Protein AF-0000000083132975 (afdb_homodimer)

Organism: Piscirickettsia salmonis (NCBI:txid1238)

Sequence (630 aa):
MRYLNNHSIGGFINHCSLVARPTIYNNVLRLNSGKNCLLFLIKFLKINKIYLPYYTCEKFKSEVNKHCDVVYYHVNHNLEPAIKIPENDYFVYVNYFGIKDSYIDNLDYKKNLIIDCCQAFYSDFNYISFYSPRKFFPIADGGYLSFNSREIRRIYEKLPFDDHCRSYDFLYENTDDNLESYFKYKDNEKEVGELKIKKMSIASQSLLDLIDVEKVRKIRLENFMYLHKKIGHLNELNLDTQLIHGPMVYPLLTNKLSRENMIKNKVFVARYWENSGSSFNIAEQYLAENLVALPIDHRYGIEHMEKIVNLIRMGMRYLNNHSIGGFINHCSLVARPTIYNNVLRLNSGKNCLLFLIKFLKINKIYLPYYTCEKFKSEVNKHCDVVYYHVNHNLEPAIKIPENDYFVYVNYFGIKDSYIDNLDYKKNLIIDCCQAFYSDFNYISFYSPRKFFPIADGGYLSFNSREIRRIYEKLPFDDHCRSYDFLYENTDDNLESYFKYKDNEKEVGELKIKKMSIASQSLLDLIDVEKVRKIRLENFMYLHKKIGHLNELNLDTQLIHGPMVYPLLTNKLSRENMIKNKVFVARYWENSGSSFNIAEQYLAENLVALPIDHRYGIEHMEKIVNLIRMG

Nearest PDB structures (foldseek):
  2po3-assembly1_B  TM=6.287E-01  e=4.692E-09  Streptomyces venezuelae
  4ixo-assembly1_A  TM=5.198E-01  e=5.807E-06  Rickettsia africae ESF-5
  8is0-assembly1_A  TM=4.838E-01  e=1.980E-04  Mycolicibacterium smegmatis MC2 155
  2yhk-assembly1_A  TM=5.018E-01  e=3.717E-04  Citrobacter freundii
  6mo3-assembly1_B  TM=4.903E-01  e=3.717E-04  Citrobacter freundii

pLDDT: mean 86.28, std 15.12, range [24.16, 98.44]

Secondary structure (DSSP, 8-state):
-HHHHT--EESS--S--------SSTT-EEESBHHHHHHHHHHHHT--EEEEESSS-HHHHHHHHTTSEEEEE-B-TTS-BSSPPPSSSEEEEE-GGG--HHHHHTSPP-TTEEEEETT-TT---SSEEEE-GGGTSS-S-BEEEE---HHHHHHHHTSPBP------HHHH---S-HHHHHHHHHHHHHHHHTPPS-BPPHHHHHHHHHB-HHHHHHHHHHHHHHHHHHHGGG--S---GGG----SEEEEE-SS--HHHHHHTTEE-B------STT--HHHHHHHHHEEEEE-STT--HHHHHHHHHHHHH-/-HHHHT--EESS--S--------SSTT-EEESBHHHHHHHHHHHHT--EEEEESSS-HHHHHHHHTTSEEEEE-B-TTS-BSSPPPSSSEEEEE-GGG--HHHHHTSPP-TTEEEEETT-TT---SSEEEE-GGGTSS-S-BEEEE---HHHHHHHHTSPBP------HHHH---S-HHHHHHHHHHHHHHHHT--S-BPPHHHHHHHHHB-HHHHHHHHHHHHHHHHHHHGGG--S---GGG----SEEEEE-SS--HHHHHHTTEE-B------STT--HHHHHHHHHEEEEE-STT--HHHHHHHHHHHHH-

Solvent-accessible surface area (backbone atoms only — not comparable to full-atom values): 34120 Å² total; per-residue (Å²): 115,71,75,58,74,77,51,67,41,53,68,75,72,46,32,68,29,71,55,84,61,82,51,98,52,79,65,48,45,58,20,38,24,31,68,39,30,53,52,50,46,35,61,72,69,62,43,57,52,35,34,38,55,61,85,46,53,63,69,58,52,57,55,52,51,75,70,30,46,69,46,73,40,56,44,40,77,82,68,38,70,71,58,83,79,65,78,81,45,36,34,48,43,62,30,60,45,19,61,38,49,61,61,59,70,70,48,76,90,49,92,37,39,3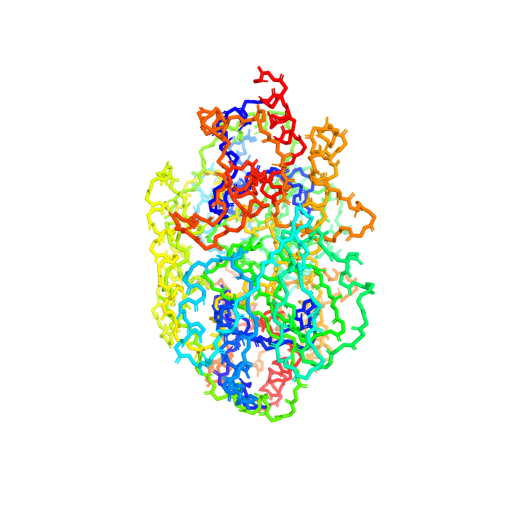0,37,38,20,47,34,14,74,60,63,82,70,101,45,43,31,28,16,19,54,38,76,78,41,82,40,90,41,20,11,34,22,43,64,76,50,76,66,59,46,59,57,54,70,68,44,53,63,37,51,84,57,51,61,51,30,44,34,37,44,46,55,91,52,64,62,62,35,47,51,46,41,52,51,47,54,54,49,60,74,64,57,70,81,26,23,28,22,50,28,35,52,22,50,58,71,38,39,31,62,64,60,41,32,50,37,17,40,52,36,41,51,51,48,42,74,74,49,39,89,63,32,72,55,86,75,59,74,89,51,51,61,27,37,55,35,43,73,38,30,38,88,72,68,58,68,67,60,37,42,76,70,38,33,40,58,56,76,65,44,81,63,92,57,94,79,57,52,72,40,41,47,49,46,48,74,29,40,41,35,39,68,25,48,64,50,49,52,65,71,55,49,49,52,53,51,51,54,59,68,75,88,116,72,74,58,76,77,50,67,40,53,68,75,73,45,31,66,29,69,56,82,60,73,48,104,52,79,59,49,46,58,19,37,23,32,69,38,30,53,52,52,48,35,61,74,69,61,44,59,51,35,34,38,55,61,86,48,54,63,68,56,54,57,57,51,52,75,69,28,48,69,46,73,42,56,43,40,77,78,67,38,70,70,59,82,80,64,78,82,45,36,34,47,45,62,30,61,45,19,60,37,48,60,61,59,71,67,48,75,90,49,92,37,38,32,38,40,19,46,35,14,74,60,63,80,67,101,45,43,31,28,18,19,54,37,76,79,40,82,40,88,42,20,11,33,24,42,66,78,50,76,66,61,47,58,57,55,70,69,45,55,64,36,50,84,58,54,59,54,30,45,34,36,43,46,54,92,51,63,62,61,35,47,51,46,43,52,51,46,54,54,49,60,74,65,57,70,81,26,22,28,23,50,27,36,53,23,50,57,70,38,39,31,62,65,61,41,32,50,36,16,40,53,37,40,50,51,48,41,72,74,49,39,88,63,31,73,54,85,74,58,75,88,52,51,60,27,38,56,35,41,74,38,31,37,88,74,67,58,68,66,60,37,42,75,70,37,33,39,56,55,75,67,44,83,61,91,56,94,76,57,52,71,42,41,47,49,46,44,73,28,39,41,36,39,67,27,47,63,48,50,50,65,71,53,48,49,52,52,51,50,55,59,68,73,88

Radius of gyration: 27.07 Å; Cα contacts (8 Å, |Δi|>4): 1169; chains: 2; bounding box: 55×81×57 Å

InterPro domains:
  IPR015424 Pyridoxal phosphate-dependent transferase [SSF53383] (108-313)

Foldseek 3Di:
DVVVVPDDDDDDPDLQPPPPDDFVDRAWFKKFFLLLLVVLVCVVVVAAEEEDEPQAAPLSVVVVVVRHHYDYFAAFLQQHTPDDDDQPHQYERECPLQQCLVVVVPDDDHQRYEYECQQNQQDDDPHFYKYWCVLFDLDLGIMITPDDDPVSVVVQVPFAEDCPDVDSCLRVPPDPDVVVSVVVNVVSVVVRSVDHIGGYHSNRVSVSVPDPVVLFQVQQLQLLVLLCVLCVVQAPHDGDNVSRRRGSFNKRFHPQDDQVLCVVVVFHWDQGHPPVDDPHDPSSVSCNVGITGGGRTPVDHPVVSVVVSVSRVVD/DVVVVPDDDDDPPDQQPVPPDQFVHNAWFKKFFLLLLVVLVCVVVVAAEEEDEPQAAPLSVVVVVVRHHYDYFAAFLQQHTPDDDDQPHQYERECPLQQCLVVVVPDDDHQRYEYECQQNQQDDDPHFYKYWCVLFDLDLGIMITRDDDPVSVVVQVPFAEDCPDVDSCLRVPPDPDVVVSVVVNVVSVVVRSVDHIGGYHSNRVRVSVVDPVVLFQVQQLQLLVLLCVLCVVQAPHDGDNVSRRRGSFNKRFHPQDDQVLCVVVVFHWDQPYPPVDDPHDPSSVSCNVGITGGGRTPVDHPVVSVVVSVSRVVD

Structure (mmCIF, N/CA/C/O backbone):
data_AF-0000000083132975-model_v1
#
loop_
_entity.id
_entity.type
_entity.pdbx_description
1 polymer 'Uncharacterized protein'
#
loop_
_atom_site.group_PDB
_atom_site.id
_atom_site.type_symbol
_atom_site.label_atom_id
_atom_site.label_alt_id
_atom_site.label_comp_id
_atom_site.label_asym_id
_atom_site.label_entity_id
_atom_site.label_seq_id
_atom_site.pdbx_PDB_ins_code
_atom_site.Cartn_x
_atom_site.Cartn_y
_atom_site.Cartn_z
_atom_site.occupancy
_atom_site.B_iso_or_equiv
_atom_site.auth_seq_id
_atom_site.auth_comp_id
_atom_site.auth_asym_id
_atom_site.auth_atom_id
_atom_site.pdbx_PDB_model_num
ATOM 1 N N . MET A 1 1 ? 26.359 4.055 -0.702 1 24.16 1 MET A N 1
ATOM 2 C CA . MET A 1 1 ? 26.719 5.469 -0.64 1 24.16 1 MET A CA 1
ATOM 3 C C . MET A 1 1 ? 26.281 6.195 -1.904 1 24.16 1 MET A C 1
ATOM 5 O O . MET A 1 1 ? 25.922 7.371 -1.854 1 24.16 1 MET A O 1
ATOM 9 N N . ARG A 1 2 ? 26.453 5.512 -2.984 1 30.67 2 ARG A N 1
ATOM 10 C CA . ARG A 1 2 ? 26.234 6.156 -4.273 1 30.67 2 ARG A CA 1
ATOM 11 C C . ARG A 1 2 ? 24.75 6.445 -4.496 1 30.67 2 ARG A C 1
ATOM 13 O O . ARG A 1 2 ? 24.391 7.43 -5.148 1 30.67 2 ARG A O 1
ATOM 20 N N . TYR A 1 3 ? 23.969 5.539 -4.02 1 33.34 3 TYR A N 1
ATOM 21 C CA . TYR A 1 3 ? 22.531 5.664 -4.277 1 33.34 3 TYR A CA 1
ATOM 22 C C . TYR A 1 3 ? 21.953 6.852 -3.52 1 33.34 3 TYR A C 1
ATOM 24 O O . TYR A 1 3 ? 20.906 7.383 -3.904 1 33.34 3 TYR A O 1
ATOM 32 N N . LEU A 1 4 ? 22.594 7.25 -2.408 1 40.22 4 LEU A N 1
ATOM 33 C CA . LEU A 1 4 ? 22.156 8.375 -1.597 1 40.22 4 LEU A CA 1
ATOM 34 C C . LEU A 1 4 ? 22.406 9.695 -2.316 1 40.22 4 LEU A C 1
ATOM 36 O O . LEU A 1 4 ? 21.656 10.656 -2.137 1 40.22 4 LEU A O 1
ATOM 40 N N . ASN A 1 5 ? 23.516 9.758 -3.025 1 41.78 5 ASN A N 1
ATOM 41 C CA . ASN A 1 5 ? 23.969 11.031 -3.562 1 41.78 5 ASN A CA 1
ATOM 42 C C . ASN A 1 5 ? 22.969 11.617 -4.551 1 41.78 5 ASN A C 1
ATOM 44 O O . ASN A 1 5 ? 22.844 12.836 -4.668 1 41.78 5 ASN A O 1
ATOM 48 N N . ASN A 1 6 ? 22.125 10.758 -5.242 1 47.44 6 ASN A N 1
ATOM 49 C CA . ASN A 1 6 ? 21.297 11.312 -6.301 1 47.44 6 ASN A CA 1
ATOM 50 C C . ASN A 1 6 ? 19.828 11.383 -5.883 1 47.44 6 ASN A C 1
ATOM 52 O O . ASN A 1 6 ? 18.969 11.812 -6.66 1 47.44 6 ASN A O 1
ATOM 56 N N . HIS A 1 7 ? 19.703 11.039 -4.5 1 58.91 7 HIS A N 1
ATOM 57 C CA . HIS A 1 7 ? 18.281 10.992 -4.176 1 58.91 7 HIS A CA 1
ATOM 58 C C . HIS A 1 7 ? 17.859 12.219 -3.381 1 58.91 7 HIS A C 1
ATOM 60 O O . HIS A 1 7 ? 18.516 12.602 -2.416 1 58.91 7 HIS A O 1
ATOM 66 N N . SER A 1 8 ? 17 13.039 -3.945 1 67.06 8 SER A N 1
ATOM 67 C CA . SER A 1 8 ? 16.406 14.195 -3.283 1 67.06 8 SER A CA 1
ATOM 68 C C . SER A 1 8 ? 15.617 13.781 -2.041 1 67.06 8 SER A C 1
ATOM 70 O O . SER A 1 8 ? 15.078 12.672 -1.984 1 67.06 8 SER A O 1
ATOM 72 N N . ILE A 1 9 ? 15.852 14.555 -0.969 1 69 9 ILE A N 1
ATOM 73 C CA . ILE A 1 9 ? 15.094 14.367 0.263 1 69 9 ILE A CA 1
ATOM 74 C C . ILE A 1 9 ? 13.969 15.398 0.342 1 69 9 ILE A C 1
ATOM 76 O O . ILE A 1 9 ? 14.18 16.578 0.067 1 69 9 ILE A O 1
ATOM 80 N N . GLY A 1 10 ? 12.75 14.898 0.714 1 69.75 10 GLY A N 1
ATOM 81 C CA . GLY A 1 10 ? 11.617 15.805 0.835 1 69.75 10 GLY A CA 1
ATOM 82 C C . GLY A 1 10 ? 10.797 15.906 -0.435 1 69.75 10 GLY A C 1
ATOM 83 O O . GLY A 1 10 ? 10.914 15.062 -1.328 1 69.75 10 GLY A O 1
ATOM 84 N N . GLY A 1 11 ? 9.789 16.828 -0.524 1 61.38 11 GLY A N 1
ATOM 85 C CA . GLY A 1 11 ? 8.875 16.953 -1.649 1 61.38 11 GLY A CA 1
ATOM 86 C C . GLY A 1 11 ? 7.59 16.172 -1.466 1 61.38 11 GLY A C 1
ATOM 87 O O . GLY A 1 11 ? 7.195 15.875 -0.337 1 61.38 11 GLY A O 1
ATOM 88 N N . PHE A 1 12 ? 6.859 16.078 -2.52 1 51.69 12 PHE A N 1
ATOM 89 C CA . PHE A 1 12 ? 5.59 15.367 -2.395 1 51.69 12 PHE A CA 1
ATOM 90 C C . PHE A 1 12 ? 5.816 13.867 -2.291 1 51.69 12 PHE A C 1
ATOM 92 O O . PHE A 1 12 ? 6.836 13.352 -2.762 1 51.69 12 PHE A O 1
ATOM 99 N N . ILE A 1 13 ? 5.102 13.367 -1.355 1 45.06 13 ILE A N 1
ATOM 100 C CA . ILE A 1 13 ? 5.262 11.945 -1.044 1 45.06 13 ILE A CA 1
ATOM 101 C C . ILE A 1 13 ? 5.02 11.109 -2.299 1 45.06 13 ILE A C 1
ATOM 103 O O . ILE A 1 13 ? 3.906 11.086 -2.832 1 45.06 13 ILE A O 1
ATOM 107 N N . ASN A 1 14 ? 6.004 11.148 -3.193 1 48.12 14 ASN A N 1
ATOM 108 C CA . ASN A 1 14 ? 5.918 10.227 -4.328 1 48.12 14 ASN A CA 1
ATOM 109 C C . ASN A 1 14 ? 6.406 8.836 -3.957 1 48.12 14 ASN A C 1
ATOM 111 O O . ASN A 1 14 ? 6.961 8.633 -2.875 1 48.12 14 ASN A O 1
ATOM 115 N N . HIS A 1 15 ? 6.07 7.742 -4.715 1 48.12 15 HIS A N 1
ATOM 116 C CA . HIS A 1 15 ? 6.336 6.324 -4.496 1 48.12 15 HIS A CA 1
ATOM 117 C C . HIS A 1 15 ? 7.809 6.078 -4.195 1 48.12 15 HIS A C 1
ATOM 119 O O . HIS A 1 15 ? 8.195 4.965 -3.828 1 48.12 15 HIS A O 1
ATOM 125 N N . CYS A 1 16 ? 8.711 6.816 -4.688 1 44.03 16 CYS A N 1
ATOM 126 C CA . CYS A 1 16 ? 10 6.16 -4.902 1 44.03 16 CYS A CA 1
ATOM 127 C C . CYS A 1 16 ? 10.727 5.945 -3.58 1 44.03 16 CYS A C 1
ATOM 129 O O . CYS A 1 16 ? 11.453 6.824 -3.117 1 44.03 16 CYS A O 1
ATOM 131 N N . SER A 1 17 ? 9.969 5.488 -2.508 1 43.12 17 SER A N 1
ATOM 132 C CA . SER A 1 17 ? 10.875 5.258 -1.384 1 43.12 17 SER A CA 1
ATOM 133 C C . SER A 1 17 ? 11.906 4.188 -1.717 1 43.12 17 SER A C 1
ATOM 135 O O . SER A 1 17 ? 11.562 3.033 -1.964 1 43.12 17 SER A O 1
ATOM 137 N N . LEU A 1 18 ? 12.914 4.473 -2.441 1 41 18 LEU A N 1
ATOM 138 C CA . LEU A 1 18 ? 14 3.535 -2.711 1 41 18 LEU A CA 1
ATOM 139 C C . LEU A 1 18 ? 14.625 3.039 -1.412 1 41 18 LEU A C 1
ATOM 141 O O . LEU A 1 18 ? 15.758 2.549 -1.409 1 41 18 LEU A O 1
ATOM 145 N N . VAL A 1 19 ? 14.109 3.455 -0.238 1 38.72 19 VAL A N 1
ATOM 146 C CA . VAL A 1 19 ? 14.969 2.85 0.774 1 38.72 19 VAL A CA 1
ATOM 147 C C . VAL A 1 19 ? 14.812 1.33 0.742 1 38.72 19 VAL A C 1
ATOM 149 O O . VAL A 1 19 ? 13.695 0.813 0.791 1 38.72 19 VAL A O 1
ATOM 152 N N . ALA A 1 20 ? 15.766 0.679 0.228 1 41 20 ALA A N 1
ATOM 153 C CA . ALA A 1 20 ? 15.984 -0.766 0.25 1 41 20 ALA A CA 1
ATOM 154 C C . ALA A 1 20 ? 15.453 -1.381 1.542 1 41 20 ALA A C 1
ATOM 156 O O . ALA A 1 20 ? 16.141 -1.38 2.566 1 41 20 ALA A O 1
ATOM 157 N N . ARG A 1 21 ? 14.133 -1.104 1.96 1 44.28 21 ARG A N 1
ATOM 158 C CA . ARG A 1 21 ? 13.758 -1.833 3.17 1 44.28 21 ARG A CA 1
ATOM 159 C C . ARG A 1 21 ? 13.547 -3.312 2.873 1 44.28 21 ARG A C 1
ATOM 161 O O . ARG A 1 21 ? 13.156 -3.68 1.762 1 44.28 21 ARG A O 1
ATOM 168 N N . PRO A 1 22 ? 14.094 -4.156 3.801 1 42.47 22 PRO A N 1
ATOM 169 C CA . PRO A 1 22 ? 13.977 -5.609 3.648 1 42.47 22 PRO A CA 1
ATOM 170 C C . PRO A 1 22 ? 12.547 -6.066 3.371 1 42.47 22 PRO A C 1
ATOM 172 O O . PRO A 1 22 ? 11.602 -5.516 3.939 1 42.47 22 PRO A O 1
ATOM 175 N N . THR A 1 23 ? 12.211 -6.508 2.205 1 49.41 23 THR A N 1
ATOM 176 C CA . THR A 1 23 ? 11.008 -7.281 1.935 1 49.41 23 THR A CA 1
ATOM 177 C C . THR A 1 23 ? 10.953 -8.523 2.824 1 49.41 23 THR A C 1
ATOM 179 O O . THR A 1 23 ? 11.93 -8.852 3.496 1 49.41 23 THR A O 1
ATOM 182 N N . ILE A 1 24 ? 9.727 -9.047 3.049 1 47.75 24 ILE A N 1
ATOM 183 C CA . ILE A 1 24 ? 9.508 -10.312 3.744 1 47.75 24 ILE A CA 1
ATOM 184 C C . ILE A 1 24 ? 10.688 -11.25 3.486 1 47.75 24 ILE A C 1
ATOM 186 O O . ILE A 1 24 ? 11.008 -12.094 4.324 1 47.75 24 ILE A O 1
ATOM 190 N N . TYR A 1 25 ? 11.273 -11.133 2.391 1 56.97 25 TYR A N 1
ATOM 191 C CA . TYR A 1 25 ? 12.391 -12.039 2.127 1 56.97 25 TYR A CA 1
ATOM 192 C C . TYR A 1 25 ? 13.711 -11.281 2.141 1 56.97 25 TYR A C 1
ATOM 194 O O . TYR A 1 25 ? 13.875 -10.289 1.427 1 56.97 25 TYR A O 1
ATOM 202 N N . ASN A 1 26 ? 14.375 -11.477 3.23 1 61.03 26 ASN A N 1
ATOM 203 C CA . ASN A 1 26 ? 15.734 -10.969 3.369 1 61.03 26 ASN A CA 1
ATOM 204 C C . ASN A 1 26 ? 16.656 -11.516 2.279 1 61.03 26 ASN A C 1
ATOM 206 O O . ASN A 1 26 ? 16.672 -12.719 2.023 1 61.03 26 ASN A O 1
ATOM 210 N N . ASN A 1 27 ? 16.891 -10.742 1.175 1 78.06 27 ASN A N 1
ATOM 211 C CA . ASN A 1 27 ? 17.969 -11.102 0.271 1 78.06 27 ASN A CA 1
ATOM 212 C C . ASN A 1 27 ? 17.438 -11.609 -1.067 1 78.06 27 ASN A C 1
ATOM 214 O O . ASN A 1 27 ? 17.953 -12.586 -1.618 1 78.06 27 ASN A O 1
ATOM 218 N N . VAL A 1 28 ? 16.328 -11.133 -1.423 1 90.81 28 VAL A N 1
ATOM 219 C CA . VAL A 1 28 ? 15.836 -11.516 -2.74 1 90.81 28 VAL A CA 1
ATOM 220 C C . VAL A 1 28 ? 16.203 -10.453 -3.766 1 90.81 28 VAL A C 1
ATOM 222 O O . VAL A 1 28 ? 16.375 -9.281 -3.42 1 90.81 28 VAL A O 1
ATOM 225 N N . LEU A 1 29 ? 16.453 -10.922 -4.949 1 94.69 29 LEU A N 1
ATOM 226 C CA . LEU A 1 29 ? 16.562 -10 -6.078 1 94.69 29 LEU A CA 1
ATOM 227 C C . LEU A 1 29 ? 15.172 -9.641 -6.613 1 94.69 29 LEU A C 1
ATOM 229 O O . LEU A 1 29 ? 14.344 -10.523 -6.844 1 94.69 29 LEU A O 1
ATOM 233 N N . ARG A 1 30 ? 14.93 -8.367 -6.746 1 94.19 30 ARG A N 1
ATOM 234 C CA . ARG A 1 30 ? 13.633 -7.887 -7.211 1 94.19 30 ARG A CA 1
ATOM 235 C C . ARG A 1 30 ? 13.648 -7.617 -8.711 1 94.19 30 ARG A C 1
ATOM 237 O O . ARG A 1 30 ? 14.219 -6.621 -9.164 1 94.19 30 ARG A O 1
ATOM 244 N N . LEU A 1 31 ? 13.039 -8.508 -9.445 1 96.44 31 LEU A N 1
ATOM 245 C CA . LEU A 1 31 ? 12.953 -8.359 -10.898 1 96.44 31 LEU A CA 1
ATOM 246 C C . LEU A 1 31 ? 11.531 -8.031 -11.328 1 96.44 31 LEU A C 1
ATOM 248 O O . LEU A 1 31 ? 10.633 -7.934 -10.492 1 96.44 31 LEU A O 1
ATOM 252 N N . ASN A 1 32 ? 11.312 -7.805 -12.625 1 95.75 32 ASN A N 1
ATOM 253 C CA . ASN A 1 32 ? 10.047 -7.219 -13.07 1 95.75 32 ASN A CA 1
ATOM 254 C C . ASN A 1 32 ? 8.992 -8.289 -13.312 1 95.75 32 ASN A C 1
ATOM 256 O O . ASN A 1 32 ? 7.832 -7.969 -13.586 1 95.75 32 ASN A O 1
ATOM 260 N N . SER A 1 33 ? 9.312 -9.609 -13.18 1 96.31 33 SER A N 1
ATOM 261 C CA . SER A 1 33 ? 8.312 -10.664 -13.203 1 96.31 33 SER A CA 1
ATOM 262 C C . SER A 1 33 ? 8.883 -11.977 -12.68 1 96.31 33 SER A C 1
ATOM 264 O O . SER A 1 33 ? 10.102 -12.164 -12.648 1 96.31 33 SER A O 1
ATOM 266 N N . GLY A 1 34 ? 7.922 -12.867 -12.258 1 96.5 34 GLY A N 1
ATOM 267 C CA . GLY A 1 34 ? 8.344 -14.203 -11.883 1 96.5 34 GLY A CA 1
ATOM 268 C C . GLY A 1 34 ? 9.047 -14.945 -13.008 1 96.5 34 GLY A C 1
ATOM 269 O O . GLY A 1 34 ? 10.078 -15.594 -12.781 1 96.5 34 GLY A O 1
ATOM 270 N N . LYS A 1 35 ? 8.523 -14.805 -14.211 1 96.75 35 LYS A N 1
ATOM 271 C CA . LYS A 1 35 ? 9.141 -15.406 -15.398 1 96.75 35 LYS A CA 1
ATOM 272 C C . LYS A 1 35 ? 10.57 -14.914 -15.578 1 96.75 35 LYS A C 1
ATOM 274 O O . LYS A 1 35 ? 11.484 -15.719 -15.781 1 96.75 35 LYS A O 1
ATOM 279 N N . ASN A 1 36 ? 10.766 -13.656 -15.414 1 97.81 36 ASN A N 1
ATOM 280 C CA . ASN A 1 36 ? 12.078 -13.078 -15.656 1 97.81 36 ASN A CA 1
ATOM 281 C C . ASN A 1 36 ? 13.055 -13.43 -14.531 1 97.81 36 ASN A C 1
ATOM 283 O O . ASN A 1 36 ? 14.273 -13.352 -14.719 1 97.81 36 ASN A O 1
ATOM 287 N N . CYS A 1 37 ? 12.547 -13.797 -13.359 1 97.5 37 CYS A N 1
ATOM 288 C CA . CYS A 1 37 ? 13.414 -14.328 -12.32 1 97.5 37 CYS A CA 1
ATOM 289 C C . CYS A 1 37 ? 14.055 -15.641 -12.766 1 97.5 37 CYS A C 1
ATOM 291 O O . CYS A 1 37 ? 15.273 -15.805 -12.641 1 97.5 37 CYS A O 1
ATOM 293 N N . LEU A 1 38 ? 13.25 -16.5 -13.344 1 98.31 38 LEU A N 1
ATOM 294 C CA . LEU A 1 38 ? 13.797 -17.766 -13.812 1 98.31 38 LEU A CA 1
ATOM 295 C C . LEU A 1 38 ? 14.742 -17.547 -14.992 1 98.31 38 LEU A C 1
ATOM 297 O O . LEU A 1 38 ? 15.82 -18.141 -15.047 1 98.31 38 LEU A O 1
ATOM 301 N N . LEU A 1 39 ? 14.336 -16.672 -15.922 1 98.31 39 LEU A N 1
ATOM 302 C CA . LEU A 1 39 ? 15.172 -16.406 -17.094 1 98.31 39 LEU A CA 1
ATOM 303 C C . LEU A 1 39 ? 16.516 -15.812 -16.672 1 98.31 39 LEU A C 1
ATOM 305 O O . LEU A 1 39 ? 17.562 -16.172 -17.234 1 98.31 39 LEU A O 1
ATOM 309 N N . PHE A 1 40 ? 16.484 -14.883 -15.734 1 98.31 40 PHE A N 1
ATOM 310 C CA . PHE A 1 40 ? 17.703 -14.289 -15.203 1 98.31 40 PHE A CA 1
ATOM 311 C C . PHE A 1 40 ? 18.609 -15.359 -14.609 1 98.31 40 PHE A C 1
ATOM 313 O O . PHE A 1 40 ? 19.828 -15.344 -14.836 1 98.31 40 PHE A O 1
ATOM 320 N N . LEU A 1 41 ? 18.016 -16.281 -13.883 1 97.88 41 LEU A N 1
ATOM 321 C CA . LEU A 1 41 ? 18.75 -17.375 -13.266 1 97.88 41 LEU A CA 1
ATOM 322 C C . LEU A 1 41 ? 19.359 -18.297 -14.328 1 97.88 41 LEU A C 1
ATOM 324 O O . LEU A 1 41 ? 20.516 -18.719 -14.219 1 97.88 41 LEU A O 1
ATOM 328 N N . ILE A 1 42 ? 18.562 -18.641 -15.352 1 98.38 42 ILE A N 1
ATOM 329 C CA . ILE A 1 42 ? 19 -19.5 -16.438 1 98.38 42 ILE A CA 1
ATOM 330 C C . ILE A 1 42 ? 20.219 -18.891 -17.125 1 98.38 42 ILE A C 1
ATOM 332 O O . ILE A 1 42 ? 21.219 -19.578 -17.375 1 98.38 42 ILE A O 1
ATOM 336 N N . LYS A 1 43 ? 20.125 -17.609 -17.375 1 97.81 43 LYS A N 1
ATOM 337 C CA . LYS A 1 43 ? 21.219 -16.906 -18.016 1 97.81 43 LYS A CA 1
ATOM 338 C C . LYS A 1 43 ? 22.469 -16.875 -17.125 1 97.81 43 LYS A C 1
ATOM 340 O O . LYS A 1 43 ? 23.578 -17.156 -17.578 1 97.81 43 LYS A O 1
ATOM 345 N N . PHE A 1 44 ? 22.281 -16.609 -15.891 1 97.44 44 PHE A N 1
ATOM 346 C CA . PHE A 1 44 ? 23.391 -16.469 -14.953 1 97.44 44 PHE A CA 1
ATOM 347 C C . PHE A 1 44 ? 24.109 -17.797 -14.766 1 97.44 44 PHE A C 1
ATOM 349 O O . PHE A 1 44 ? 25.328 -17.859 -14.797 1 97.44 44 PHE A O 1
ATOM 356 N N . LEU A 1 45 ? 23.328 -18.891 -14.586 1 96.88 45 LEU A N 1
ATOM 357 C CA . LEU A 1 45 ? 23.891 -20.203 -14.289 1 96.88 45 LEU A CA 1
ATOM 358 C C . LEU A 1 45 ? 24.234 -20.953 -15.57 1 96.88 45 LEU A C 1
ATOM 360 O O . LEU A 1 45 ? 24.734 -22.078 -15.523 1 96.88 45 LEU A O 1
ATOM 364 N N . LYS A 1 46 ? 23.906 -20.328 -16.703 1 97.38 46 LYS A N 1
ATOM 365 C CA . LYS A 1 46 ? 24.125 -20.953 -18 1 97.38 46 LYS A CA 1
ATOM 366 C C . LYS A 1 46 ? 23.484 -22.344 -18.078 1 97.38 46 LYS A C 1
ATOM 368 O O . LYS A 1 46 ? 24.141 -23.312 -18.438 1 97.38 46 LYS A O 1
ATOM 373 N N . ILE A 1 47 ? 22.281 -22.391 -17.656 1 97.75 47 ILE A N 1
ATOM 374 C CA . ILE A 1 47 ? 21.516 -23.641 -17.672 1 97.75 47 ILE A CA 1
ATOM 375 C C . ILE A 1 47 ? 21.203 -24.031 -19.109 1 97.75 47 ILE A C 1
ATOM 377 O O . ILE A 1 47 ? 20.578 -23.266 -19.859 1 97.75 47 ILE A O 1
ATOM 381 N N . ASN A 1 48 ? 21.578 -25.156 -19.5 1 96.88 48 ASN A N 1
ATOM 382 C CA . ASN A 1 48 ? 21.359 -25.609 -20.875 1 96.88 48 ASN A CA 1
ATOM 383 C C . ASN A 1 48 ? 20.109 -26.484 -20.984 1 96.88 48 ASN A C 1
ATOM 385 O O . ASN A 1 48 ? 19.531 -26.594 -22.062 1 96.88 48 ASN A O 1
ATOM 389 N N . LYS A 1 49 ? 19.797 -27.141 -19.875 1 97.62 49 LYS A N 1
ATOM 390 C CA . LYS A 1 49 ? 18.656 -28.047 -19.828 1 97.62 49 LYS A CA 1
ATOM 391 C C . LYS A 1 49 ? 17.875 -27.891 -18.531 1 97.62 49 LYS A C 1
ATOM 393 O O . LYS A 1 49 ? 18.469 -27.797 -17.453 1 97.62 49 LYS A O 1
ATOM 398 N N . ILE A 1 50 ? 16.547 -27.844 -18.656 1 98.31 50 ILE A N 1
ATOM 399 C CA . ILE A 1 50 ? 15.734 -27.656 -17.469 1 98.31 50 ILE A CA 1
ATOM 400 C C . ILE A 1 50 ? 14.43 -28.438 -17.609 1 98.31 50 ILE A C 1
ATOM 402 O O . ILE A 1 50 ? 13.914 -28.609 -18.703 1 98.31 50 ILE A O 1
ATOM 406 N N . TYR A 1 51 ? 13.945 -29.031 -16.531 1 98.31 51 TYR A N 1
ATOM 407 C CA . TYR A 1 51 ? 12.656 -29.719 -16.5 1 98.31 51 TYR A CA 1
ATOM 408 C C . TYR A 1 51 ? 11.547 -28.75 -16.094 1 98.31 51 TYR A C 1
ATOM 410 O O . TYR A 1 51 ? 11.672 -28.016 -15.117 1 98.31 51 TYR A O 1
ATOM 418 N N . LEU A 1 52 ? 10.477 -28.672 -16.891 1 97.62 52 LEU A N 1
ATOM 419 C CA . LEU A 1 52 ? 9.266 -27.922 -16.594 1 97.62 52 LEU A CA 1
ATOM 420 C C . LEU A 1 52 ? 8.039 -28.828 -16.625 1 97.62 52 LEU A C 1
ATOM 422 O O . LEU A 1 52 ? 7.996 -29.781 -17.406 1 97.62 52 LEU A O 1
ATOM 426 N N . PRO A 1 53 ? 7.082 -28.547 -15.797 1 96.69 53 PRO A N 1
ATOM 427 C CA . PRO A 1 53 ? 5.848 -29.328 -15.906 1 96.69 53 PRO A CA 1
ATOM 428 C C . PRO A 1 53 ? 5.02 -28.953 -17.125 1 96.69 53 PRO A C 1
ATOM 430 O O . PRO A 1 53 ? 5.02 -27.781 -17.547 1 96.69 53 PRO A O 1
ATOM 433 N N . TYR A 1 54 ? 4.285 -29.953 -17.703 1 95 54 TYR A N 1
ATOM 434 C CA . TYR A 1 54 ? 3.295 -29.672 -18.734 1 95 54 TYR A CA 1
ATOM 435 C C . TYR A 1 54 ? 2.186 -28.781 -18.203 1 95 54 TYR A C 1
ATOM 437 O O . TYR A 1 54 ? 1.698 -27.891 -18.906 1 95 54 TYR A O 1
ATOM 445 N N . TYR A 1 55 ? 1.851 -29.016 -16.906 1 94.81 55 TYR A N 1
ATOM 446 C CA . TYR A 1 55 ? 0.711 -28.344 -16.281 1 94.81 55 TYR A CA 1
ATOM 447 C C . TYR A 1 55 ? 1.114 -26.984 -15.727 1 94.81 55 TYR A C 1
ATOM 449 O O . TYR A 1 55 ? 1.161 -26.797 -14.508 1 94.81 55 TYR A O 1
ATOM 457 N N . THR A 1 56 ? 1.421 -26.031 -16.578 1 93.62 56 THR A N 1
ATOM 458 C CA . THR A 1 56 ? 1.727 -24.641 -16.25 1 93.62 56 THR A CA 1
ATOM 459 C C . THR A 1 56 ? 1.394 -23.719 -17.438 1 93.62 56 THR A C 1
ATOM 461 O O . THR A 1 56 ? 0.849 -24.172 -18.438 1 93.62 56 THR A O 1
ATOM 464 N N . CYS A 1 57 ? 1.6 -22.438 -17.266 1 89.56 57 CYS A N 1
ATOM 465 C CA . CYS A 1 57 ? 1.235 -21.438 -18.266 1 89.56 57 CYS A CA 1
ATOM 466 C C . CYS A 1 57 ? 2.014 -21.641 -19.562 1 89.56 57 CYS A C 1
ATOM 468 O O . CYS A 1 57 ? 3.24 -21.766 -19.531 1 89.56 57 CYS A O 1
ATOM 470 N N . GLU A 1 58 ? 1.337 -21.641 -20.688 1 87.75 58 GLU A N 1
ATOM 471 C CA . GLU A 1 58 ? 1.946 -21.859 -22 1 87.75 58 GLU A CA 1
ATOM 472 C C . GLU A 1 58 ? 2.936 -20.734 -22.328 1 87.75 58 GLU A C 1
ATOM 474 O O . GLU A 1 58 ? 3.994 -21 -22.906 1 87.75 58 GLU A O 1
ATOM 479 N N . LYS A 1 59 ? 2.547 -19.578 -21.984 1 85.31 59 LYS A N 1
ATOM 480 C CA . LYS A 1 59 ? 3.426 -18.453 -22.266 1 85.31 59 LYS A CA 1
ATOM 481 C C . LYS A 1 59 ? 4.742 -18.578 -21.5 1 85.31 59 LYS A C 1
ATOM 483 O O . LYS A 1 59 ? 5.805 -18.234 -22.031 1 85.31 59 LYS A O 1
ATOM 488 N N . PHE A 1 60 ? 4.617 -19.047 -20.391 1 91.75 60 PHE A N 1
ATOM 489 C CA . PHE A 1 60 ? 5.797 -19.281 -19.562 1 91.75 60 PHE A CA 1
ATOM 490 C C . PHE A 1 60 ? 6.703 -20.328 -20.203 1 91.75 60 PHE A C 1
ATOM 492 O O . PHE A 1 60 ? 7.902 -20.109 -20.359 1 91.75 60 PHE A O 1
ATOM 499 N N . LYS A 1 61 ? 6.152 -21.438 -20.578 1 92.69 61 LYS A N 1
ATOM 500 C CA . LYS A 1 61 ? 6.898 -22.516 -21.203 1 92.69 61 LYS A CA 1
ATOM 501 C C . LYS A 1 61 ? 7.566 -22.031 -22.5 1 92.69 61 LYS A C 1
ATOM 503 O O . LYS A 1 61 ? 8.758 -22.281 -22.719 1 92.69 61 LYS A O 1
ATOM 508 N N . SER A 1 62 ? 6.789 -21.312 -23.266 1 91.44 62 SER A N 1
ATOM 509 C CA . SER A 1 62 ? 7.281 -20.812 -24.547 1 91.44 62 SER A CA 1
ATOM 510 C C . SER A 1 62 ? 8.477 -19.891 -24.359 1 91.44 62 SER A C 1
ATOM 512 O O . SER A 1 62 ? 9.438 -19.938 -25.125 1 91.44 62 SER A O 1
ATOM 514 N N . GLU A 1 63 ? 8.43 -19.094 -23.391 1 93.94 63 GLU A N 1
ATOM 515 C CA . GLU A 1 63 ? 9.516 -18.156 -23.141 1 93.94 63 GLU A CA 1
ATOM 516 C C . GLU A 1 63 ? 10.773 -18.875 -22.672 1 93.94 63 GLU A C 1
ATOM 518 O O . GLU A 1 63 ? 11.883 -18.547 -23.125 1 93.94 63 GLU A O 1
ATOM 523 N N . VAL A 1 64 ? 10.656 -19.844 -21.797 1 96.38 64 VAL A N 1
ATOM 524 C CA . VAL A 1 64 ? 11.805 -20.578 -21.281 1 96.38 64 VAL A CA 1
ATOM 525 C C . VAL A 1 64 ? 12.461 -21.359 -22.422 1 96.38 64 VAL A C 1
ATOM 527 O O . VAL A 1 64 ? 13.688 -21.453 -22.5 1 96.38 64 VAL A O 1
ATOM 530 N N . ASN A 1 65 ? 11.625 -21.844 -23.297 1 95.88 65 ASN A N 1
ATOM 531 C CA . ASN A 1 65 ? 12.094 -22.641 -24.422 1 95.88 65 ASN A CA 1
ATOM 532 C C . ASN A 1 65 ? 13.039 -21.844 -25.312 1 95.88 65 ASN A C 1
ATOM 534 O O . ASN A 1 65 ? 13.852 -22.422 -26.047 1 95.88 65 ASN A O 1
ATOM 538 N N . LYS A 1 66 ? 12.953 -20.562 -25.266 1 95.88 66 LYS A N 1
ATOM 539 C CA . LYS A 1 66 ? 13.797 -19.703 -26.078 1 95.88 66 LYS A CA 1
ATOM 540 C C . LYS A 1 66 ? 15.211 -19.594 -25.5 1 95.88 66 LYS A C 1
ATOM 542 O O . LYS A 1 66 ? 16.141 -19.156 -26.188 1 95.88 66 LYS A O 1
ATOM 547 N N . HIS A 1 67 ? 15.391 -20.078 -24.297 1 95.94 67 HIS A N 1
ATOM 548 C CA . HIS A 1 67 ? 16.641 -19.781 -23.609 1 95.94 67 HIS A CA 1
ATOM 549 C C . HIS A 1 67 ? 17.406 -21.047 -23.25 1 95.94 67 HIS A C 1
ATOM 551 O O . HIS A 1 67 ? 18.609 -21.016 -22.984 1 95.94 67 HIS A O 1
ATOM 557 N N . CYS A 1 68 ? 16.766 -22.172 -23.266 1 96.5 68 CYS A N 1
ATOM 558 C CA . CYS A 1 68 ? 17.406 -23.453 -22.969 1 96.5 68 CYS A CA 1
ATOM 559 C C . CYS A 1 68 ? 16.547 -24.609 -23.422 1 96.5 68 CYS A C 1
ATOM 561 O O . CYS A 1 68 ? 15.406 -24.422 -23.859 1 96.5 68 CYS A O 1
ATOM 563 N N . ASP A 1 69 ? 17.109 -25.828 -23.391 1 97.5 69 ASP A N 1
ATOM 564 C CA . ASP A 1 69 ? 16.344 -27.031 -23.688 1 97.5 69 ASP A CA 1
ATOM 565 C C . ASP A 1 69 ? 15.406 -27.391 -22.547 1 97.5 69 ASP A C 1
ATOM 567 O O . ASP A 1 69 ? 15.828 -27.453 -21.391 1 97.5 69 ASP A O 1
ATOM 571 N N . VAL A 1 70 ? 14.203 -27.625 -22.906 1 97.69 70 VAL A N 1
ATOM 572 C CA . VAL A 1 70 ? 13.211 -27.922 -21.875 1 97.69 70 VAL A CA 1
ATOM 573 C C . VAL A 1 70 ? 12.75 -29.375 -22.016 1 97.69 70 VAL A C 1
ATOM 575 O O . VAL A 1 70 ? 12.406 -29.828 -23.109 1 97.69 70 VAL A O 1
ATOM 578 N N . VAL A 1 71 ? 12.844 -30.125 -20.953 1 97.56 71 VAL A N 1
ATOM 579 C CA . VAL A 1 71 ? 12.211 -31.422 -20.828 1 97.56 71 VAL A CA 1
ATOM 580 C C . VAL A 1 71 ? 10.93 -31.297 -20 1 97.56 71 VAL A C 1
ATOM 582 O O . VAL A 1 71 ? 10.969 -30.875 -18.844 1 97.56 71 VAL A O 1
ATOM 585 N N . TYR A 1 72 ? 9.852 -31.703 -20.609 1 96.88 72 TYR A N 1
ATOM 586 C CA . TYR A 1 72 ? 8.57 -31.562 -19.922 1 96.88 72 TYR A CA 1
ATOM 587 C C . TYR A 1 72 ? 8.242 -32.812 -19.109 1 96.88 72 TYR A C 1
ATOM 589 O O . TYR A 1 72 ? 8.539 -33.938 -19.547 1 96.88 72 TYR A O 1
ATOM 597 N N . TYR A 1 73 ? 7.691 -32.656 -17.969 1 97.12 73 TYR A N 1
ATOM 598 C CA . TYR A 1 73 ? 7.238 -33.781 -17.156 1 97.12 73 TYR A CA 1
ATOM 599 C C . TYR A 1 73 ? 5.777 -33.625 -16.766 1 97.12 73 TYR A C 1
ATOM 601 O O . TYR A 1 73 ? 5.234 -32.5 -16.812 1 97.12 73 TYR A O 1
ATOM 609 N N . HIS A 1 74 ? 5.109 -34.719 -16.438 1 97.25 74 HIS A N 1
ATOM 610 C CA . HIS A 1 74 ? 3.709 -34.719 -16.031 1 97.25 74 HIS A CA 1
ATOM 611 C C . HIS A 1 74 ? 3.58 -34.656 -14.508 1 97.25 74 HIS A C 1
ATOM 613 O O . HIS A 1 74 ? 4.512 -35 -13.781 1 97.25 74 HIS A O 1
ATOM 619 N N . VAL A 1 75 ? 2.494 -34.094 -14.039 1 96.88 75 VAL A N 1
ATOM 620 C CA . VAL A 1 75 ? 2.137 -34.125 -12.625 1 96.88 75 VAL A CA 1
ATOM 621 C C . VAL A 1 75 ? 0.937 -35.062 -12.422 1 96.88 75 VAL A C 1
ATOM 623 O O . VAL A 1 75 ? 0.188 -35.344 -13.367 1 96.88 75 VAL A O 1
ATOM 626 N N . ASN A 1 76 ? 0.779 -35.594 -11.234 1 96.12 76 ASN A N 1
ATOM 627 C CA . ASN A 1 76 ? -0.348 -36.469 -10.914 1 96.12 76 ASN A CA 1
ATOM 628 C C . ASN A 1 76 ? -1.525 -35.656 -10.352 1 96.12 76 ASN A C 1
ATOM 630 O O . ASN A 1 76 ? -1.505 -34.438 -10.352 1 96.12 76 ASN A O 1
ATOM 634 N N . HIS A 1 77 ? -2.52 -36.375 -9.883 1 93.75 77 HIS A N 1
ATOM 635 C CA . HIS A 1 77 ? -3.758 -35.75 -9.414 1 93.75 77 HIS A CA 1
ATOM 636 C C . HIS A 1 77 ? -3.514 -34.906 -8.164 1 93.75 77 HIS A C 1
ATOM 638 O O . HIS A 1 77 ? -4.332 -34.062 -7.824 1 93.75 77 HIS A O 1
ATOM 644 N N . ASN A 1 78 ? -2.43 -35.156 -7.539 1 94.81 78 ASN A N 1
ATOM 645 C CA . ASN A 1 78 ? -2.08 -34.406 -6.344 1 94.81 78 ASN A CA 1
ATOM 646 C C . ASN A 1 78 ? -1.154 -33.25 -6.672 1 94.81 78 ASN A C 1
ATOM 648 O O . ASN A 1 78 ? -0.583 -32.625 -5.773 1 94.81 78 ASN A O 1
ATOM 652 N N . LEU A 1 79 ? -0.938 -32.938 -7.934 1 96.75 79 LEU A N 1
ATOM 653 C CA . LEU A 1 79 ? -0.107 -31.844 -8.398 1 96.75 79 LEU A CA 1
ATOM 654 C C . LEU A 1 79 ? 1.361 -32.094 -8.07 1 96.75 79 LEU A C 1
ATOM 656 O O . LEU A 1 79 ? 2.1 -31.156 -7.762 1 96.75 79 LEU A O 1
ATOM 660 N N . GLU A 1 80 ? 1.746 -33.344 -8.016 1 97.62 80 GLU A N 1
ATOM 661 C CA . GLU A 1 80 ? 3.123 -33.75 -7.746 1 97.62 80 GLU A CA 1
ATOM 662 C C . GLU A 1 80 ? 3.758 -34.375 -8.977 1 97.62 80 GLU A C 1
ATOM 664 O O . GLU A 1 80 ? 3.061 -34.969 -9.805 1 97.62 80 GLU A O 1
ATOM 669 N N . PRO A 1 81 ? 5.066 -34.219 -9.094 1 97.81 81 PRO A N 1
ATOM 670 C CA . PRO A 1 81 ? 5.711 -34.812 -10.273 1 97.81 81 PRO A CA 1
ATOM 671 C C . PRO A 1 81 ? 5.445 -36.312 -10.391 1 97.81 81 PRO A C 1
ATOM 673 O O . PRO A 1 81 ? 5.562 -37.031 -9.406 1 97.81 81 PRO A O 1
ATOM 676 N N . ALA A 1 82 ? 5.082 -36.719 -11.586 1 97 82 ALA A N 1
ATOM 677 C CA . ALA A 1 82 ? 4.855 -38.156 -11.875 1 97 82 ALA A CA 1
ATOM 678 C C . ALA A 1 82 ? 6.16 -38.844 -12.258 1 97 82 ALA A C 1
ATOM 680 O O . ALA A 1 82 ? 6.141 -39.938 -12.844 1 97 82 ALA A O 1
ATOM 681 N N . ILE A 1 83 ? 7.266 -38.156 -12.07 1 96.44 83 ILE A N 1
ATOM 682 C CA . ILE A 1 83 ? 8.594 -38.719 -12.32 1 96.44 83 ILE A CA 1
ATOM 683 C C . ILE A 1 83 ? 9.492 -38.438 -11.109 1 96.44 83 ILE A C 1
ATOM 685 O O . ILE A 1 83 ? 9.18 -37.594 -10.266 1 96.44 83 ILE A O 1
ATOM 689 N N . LYS A 1 84 ? 10.547 -39.25 -11.07 1 95.25 84 LYS A N 1
ATOM 690 C CA . LYS A 1 84 ? 11.57 -38.938 -10.07 1 95.25 84 LYS A CA 1
ATOM 691 C C . LYS A 1 84 ? 12.336 -37.656 -10.422 1 95.25 84 LYS A C 1
ATOM 693 O O . LYS A 1 84 ? 12.773 -37.5 -11.562 1 95.25 84 LYS A O 1
ATOM 698 N N . ILE A 1 85 ? 12.406 -36.812 -9.523 1 95.31 85 ILE A N 1
ATOM 699 C CA . ILE A 1 85 ? 13.164 -35.562 -9.734 1 95.31 85 ILE A CA 1
ATOM 700 C C . ILE A 1 85 ? 14.641 -35.906 -9.953 1 95.31 85 ILE A C 1
ATOM 702 O O . ILE A 1 85 ? 15.273 -36.531 -9.102 1 95.31 85 ILE A O 1
ATOM 706 N N . PRO A 1 86 ? 15.109 -35.5 -11.055 1 94.75 86 PRO A N 1
ATOM 707 C CA . PRO A 1 86 ? 16.5 -35.844 -11.336 1 94.75 86 PRO A CA 1
ATOM 708 C C . PRO A 1 86 ? 17.484 -35.219 -10.336 1 94.75 86 PRO A C 1
ATOM 710 O O . PRO A 1 86 ? 17.203 -34.125 -9.805 1 94.75 86 PRO A O 1
ATOM 713 N N . GLU A 1 87 ? 18.641 -35.812 -10.172 1 90.31 87 GLU A N 1
ATOM 714 C CA . GLU A 1 87 ? 19.641 -35.375 -9.195 1 90.31 87 GLU A CA 1
ATOM 715 C C . GLU A 1 87 ? 20.5 -34.25 -9.758 1 90.31 87 GLU A C 1
ATOM 717 O O . GLU A 1 87 ? 20.875 -33.312 -9.023 1 90.31 87 GLU A O 1
ATOM 722 N N . ASN A 1 88 ? 20.781 -34.281 -10.977 1 90.38 88 ASN A N 1
ATOM 723 C CA . ASN A 1 88 ? 21.812 -33.406 -11.508 1 90.38 88 ASN A CA 1
ATOM 724 C C . ASN A 1 88 ? 21.219 -32.344 -12.43 1 90.38 88 ASN A C 1
ATOM 726 O O . ASN A 1 88 ? 21.891 -31.328 -12.734 1 90.38 88 ASN A O 1
ATOM 730 N N . ASP A 1 89 ? 20.047 -32.531 -12.898 1 94.81 89 ASP A N 1
ATOM 731 C CA . ASP A 1 89 ? 19.422 -31.578 -13.812 1 94.81 89 ASP A CA 1
ATOM 732 C C . ASP A 1 89 ? 18.625 -30.516 -13.055 1 94.81 89 ASP A C 1
ATOM 734 O O . ASP A 1 89 ? 18.125 -30.781 -11.961 1 94.81 89 ASP A O 1
ATOM 738 N N . TYR A 1 90 ? 18.641 -29.344 -13.664 1 97.88 90 TYR A N 1
ATOM 739 C CA . TYR A 1 90 ? 17.766 -28.328 -13.094 1 97.88 90 TYR A CA 1
ATOM 740 C C . TYR A 1 90 ? 16.297 -28.719 -13.281 1 97.88 90 TYR A C 1
ATOM 742 O O . TYR A 1 90 ? 15.891 -29.156 -14.359 1 97.88 90 TYR A O 1
ATOM 750 N N . PHE A 1 91 ? 15.562 -28.656 -12.219 1 98.44 91 PHE A N 1
ATOM 751 C CA . PHE A 1 91 ? 14.172 -29.094 -12.164 1 98.44 91 PHE A CA 1
ATOM 752 C C . PHE A 1 91 ? 13.305 -28.031 -11.492 1 98.44 91 PHE A C 1
ATOM 754 O O . PHE A 1 91 ? 13.539 -27.672 -10.336 1 98.44 91 PHE A O 1
ATOM 761 N N . VAL A 1 92 ? 12.312 -27.5 -12.25 1 98.44 92 VAL A N 1
ATOM 762 C CA . VAL A 1 92 ? 11.391 -26.516 -11.688 1 98.44 92 VAL A CA 1
ATOM 763 C C . VAL A 1 92 ? 10.125 -27.219 -11.203 1 98.44 92 VAL A C 1
ATOM 765 O O . VAL A 1 92 ? 9.406 -27.844 -11.992 1 98.44 92 VAL A O 1
ATOM 768 N N . TYR A 1 93 ? 9.883 -27.188 -9.945 1 98.19 93 TYR A N 1
ATOM 769 C CA . TYR A 1 93 ? 8.609 -27.641 -9.398 1 98.19 93 TYR A CA 1
ATOM 770 C C . TYR A 1 93 ? 7.746 -26.469 -8.969 1 98.19 93 TYR A C 1
ATOM 772 O O . TYR A 1 93 ? 8.227 -25.547 -8.305 1 98.19 93 TYR A O 1
ATOM 780 N N . VAL A 1 94 ? 6.512 -26.516 -9.391 1 98 94 VAL A N 1
ATOM 781 C CA . VAL A 1 94 ? 5.57 -25.453 -9.07 1 98 94 VAL A CA 1
ATOM 782 C C . VAL A 1 94 ? 4.906 -25.734 -7.723 1 98 94 VAL A C 1
ATOM 784 O O . VAL A 1 94 ? 4.402 -26.828 -7.488 1 98 94 VAL A O 1
ATOM 787 N N . ASN A 1 95 ? 5.059 -24.828 -6.801 1 97.75 95 ASN A N 1
ATOM 788 C CA . ASN A 1 95 ? 4.195 -24.859 -5.621 1 97.75 95 ASN A CA 1
ATOM 789 C C . ASN A 1 95 ? 2.781 -24.391 -5.949 1 97.75 95 ASN A C 1
ATOM 791 O O . ASN A 1 95 ? 2.395 -23.281 -5.598 1 97.75 95 ASN A O 1
ATOM 795 N N . TYR A 1 96 ? 2.041 -25.312 -6.523 1 97.31 96 TYR A N 1
ATOM 796 C CA . TYR A 1 96 ? 0.732 -25 -7.082 1 97.31 96 TYR A CA 1
ATOM 797 C C . TYR A 1 96 ? -0.189 -24.406 -6.02 1 97.31 96 TYR A C 1
ATOM 799 O O . TYR A 1 96 ? -0.417 -25.031 -4.977 1 97.31 96 TYR A O 1
ATOM 807 N N . PHE A 1 97 ? -0.668 -23.141 -6.27 1 96.56 97 PHE A N 1
ATOM 808 C CA . PHE A 1 97 ? -1.678 -22.422 -5.508 1 96.56 97 PHE A CA 1
ATOM 809 C C . PHE A 1 97 ? -1.206 -22.172 -4.078 1 96.56 97 PHE A C 1
ATOM 811 O O . PHE A 1 97 ? -1.942 -21.625 -3.26 1 96.56 97 PHE A O 1
ATOM 818 N N . GLY A 1 98 ? 0.033 -22.594 -3.738 1 96.56 98 GLY A N 1
ATOM 819 C CA . GLY A 1 98 ? 0.562 -22.422 -2.393 1 96.56 98 GLY A CA 1
ATOM 820 C C . GLY A 1 98 ? 0.14 -23.531 -1.447 1 96.56 98 GLY A C 1
ATOM 821 O O . GLY A 1 98 ? 0.119 -23.344 -0.229 1 96.56 98 GLY A O 1
ATOM 822 N N . ILE A 1 99 ? -0.215 -24.719 -2.012 1 97.19 99 ILE A N 1
ATOM 823 C CA . ILE A 1 99 ? -0.758 -25.766 -1.143 1 97.19 99 ILE A CA 1
ATOM 824 C C . ILE A 1 99 ? 0.207 -26.953 -1.088 1 97.19 99 ILE A C 1
ATOM 826 O O . ILE A 1 99 ? -0.12 -28 -0.529 1 97.19 99 ILE A O 1
ATOM 830 N N . LYS A 1 100 ? 1.399 -26.812 -1.664 1 96.75 100 LYS A N 1
ATOM 831 C CA . LYS A 1 100 ? 2.299 -27.969 -1.756 1 96.75 100 LYS A CA 1
ATOM 832 C C . LYS A 1 100 ? 3.5 -27.797 -0.831 1 96.75 100 LYS A C 1
ATOM 834 O O . LYS A 1 100 ? 4.531 -28.438 -1.02 1 96.75 100 LYS A O 1
ATOM 839 N N . ASP A 1 101 ? 3.387 -26.922 0.138 1 95.69 101 ASP A N 1
ATOM 840 C CA . ASP A 1 101 ? 4.484 -26.703 1.074 1 95.69 101 ASP A CA 1
ATOM 841 C C . ASP A 1 101 ? 4.891 -28 1.762 1 95.69 101 ASP A C 1
ATOM 843 O O . ASP A 1 101 ? 6.078 -28.297 1.903 1 95.69 101 ASP A O 1
ATOM 847 N N . SER A 1 102 ? 3.893 -28.75 2.195 1 94.38 102 SER A N 1
ATOM 848 C CA . SER A 1 102 ? 4.164 -30.016 2.883 1 94.38 102 SER A CA 1
ATOM 849 C C . SER A 1 102 ? 4.941 -30.969 1.99 1 94.38 102 SER A C 1
ATOM 851 O O . SER A 1 102 ? 5.898 -31.609 2.439 1 94.38 102 SER A O 1
ATOM 853 N N . TYR A 1 103 ? 4.559 -31.094 0.771 1 95.19 103 TYR A N 1
ATOM 854 C CA . TYR A 1 103 ? 5.258 -31.953 -0.175 1 95.19 103 TYR A CA 1
ATOM 855 C C . TYR A 1 103 ? 6.703 -31.5 -0.357 1 95.19 103 TYR A C 1
ATOM 857 O O . TYR A 1 103 ? 7.625 -32.312 -0.297 1 95.19 103 TYR A O 1
ATOM 865 N N . ILE A 1 104 ? 6.93 -30.203 -0.546 1 95.88 104 ILE A N 1
ATOM 866 C CA . ILE A 1 104 ? 8.242 -29.625 -0.814 1 95.88 104 ILE A CA 1
ATOM 867 C C . ILE A 1 104 ? 9.148 -29.812 0.404 1 95.88 104 ILE A C 1
ATOM 869 O O . ILE A 1 104 ? 10.32 -30.156 0.267 1 95.88 104 ILE A O 1
ATOM 873 N N . ASP A 1 105 ? 8.555 -29.656 1.57 1 93.38 105 ASP A N 1
ATOM 874 C CA . ASP A 1 105 ? 9.32 -29.781 2.809 1 93.38 105 ASP A CA 1
ATOM 875 C C . ASP A 1 105 ? 9.805 -31.219 2.998 1 93.38 105 ASP A C 1
ATOM 877 O O . ASP A 1 105 ? 10.781 -31.453 3.711 1 93.38 105 ASP A O 1
ATOM 881 N N . ASN A 1 106 ? 9.156 -32.125 2.408 1 92.75 106 ASN A N 1
ATOM 882 C CA . ASN A 1 106 ? 9.492 -33.531 2.592 1 92.75 106 ASN A CA 1
ATOM 883 C C . ASN A 1 106 ? 10.406 -34.062 1.481 1 92.75 106 ASN A C 1
ATOM 885 O O . ASN A 1 106 ? 10.812 -35.219 1.487 1 92.75 106 ASN A O 1
ATOM 889 N N . LEU A 1 107 ? 10.703 -33.156 0.553 1 92.88 107 LEU A N 1
ATOM 890 C CA . LEU A 1 107 ? 11.633 -33.531 -0.499 1 92.88 107 LEU A CA 1
ATOM 891 C C . LEU A 1 107 ? 13.07 -33.562 0.026 1 92.88 107 LEU A C 1
ATOM 893 O O . LEU A 1 107 ? 13.438 -32.719 0.844 1 92.88 107 LEU A O 1
ATOM 897 N N . ASP A 1 108 ? 13.852 -34.531 -0.461 1 89.12 108 ASP A N 1
ATOM 898 C CA . ASP A 1 108 ? 15.281 -34.469 -0.208 1 89.12 108 ASP A CA 1
ATOM 899 C C . ASP A 1 108 ? 15.914 -33.25 -0.882 1 89.12 108 ASP A C 1
ATOM 901 O O . ASP A 1 108 ? 15.516 -32.875 -1.984 1 89.12 108 ASP A O 1
ATOM 905 N N . TYR A 1 109 ? 16.844 -32.75 -0.142 1 85.25 109 TYR A N 1
ATOM 906 C CA . TYR A 1 109 ? 17.516 -31.578 -0.7 1 85.25 109 TYR A CA 1
ATOM 907 C C . TYR A 1 109 ? 18.172 -31.906 -2.033 1 85.25 109 TYR A C 1
ATOM 909 O O . TYR A 1 109 ? 18.828 -32.938 -2.164 1 85.25 109 TYR A O 1
ATOM 917 N N . LYS A 1 110 ? 17.891 -31.031 -2.922 1 87.38 110 LYS A N 1
ATOM 918 C CA . LYS A 1 110 ? 18.516 -31.078 -4.238 1 87.38 110 LYS A CA 1
ATOM 919 C C . LYS A 1 110 ? 19 -29.688 -4.664 1 87.38 110 LYS A C 1
ATOM 921 O O . LYS A 1 110 ? 18.203 -28.75 -4.77 1 87.38 110 LYS A O 1
ATOM 926 N N . LYS A 1 111 ? 20.266 -29.625 -5.023 1 89.56 111 LYS A N 1
ATOM 927 C CA . LYS A 1 111 ? 20.891 -28.344 -5.32 1 89.56 111 LYS A CA 1
ATOM 928 C C . LYS A 1 111 ? 20.266 -27.703 -6.551 1 89.56 111 LYS A C 1
ATOM 930 O O . LYS A 1 111 ? 20.188 -26.469 -6.641 1 89.56 111 LYS A O 1
ATOM 935 N N . ASN A 1 112 ? 19.797 -28.562 -7.5 1 95.31 112 ASN A N 1
ATOM 936 C CA . ASN A 1 112 ? 19.312 -28.031 -8.773 1 95.31 112 ASN A CA 1
ATOM 937 C C . ASN A 1 112 ? 17.797 -27.969 -8.82 1 95.31 112 ASN A C 1
ATOM 939 O O . ASN A 1 112 ? 17.203 -27.766 -9.891 1 95.31 112 ASN A O 1
ATOM 943 N N . LEU A 1 113 ? 17.156 -28.141 -7.664 1 96.94 113 LEU A N 1
ATOM 944 C CA . LEU A 1 113 ? 15.703 -28 -7.578 1 96.94 113 LEU A CA 1
ATOM 945 C C . LEU A 1 113 ? 15.32 -26.531 -7.406 1 96.94 113 LEU A C 1
ATOM 947 O O . LEU A 1 113 ? 15.82 -25.859 -6.508 1 96.94 113 LEU A O 1
ATOM 951 N N . ILE A 1 114 ? 14.531 -26.016 -8.32 1 97.81 114 ILE A N 1
ATOM 952 C CA . ILE A 1 114 ? 14.016 -24.656 -8.289 1 97.81 114 ILE A CA 1
ATOM 953 C C . ILE A 1 114 ? 12.516 -24.672 -8.008 1 97.81 114 ILE A C 1
ATOM 955 O O . ILE A 1 114 ? 11.758 -25.359 -8.695 1 97.81 114 ILE A O 1
ATOM 959 N N . ILE A 1 115 ? 12.07 -23.953 -7.016 1 97.81 115 ILE A N 1
ATOM 960 C CA . ILE A 1 115 ? 10.656 -23.922 -6.688 1 97.81 115 ILE A CA 1
ATOM 961 C C . ILE A 1 115 ? 10.016 -22.672 -7.281 1 97.81 115 ILE A C 1
ATOM 963 O O . ILE A 1 115 ? 10.445 -21.547 -6.992 1 97.81 115 ILE A O 1
ATOM 967 N N . ASP A 1 116 ? 9.062 -22.891 -8.156 1 98.06 116 ASP A N 1
ATOM 968 C CA . ASP A 1 116 ? 8.203 -21.812 -8.641 1 98.06 116 ASP A CA 1
ATOM 969 C C . ASP A 1 116 ? 7.145 -21.453 -7.598 1 98.06 116 ASP A C 1
ATOM 971 O O . ASP A 1 116 ? 6.145 -22.156 -7.457 1 98.06 116 ASP A O 1
ATOM 975 N N . CYS A 1 117 ? 7.359 -20.344 -6.98 1 97.31 117 CYS A N 1
ATOM 976 C CA . CYS A 1 117 ? 6.453 -19.891 -5.934 1 97.31 117 CYS A CA 1
ATOM 977 C C . CYS A 1 117 ? 5.605 -18.719 -6.422 1 97.31 117 CYS A C 1
ATOM 979 O O . CYS A 1 117 ? 5.16 -17.891 -5.621 1 97.31 117 CYS A O 1
ATOM 981 N N . CYS A 1 118 ? 5.379 -18.625 -7.695 1 96.38 118 CYS A N 1
ATOM 982 C CA . CYS A 1 118 ? 4.59 -17.531 -8.234 1 96.38 118 CYS A CA 1
ATOM 983 C C . CYS A 1 118 ? 3.162 -17.578 -7.699 1 96.38 118 CYS A C 1
ATOM 985 O O . CYS A 1 118 ? 2.494 -16.547 -7.629 1 96.38 118 CYS A O 1
ATOM 987 N N . GLN A 1 119 ? 2.686 -18.703 -7.246 1 96.31 119 GLN A N 1
ATOM 988 C CA . GLN A 1 119 ? 1.361 -18.828 -6.645 1 96.31 119 GLN A CA 1
ATOM 989 C C . GLN A 1 119 ? 1.461 -19.109 -5.148 1 96.31 119 GLN A C 1
ATOM 991 O O . GLN A 1 119 ? 0.488 -19.547 -4.527 1 96.31 119 GLN A O 1
ATOM 996 N N . ALA A 1 120 ? 2.629 -18.922 -4.566 1 96.44 120 ALA A N 1
ATOM 997 C CA . ALA A 1 120 ? 2.914 -19.234 -3.166 1 96.44 120 ALA A CA 1
ATOM 998 C C . ALA A 1 120 ? 3.824 -18.172 -2.549 1 96.44 120 ALA A C 1
ATOM 1000 O O . ALA A 1 120 ? 4.859 -18.5 -1.963 1 96.44 120 ALA A O 1
ATOM 1001 N N . PHE A 1 121 ? 3.412 -16.969 -2.523 1 95.81 121 PHE A N 1
ATOM 1002 C CA . PHE A 1 121 ? 4.242 -15.836 -2.16 1 95.81 121 PHE A CA 1
ATOM 1003 C C . PHE A 1 121 ? 4.746 -15.961 -0.728 1 95.81 121 PHE A C 1
ATOM 1005 O O . PHE A 1 121 ? 5.852 -15.516 -0.409 1 95.81 121 PHE A O 1
ATOM 1012 N N . TYR A 1 122 ? 3.994 -16.641 0.092 1 95 122 TYR A N 1
ATOM 1013 C CA . TYR A 1 122 ? 4.289 -16.641 1.521 1 95 122 TYR A CA 1
ATOM 1014 C C . TYR A 1 122 ? 5.078 -17.875 1.921 1 95 122 TYR A C 1
ATOM 1016 O O . TYR A 1 122 ? 5.41 -18.062 3.096 1 95 122 TYR A O 1
ATOM 1024 N N . SER A 1 123 ? 5.375 -18.688 0.976 1 93.69 123 SER A N 1
ATOM 1025 C CA . SER A 1 123 ? 6.156 -19.891 1.249 1 93.69 123 SER A CA 1
ATOM 1026 C C . SER A 1 123 ? 7.652 -19.609 1.191 1 93.69 123 SER A C 1
ATOM 1028 O O . SER A 1 123 ? 8.117 -18.859 0.325 1 93.69 123 SER A O 1
ATOM 1030 N N . ASP A 1 124 ? 8.312 -20.062 2.111 1 88.31 124 ASP A N 1
ATOM 1031 C CA . ASP A 1 124 ? 9.766 -19.906 2.148 1 88.31 124 ASP A CA 1
ATOM 1032 C C . ASP A 1 124 ? 10.461 -21.25 2.264 1 88.31 124 ASP A C 1
ATOM 1034 O O . ASP A 1 124 ? 10.062 -22.109 3.064 1 88.31 124 ASP A O 1
ATOM 1038 N N . PHE A 1 125 ? 11.445 -21.469 1.405 1 86.44 125 PHE A N 1
ATOM 1039 C CA . PHE A 1 125 ? 12.164 -22.734 1.361 1 86.44 125 PHE A CA 1
ATOM 1040 C C . PHE A 1 125 ? 13.672 -22.5 1.336 1 86.44 125 PHE A C 1
ATOM 1042 O O . PHE A 1 125 ? 14.125 -21.375 1.075 1 86.44 125 PHE A O 1
ATOM 1049 N N . ASN A 1 126 ? 14.391 -23.531 1.696 1 85.5 126 ASN A N 1
ATOM 1050 C CA . ASN A 1 126 ? 15.836 -23.531 1.521 1 85.5 126 ASN A CA 1
ATOM 1051 C C . ASN A 1 126 ? 16.234 -23.938 0.105 1 85.5 126 ASN A C 1
ATOM 1053 O O . ASN A 1 126 ? 17.234 -24.625 -0.09 1 85.5 126 ASN A O 1
ATOM 1057 N N . TYR A 1 127 ? 15.43 -23.672 -0.881 1 90.5 127 TYR A N 1
ATOM 1058 C CA . TYR A 1 127 ? 15.656 -23.891 -2.303 1 90.5 127 TYR A CA 1
ATOM 1059 C C . TYR A 1 127 ? 15.711 -22.578 -3.066 1 90.5 127 TYR A C 1
ATOM 1061 O O . TYR A 1 127 ? 15.227 -21.547 -2.58 1 90.5 127 TYR A O 1
ATOM 1069 N N . ILE A 1 128 ? 16.391 -22.734 -4.223 1 94.62 128 ILE A N 1
ATOM 1070 C CA . ILE A 1 128 ? 16.188 -21.641 -5.168 1 94.62 128 ILE A CA 1
ATOM 1071 C C . ILE A 1 128 ? 14.703 -21.469 -5.453 1 94.62 128 ILE A C 1
ATOM 1073 O O . ILE A 1 128 ? 14.008 -22.453 -5.719 1 94.62 128 ILE A O 1
ATOM 1077 N N . SER A 1 129 ? 14.195 -20.312 -5.258 1 96.25 129 SER A N 1
ATOM 1078 C CA . SER A 1 129 ? 12.773 -20.062 -5.477 1 96.25 129 SER A CA 1
ATOM 1079 C C . SER A 1 129 ? 12.539 -18.719 -6.152 1 96.25 129 SER A C 1
ATOM 1081 O O . SER A 1 129 ? 13.367 -17.812 -6.043 1 96.25 129 SER A O 1
ATOM 1083 N N . PHE A 1 130 ? 11.5 -18.656 -6.883 1 96.88 130 PHE A N 1
ATOM 1084 C CA . PHE A 1 130 ? 11.102 -17.359 -7.434 1 96.88 130 PHE A CA 1
ATOM 1085 C C . PHE A 1 130 ? 9.602 -17.125 -7.234 1 96.88 130 PHE A C 1
ATOM 1087 O O . PHE A 1 130 ? 8.836 -18.078 -7.117 1 96.88 130 PHE A O 1
ATOM 1094 N N . TYR A 1 131 ? 9.242 -15.844 -7.133 1 96.62 131 TYR A N 1
ATOM 1095 C CA . TYR A 1 131 ? 7.914 -15.43 -6.703 1 96.62 131 TYR A CA 1
ATOM 1096 C C . TYR A 1 131 ? 7.336 -14.391 -7.66 1 96.62 131 TYR A C 1
ATOM 1098 O O . TYR A 1 131 ? 8.062 -13.797 -8.461 1 96.62 131 TYR A O 1
ATOM 1106 N N . SER A 1 132 ? 6.027 -14.195 -7.582 1 95.19 132 SER A N 1
ATOM 1107 C CA . SER A 1 132 ? 5.312 -13.164 -8.328 1 95.19 132 SER A CA 1
ATOM 1108 C C . SER A 1 132 ? 4.434 -12.32 -7.406 1 95.19 132 SER A C 1
ATOM 1110 O O . SER A 1 132 ? 3.227 -12.555 -7.316 1 95.19 132 SER A O 1
ATOM 1112 N N . PRO A 1 133 ? 5.02 -11.312 -6.809 1 93.19 133 PRO A N 1
ATOM 1113 C CA . PRO A 1 133 ? 4.238 -10.484 -5.891 1 93.19 133 PRO A CA 1
ATOM 1114 C C . PRO A 1 133 ? 3.02 -9.852 -6.559 1 93.19 133 PRO A C 1
ATOM 1116 O O . PRO A 1 133 ? 2.012 -9.594 -5.895 1 93.19 133 PRO A O 1
ATOM 1119 N N . ARG A 1 134 ? 3.045 -9.625 -7.859 1 89.19 134 ARG A N 1
ATOM 1120 C CA . ARG A 1 134 ? 1.952 -8.953 -8.555 1 89.19 134 ARG A CA 1
ATOM 1121 C C . ARG A 1 134 ? 0.687 -9.805 -8.539 1 89.19 134 ARG A C 1
ATOM 1123 O O . ARG A 1 134 ? -0.405 -9.305 -8.828 1 89.19 134 ARG A O 1
ATOM 1130 N N . LYS A 1 135 ? 0.834 -11.062 -8.242 1 91 135 LYS A N 1
ATOM 1131 C CA . LYS A 1 135 ? -0.33 -11.938 -8.156 1 91 135 LYS A CA 1
ATOM 1132 C C . LYS A 1 135 ? -0.987 -11.852 -6.785 1 91 135 LYS A C 1
ATOM 1134 O O . LYS A 1 135 ? -2.107 -12.328 -6.594 1 91 135 LYS A O 1
ATOM 1139 N N . PHE A 1 136 ? -0.333 -11.258 -5.863 1 91.62 136 PHE A N 1
ATOM 1140 C CA . PHE A 1 136 ? -0.805 -11.219 -4.484 1 91.62 136 PHE A CA 1
ATOM 1141 C C . PHE A 1 136 ? -1.122 -9.797 -4.059 1 91.62 136 PHE A C 1
ATOM 1143 O O . PHE A 1 136 ? -1.942 -9.57 -3.164 1 91.62 136 PHE A O 1
ATOM 1150 N N . PHE A 1 137 ? -0.474 -8.859 -4.668 1 88.31 137 PHE A N 1
ATOM 1151 C CA . PHE A 1 137 ? -0.579 -7.461 -4.281 1 88.31 137 PHE A CA 1
ATOM 1152 C C . PHE A 1 137 ? -0.92 -6.59 -5.484 1 88.31 137 PHE A C 1
ATOM 1154 O O . PHE A 1 137 ? -0.666 -6.973 -6.629 1 88.31 137 PHE A O 1
ATOM 1161 N N . PRO A 1 138 ? -1.552 -5.441 -5.234 1 84.06 138 PRO A N 1
ATOM 1162 C CA . PRO A 1 138 ? -1.954 -4.578 -6.352 1 84.06 138 PRO A CA 1
ATOM 1163 C C . PRO A 1 138 ? -0.793 -3.766 -6.918 1 84.06 138 PRO A C 1
ATOM 1165 O O . PRO A 1 138 ? -0.753 -2.543 -6.754 1 84.06 138 PRO A O 1
ATOM 1168 N N . ILE A 1 139 ? 0.087 -4.41 -7.566 1 86.5 139 ILE A N 1
ATOM 1169 C CA . ILE A 1 139 ? 1.223 -3.785 -8.234 1 86.5 139 ILE A CA 1
ATOM 1170 C C . ILE A 1 139 ? 1.26 -4.215 -9.695 1 86.5 139 ILE A C 1
ATOM 1172 O O . ILE A 1 139 ? 0.658 -5.223 -10.07 1 86.5 139 ILE A O 1
ATOM 1176 N N . ALA A 1 140 ? 1.954 -3.471 -10.523 1 85.19 140 ALA A N 1
ATOM 1177 C CA . ALA A 1 140 ? 1.87 -3.641 -11.969 1 85.19 140 ALA A CA 1
ATOM 1178 C C . ALA A 1 140 ? 2.852 -4.703 -12.453 1 85.19 140 ALA A C 1
ATOM 1180 O O . ALA A 1 140 ? 2.66 -5.293 -13.523 1 85.19 140 ALA A O 1
ATOM 1181 N N . ASP A 1 141 ? 3.902 -4.875 -11.672 1 90.31 141 ASP A N 1
ATOM 1182 C CA . ASP A 1 141 ? 4.949 -5.824 -12.047 1 90.31 141 ASP A CA 1
ATOM 1183 C C . ASP A 1 141 ? 5.617 -6.414 -10.805 1 90.31 141 ASP A C 1
ATOM 1185 O O . ASP A 1 141 ? 5.164 -6.188 -9.68 1 90.31 141 ASP A O 1
ATOM 1189 N N . GLY A 1 142 ? 6.559 -7.363 -11.102 1 92.12 142 GLY A N 1
ATOM 1190 C CA . GLY A 1 142 ? 7.363 -7.766 -9.961 1 92.12 142 GLY A CA 1
ATOM 1191 C C . GLY A 1 142 ? 7.586 -9.266 -9.883 1 92.12 142 GLY A C 1
ATOM 1192 O O . GLY A 1 142 ? 6.68 -10.047 -10.172 1 92.12 142 GLY A O 1
ATOM 1193 N N . GLY A 1 143 ? 8.75 -9.586 -9.508 1 95.19 143 GLY A N 1
ATOM 1194 C CA . GLY A 1 143 ? 9.234 -10.922 -9.18 1 95.19 143 GLY A CA 1
ATOM 1195 C C . GLY A 1 143 ? 10.32 -10.914 -8.125 1 95.19 143 GLY A C 1
ATOM 1196 O O . GLY A 1 143 ? 11.047 -9.93 -7.977 1 95.19 143 GLY A O 1
ATOM 1197 N N . TYR A 1 144 ? 10.312 -11.961 -7.309 1 95.56 144 TYR A N 1
ATOM 1198 C CA . TYR A 1 144 ? 11.391 -12.164 -6.355 1 95.56 144 TYR A CA 1
ATOM 1199 C C . TYR A 1 144 ? 12.195 -13.414 -6.699 1 95.56 144 TYR A C 1
ATOM 1201 O O . TYR A 1 144 ? 11.617 -14.461 -7.008 1 95.56 144 TYR A O 1
ATOM 1209 N N . LEU A 1 145 ? 13.461 -13.25 -6.738 1 96.31 145 LEU A N 1
ATOM 1210 C CA . LEU A 1 145 ? 14.352 -14.391 -6.898 1 96.31 145 LEU A CA 1
ATOM 1211 C C . LEU A 1 145 ? 15.148 -14.641 -5.621 1 96.31 145 LEU A C 1
ATOM 1213 O O . LEU A 1 145 ? 15.93 -13.789 -5.199 1 96.31 145 LEU A O 1
ATOM 1217 N N . SER A 1 146 ? 14.836 -15.758 -4.977 1 93.69 146 SER A N 1
ATOM 1218 C CA . SER A 1 146 ? 15.594 -16.188 -3.805 1 93.69 146 SER A CA 1
ATOM 1219 C C . SER A 1 146 ? 16.828 -16.984 -4.207 1 93.69 146 SER A C 1
ATOM 1221 O O . SER A 1 146 ? 16.812 -18.219 -4.168 1 93.69 146 SER A O 1
ATOM 1223 N N . PHE A 1 147 ? 17.781 -16.406 -4.609 1 91 147 PHE A N 1
ATOM 1224 C CA . PHE A 1 147 ? 19.109 -16.859 -4.996 1 91 147 PHE A CA 1
ATOM 1225 C C . PHE A 1 147 ? 20.109 -15.719 -4.902 1 91 147 PHE A C 1
ATOM 1227 O O . PHE A 1 147 ? 19.953 -14.688 -5.551 1 91 147 PHE A O 1
ATOM 1234 N N . ASN A 1 148 ? 20.984 -15.859 -3.943 1 81 148 ASN A N 1
ATOM 1235 C CA . ASN A 1 148 ? 21.859 -14.711 -3.744 1 81 148 ASN A CA 1
ATOM 1236 C C . ASN A 1 148 ? 23.328 -15.141 -3.646 1 81 148 ASN A C 1
ATOM 1238 O O . ASN A 1 148 ? 23.656 -16.031 -2.875 1 81 148 ASN A O 1
ATOM 1242 N N . SER A 1 149 ? 24.031 -14.664 -4.551 1 89.31 149 SER A N 1
ATOM 1243 C CA . SER A 1 149 ? 25.484 -14.703 -4.555 1 89.31 149 SER A CA 1
ATOM 1244 C C . SER A 1 149 ? 26.078 -13.336 -4.883 1 89.31 149 SER A C 1
ATOM 1246 O O . SER A 1 149 ? 25.375 -12.461 -5.395 1 89.31 149 SER A O 1
ATOM 1248 N N . ARG A 1 150 ? 27.312 -13.133 -4.566 1 91.31 150 ARG A N 1
ATOM 1249 C CA . ARG A 1 150 ? 27.969 -11.867 -4.863 1 91.31 150 ARG A CA 1
ATOM 1250 C C . ARG A 1 150 ? 27.969 -11.594 -6.363 1 91.31 150 ARG A C 1
ATOM 1252 O O . ARG A 1 150 ? 27.781 -10.453 -6.793 1 91.31 150 ARG A O 1
ATOM 1259 N N . GLU A 1 151 ? 28.109 -12.633 -7.094 1 95.69 151 GLU A N 1
ATOM 1260 C CA . GLU A 1 151 ? 28.234 -12.5 -8.539 1 95.69 151 GLU A CA 1
ATOM 1261 C C . GLU A 1 151 ? 26.906 -12.109 -9.172 1 95.69 151 GLU A C 1
ATOM 1263 O O . GLU A 1 151 ? 26.859 -11.203 -10.008 1 95.69 151 GLU A O 1
ATOM 1268 N N . ILE A 1 152 ? 25.844 -12.82 -8.82 1 95.25 152 ILE A N 1
ATOM 1269 C CA . ILE A 1 152 ? 24.562 -12.516 -9.438 1 95.25 152 ILE A CA 1
ATOM 1270 C C . ILE A 1 152 ? 24.109 -11.125 -9.008 1 95.25 152 ILE A C 1
ATOM 1272 O O . ILE A 1 152 ? 23.453 -10.414 -9.789 1 95.25 152 ILE A O 1
ATOM 1276 N N . ARG A 1 153 ? 24.438 -10.711 -7.848 1 93.5 153 ARG A N 1
ATOM 1277 C CA . ARG A 1 153 ? 24.078 -9.383 -7.352 1 93.5 153 ARG A CA 1
ATOM 1278 C C . ARG A 1 153 ? 24.75 -8.289 -8.172 1 93.5 153 ARG A C 1
ATOM 1280 O O . ARG A 1 153 ? 24.156 -7.254 -8.453 1 93.5 153 ARG A O 1
ATOM 1287 N N . ARG A 1 154 ? 26.016 -8.484 -8.5 1 95 154 ARG A N 1
ATOM 1288 C CA . ARG A 1 154 ? 26.734 -7.523 -9.328 1 95 154 ARG A CA 1
ATOM 1289 C C . ARG A 1 154 ? 26.031 -7.316 -10.664 1 95 154 ARG A C 1
ATOM 1291 O O . ARG A 1 154 ? 25.922 -6.188 -11.148 1 95 154 ARG A O 1
ATOM 1298 N N . ILE A 1 155 ? 25.562 -8.406 -11.227 1 96.62 155 ILE A N 1
ATOM 1299 C CA . ILE A 1 155 ? 24.859 -8.336 -12.508 1 96.62 155 ILE A CA 1
ATOM 1300 C C . ILE A 1 155 ? 23.5 -7.672 -12.312 1 96.62 155 ILE A C 1
ATOM 1302 O O . ILE A 1 155 ? 23.094 -6.824 -13.117 1 96.62 155 ILE A O 1
ATOM 1306 N N . TYR A 1 156 ? 22.828 -8.086 -11.242 1 95.5 156 TYR A N 1
ATOM 1307 C CA . TYR A 1 156 ? 21.531 -7.527 -10.906 1 95.5 156 TYR A CA 1
ATOM 1308 C C . TYR A 1 156 ? 21.609 -6.012 -10.766 1 95.5 156 TYR A C 1
ATOM 1310 O O . TYR A 1 156 ? 20.734 -5.289 -11.25 1 95.5 156 TYR A O 1
ATOM 1318 N N . GLU A 1 157 ? 22.641 -5.508 -10.109 1 92.94 157 GLU A N 1
ATOM 1319 C CA . GLU A 1 157 ? 22.766 -4.086 -9.812 1 92.94 157 GLU A CA 1
ATOM 1320 C C . GLU A 1 157 ? 22.891 -3.264 -11.094 1 92.94 157 GLU A C 1
ATOM 1322 O O . GLU A 1 157 ? 22.547 -2.08 -11.117 1 92.94 157 GLU A O 1
ATOM 1327 N N . LYS A 1 158 ? 23.25 -3.9 -12.203 1 95.56 158 LYS A N 1
ATOM 1328 C CA . LYS A 1 158 ? 23.469 -3.201 -13.461 1 95.56 158 LYS A CA 1
ATOM 1329 C C . LYS A 1 158 ? 22.188 -3.174 -14.297 1 95.56 158 LYS A C 1
ATOM 1331 O O . LYS A 1 158 ? 22.094 -2.461 -15.297 1 95.56 158 LYS A O 1
ATOM 1336 N N . LEU A 1 159 ? 21.203 -3.938 -13.867 1 95.5 159 LEU A N 1
ATOM 1337 C CA . LEU A 1 159 ? 19.938 -3.969 -14.602 1 95.5 159 LEU A CA 1
ATOM 1338 C C . LEU A 1 159 ? 19.172 -2.66 -14.43 1 95.5 159 LEU A C 1
ATOM 1340 O O . LEU A 1 159 ? 19.172 -2.078 -13.344 1 95.5 159 LEU A O 1
ATOM 1344 N N . PRO A 1 160 ? 18.531 -2.168 -15.508 1 93.19 160 PRO A N 1
ATOM 1345 C CA . PRO A 1 160 ? 17.641 -1.008 -15.359 1 93.19 160 PRO A CA 1
ATOM 1346 C C . PRO A 1 160 ? 16.328 -1.352 -14.672 1 93.19 160 PRO A C 1
ATOM 1348 O O . PRO A 1 160 ? 15.906 -2.512 -14.68 1 93.19 160 PRO A O 1
ATOM 1351 N N . PHE A 1 161 ? 15.727 -0.387 -14.125 1 89.38 161 PHE A N 1
ATOM 1352 C CA . PHE A 1 161 ? 14.391 -0.546 -13.57 1 89.38 161 PHE A CA 1
ATOM 1353 C C . PHE A 1 161 ? 13.352 -0.624 -14.688 1 89.38 161 PHE A C 1
ATOM 1355 O O . PHE A 1 161 ? 13.492 0.035 -15.719 1 89.38 161 PHE A O 1
ATOM 1362 N N . ASP A 1 162 ? 12.336 -1.443 -14.391 1 90.19 162 ASP A N 1
ATOM 1363 C CA . ASP A 1 162 ? 11.219 -1.522 -15.328 1 90.19 162 ASP A CA 1
ATOM 1364 C C . ASP A 1 162 ? 10.422 -0.217 -15.352 1 90.19 162 ASP A C 1
ATOM 1366 O O . ASP A 1 162 ? 10.211 0.402 -14.305 1 90.19 162 ASP A O 1
ATOM 1370 N N . ASP A 1 163 ? 10.016 0.161 -16.547 1 82.56 163 ASP A N 1
ATOM 1371 C CA . ASP A 1 163 ? 9.25 1.394 -16.719 1 82.56 163 ASP A CA 1
ATOM 1372 C C . ASP A 1 163 ? 8.102 1.198 -17.703 1 82.56 163 ASP A C 1
ATOM 1374 O O . ASP A 1 163 ? 7.629 2.16 -18.312 1 82.56 163 ASP A O 1
ATOM 1378 N N . HIS A 1 164 ? 7.691 -0.06 -17.797 1 77.06 164 HIS A N 1
ATOM 1379 C CA . HIS A 1 164 ? 6.672 -0.334 -18.812 1 77.06 164 HIS A CA 1
ATOM 1380 C C . HIS A 1 164 ? 5.344 0.307 -18.438 1 77.06 164 HIS A C 1
ATOM 1382 O O . HIS A 1 164 ? 4.602 0.765 -19.297 1 77.06 164 HIS A O 1
ATOM 1388 N N . CYS A 1 165 ? 5.129 0.185 -17.188 1 66.5 165 CYS A N 1
ATOM 1389 C CA . CYS A 1 165 ? 3.842 0.701 -16.734 1 66.5 165 CYS A CA 1
ATOM 1390 C C . CYS A 1 165 ? 3.959 2.156 -16.297 1 66.5 165 CYS A C 1
ATOM 1392 O O . CYS A 1 165 ? 4.504 2.445 -15.227 1 66.5 165 CYS A O 1
ATOM 1394 N N . ARG A 1 166 ? 3.367 2.852 -17.125 1 64.56 166 ARG A N 1
ATOM 1395 C CA . ARG A 1 166 ? 3.438 4.277 -16.828 1 64.56 166 ARG A CA 1
ATOM 1396 C C . ARG A 1 166 ? 2.273 4.707 -15.938 1 64.56 166 ARG A C 1
ATOM 1398 O O . ARG A 1 166 ? 2.379 5.688 -15.195 1 64.56 166 ARG A O 1
ATOM 1405 N N . SER A 1 167 ? 1.204 3.826 -16.125 1 64.75 167 SER A N 1
ATOM 1406 C CA . SER A 1 167 ? 0.03 4.23 -15.352 1 64.75 167 SER A CA 1
ATOM 1407 C C . SER A 1 167 ? -0.483 3.086 -14.484 1 64.75 167 SER A C 1
ATOM 1409 O O . SER A 1 167 ? -0.733 1.985 -14.984 1 64.75 167 SER A O 1
ATOM 1411 N N . TYR A 1 168 ? -0.589 3.389 -13.25 1 70 168 TYR A N 1
ATOM 1412 C CA . TYR A 1 168 ? -1.144 2.402 -12.336 1 70 168 TYR A CA 1
ATOM 1413 C C . TYR A 1 168 ? -2.65 2.578 -12.188 1 70 168 TYR A C 1
ATOM 1415 O O . TYR A 1 168 ? -3.256 2.064 -11.242 1 70 168 TYR A O 1
ATOM 1423 N N . ASP A 1 169 ? -3.244 3.229 -13.133 1 67.19 169 ASP A N 1
ATOM 1424 C CA . ASP A 1 169 ? -4.664 3.561 -13.062 1 67.19 169 ASP A CA 1
ATOM 1425 C C . ASP A 1 169 ? -5.527 2.301 -13.125 1 67.19 169 ASP A C 1
ATOM 1427 O O . ASP A 1 169 ? -6.648 2.283 -12.617 1 67.19 169 ASP A O 1
ATOM 1431 N N . PHE A 1 170 ? -5 1.317 -13.656 1 65.56 170 PHE A N 1
ATOM 1432 C CA . PHE A 1 170 ? -5.801 0.103 -13.758 1 65.56 170 PHE A CA 1
ATOM 1433 C C . PHE A 1 170 ? -5.973 -0.551 -12.391 1 65.56 170 PHE A C 1
ATOM 1435 O O . PHE A 1 170 ? -6.867 -1.373 -12.195 1 65.56 170 PHE A O 1
ATOM 1442 N N . LEU A 1 171 ? -5.172 -0.084 -11.508 1 66.81 171 LEU A N 1
ATOM 1443 C CA . LEU A 1 171 ? -5.254 -0.634 -10.164 1 66.81 171 LEU A CA 1
ATOM 1444 C C . LEU A 1 171 ? -6.066 0.279 -9.25 1 66.81 171 LEU A C 1
ATOM 1446 O O . LEU A 1 171 ? -6.711 -0.191 -8.312 1 66.81 171 LEU A O 1
ATOM 1450 N N . TYR A 1 172 ? -6.035 1.604 -9.57 1 65.31 172 TYR A N 1
ATOM 1451 C CA . TYR A 1 172 ? -6.539 2.547 -8.586 1 65.31 172 TYR A CA 1
ATOM 1452 C C . TYR A 1 172 ? -7.512 3.533 -9.219 1 65.31 172 TYR A C 1
ATOM 1454 O O . TYR A 1 172 ? -7.711 4.637 -8.703 1 65.31 172 TYR A O 1
ATOM 1462 N N . GLU A 1 173 ? -8.172 3.143 -10.211 1 63.72 173 GLU A N 1
ATOM 1463 C CA . GLU A 1 173 ? -9.109 4.062 -10.844 1 63.72 173 GLU A CA 1
ATOM 1464 C C . GLU A 1 173 ? -10.438 4.102 -10.094 1 63.72 173 GLU A C 1
ATOM 1466 O O . GLU A 1 173 ? -10.922 3.07 -9.625 1 63.72 173 GLU A O 1
ATOM 1471 N N . ASN A 1 174 ? -10.836 5.305 -9.914 1 57.72 174 ASN A N 1
ATOM 1472 C CA . ASN A 1 174 ? -12.125 5.582 -9.281 1 57.72 174 ASN A CA 1
ATOM 1473 C C . ASN A 1 174 ? -13.258 5.57 -10.305 1 57.72 174 ASN A C 1
ATOM 1475 O O . ASN A 1 174 ? -13.781 6.621 -10.68 1 57.72 174 ASN A O 1
ATOM 1479 N N . THR A 1 175 ? -13.227 4.562 -11.148 1 57.06 175 THR A N 1
ATOM 1480 C CA . THR A 1 175 ? -14.281 4.613 -12.148 1 57.06 175 THR A CA 1
ATOM 1481 C C . THR A 1 175 ? -15.359 3.574 -11.852 1 57.06 175 THR A C 1
ATOM 1483 O O . THR A 1 175 ? -15.086 2.547 -11.234 1 57.06 175 THR A O 1
ATOM 1486 N N . ASP A 1 176 ? -16.469 4.047 -12.016 1 55.22 176 ASP A N 1
ATOM 1487 C CA . ASP A 1 176 ? -17.594 3.127 -11.992 1 55.22 176 ASP A CA 1
ATOM 1488 C C . ASP A 1 176 ? -17.562 2.176 -13.188 1 55.22 176 ASP A C 1
ATOM 1490 O O . ASP A 1 176 ? -18.344 1.223 -13.25 1 55.22 176 ASP A O 1
ATOM 1494 N N . ASP A 1 177 ? -16.609 2.566 -14.062 1 54.34 177 ASP A N 1
ATOM 1495 C CA . ASP A 1 177 ? -16.578 1.728 -15.25 1 54.34 177 ASP A CA 1
ATOM 1496 C C . ASP A 1 177 ? -15.594 0.577 -15.094 1 54.34 177 ASP A C 1
ATOM 1498 O O . ASP A 1 177 ? -14.398 0.733 -15.375 1 54.34 177 ASP A O 1
ATOM 1502 N N . ASN A 1 178 ? -16.094 -0.526 -14.727 1 60.66 178 ASN A N 1
ATOM 1503 C CA . ASN A 1 178 ? -15.352 -1.759 -14.492 1 60.66 178 ASN A CA 1
ATOM 1504 C C . ASN A 1 178 ? -14.758 -2.312 -15.789 1 60.66 178 ASN A C 1
ATOM 1506 O O . ASN A 1 178 ? -13.68 -2.914 -15.773 1 60.66 178 ASN A O 1
ATOM 1510 N N . LEU A 1 179 ? -15.273 -1.835 -16.891 1 62.78 179 LEU A N 1
ATOM 15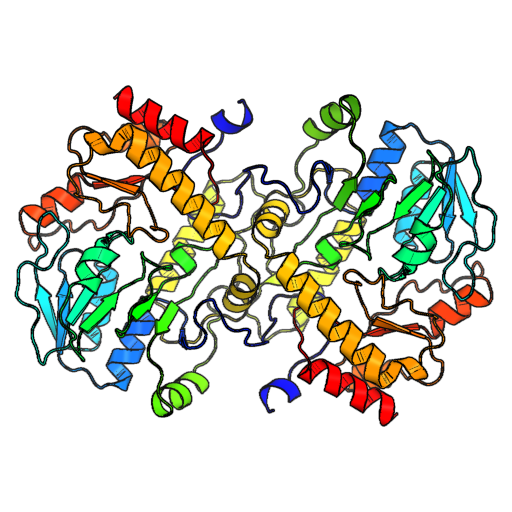11 C CA . LEU A 1 179 ? -14.812 -2.389 -18.156 1 62.78 179 LEU A CA 1
ATOM 1512 C C . LEU A 1 179 ? -13.484 -1.759 -18.578 1 62.78 179 LEU A C 1
ATOM 1514 O O . LEU A 1 179 ? -12.594 -2.449 -19.078 1 62.78 179 LEU A O 1
ATOM 1518 N N . GLU A 1 180 ? -13.406 -0.5 -18.391 1 66.69 180 GLU A N 1
ATOM 1519 C CA . GLU A 1 180 ? -12.172 0.197 -18.75 1 66.69 180 GLU A CA 1
ATOM 1520 C C . GLU A 1 180 ? -10.992 -0.301 -17.922 1 66.69 180 GLU A C 1
ATOM 1522 O O . GLU A 1 180 ? -9.906 -0.545 -18.453 1 66.69 180 GLU A O 1
ATOM 1527 N N . SER A 1 181 ? -11.234 -0.446 -16.703 1 67 181 SER A N 1
ATOM 1528 C CA . SER A 1 181 ? -10.18 -0.94 -15.828 1 67 181 SER A CA 1
ATOM 1529 C C . SER A 1 181 ? -9.766 -2.357 -16.203 1 67 181 SER A C 1
ATOM 1531 O O . SER A 1 181 ? -8.586 -2.705 -16.125 1 67 181 SER A O 1
ATOM 1533 N N . TYR A 1 182 ? -10.75 -3.049 -16.703 1 68.81 182 TYR A N 1
ATOM 1534 C CA . TYR A 1 182 ? -10.477 -4.422 -17.125 1 68.81 182 TYR A CA 1
ATOM 1535 C C . TYR A 1 182 ? -9.578 -4.445 -18.359 1 68.81 182 TYR A C 1
ATOM 1537 O O . TYR A 1 182 ? -8.633 -5.23 -18.422 1 68.81 182 TYR A O 1
ATOM 1545 N N . PHE A 1 183 ? -9.812 -3.564 -19.234 1 72.5 183 PHE A N 1
ATOM 1546 C CA . PHE A 1 183 ? -9.008 -3.52 -20.438 1 72.5 183 PHE A CA 1
ATOM 1547 C C . PHE A 1 183 ? -7.586 -3.053 -20.141 1 72.5 183 PHE A C 1
ATOM 1549 O O . PHE A 1 183 ? -6.617 -3.588 -20.672 1 72.5 183 PHE A O 1
ATOM 1556 N N . LYS A 1 184 ? -7.523 -2.135 -19.25 1 74.12 184 LYS A N 1
ATOM 1557 C CA . LYS A 1 184 ? -6.203 -1.672 -18.828 1 74.12 184 LYS A CA 1
ATOM 1558 C C . LYS A 1 184 ? -5.418 -2.785 -18.141 1 74.12 184 LYS A C 1
ATOM 1560 O O . LYS A 1 184 ? -4.211 -2.918 -18.344 1 74.12 184 LYS A O 1
ATOM 1565 N N . TYR A 1 185 ? -6.137 -3.537 -17.453 1 75.38 185 TYR A N 1
ATOM 1566 C CA . TYR A 1 185 ? -5.523 -4.68 -16.781 1 75.38 185 TYR A CA 1
ATOM 1567 C C . TYR A 1 185 ? -5.031 -5.707 -17.797 1 75.38 185 TYR A C 1
ATOM 1569 O O . TYR A 1 185 ? -3.906 -6.195 -17.688 1 75.38 185 TYR A O 1
ATOM 1577 N N . LYS A 1 186 ? -5.875 -6.004 -18.703 1 77.5 186 LYS A N 1
ATOM 1578 C CA . LYS A 1 186 ? -5.512 -6.973 -19.734 1 77.5 186 LYS A CA 1
ATOM 1579 C C . LYS A 1 186 ? -4.289 -6.504 -20.516 1 77.5 186 LYS A C 1
ATOM 1581 O O . LYS A 1 186 ? -3.414 -7.301 -20.859 1 77.5 186 LYS A O 1
ATOM 1586 N N . ASP A 1 187 ? -4.293 -5.227 -20.75 1 81.31 187 ASP A N 1
ATOM 1587 C CA . ASP A 1 187 ? -3.152 -4.652 -21.453 1 81.31 187 ASP A CA 1
ATOM 1588 C C . ASP A 1 187 ? -1.87 -4.797 -20.641 1 81.31 187 ASP A C 1
ATOM 1590 O O . ASP A 1 187 ? -0.819 -5.145 -21.188 1 81.31 187 ASP A O 1
ATOM 1594 N N . ASN A 1 188 ? -1.976 -4.566 -19.406 1 81.06 188 ASN A N 1
ATOM 1595 C CA . ASN A 1 188 ? -0.812 -4.73 -18.547 1 81.06 188 ASN A CA 1
ATOM 1596 C C . ASN A 1 188 ? -0.33 -6.176 -18.531 1 81.06 188 ASN A C 1
ATOM 1598 O O . ASN A 1 188 ? 0.875 -6.434 -18.562 1 81.06 188 ASN A O 1
ATOM 1602 N N . GLU A 1 189 ? -1.284 -7.102 -18.484 1 81.25 189 GLU A N 1
ATOM 1603 C CA . GLU A 1 189 ? -0.924 -8.516 -18.484 1 81.25 189 GLU A CA 1
ATOM 1604 C C . GLU A 1 189 ? -0.17 -8.898 -19.75 1 81.25 189 GLU A C 1
ATOM 1606 O O . GLU A 1 189 ? 0.803 -9.656 -19.703 1 81.25 189 GLU A O 1
ATOM 1611 N N . LYS A 1 190 ? -0.65 -8.352 -20.781 1 83.75 190 LYS A N 1
ATOM 1612 C CA . LYS A 1 190 ? 0.016 -8.609 -22.062 1 83.75 190 LYS A CA 1
ATOM 1613 C C . LYS A 1 190 ? 1.438 -8.055 -22.062 1 83.75 190 LYS A C 1
ATOM 1615 O O . LYS A 1 190 ? 2.375 -8.734 -22.484 1 83.75 190 LYS A O 1
ATOM 1620 N N . GLU A 1 191 ? 1.591 -6.922 -21.562 1 85.94 191 GLU A N 1
ATOM 1621 C CA . GLU A 1 191 ? 2.902 -6.281 -21.516 1 85.94 191 GLU A CA 1
ATOM 1622 C C . GLU A 1 191 ? 3.854 -7.031 -20.594 1 85.94 191 GLU A C 1
ATOM 1624 O O . GLU A 1 191 ? 5.027 -7.219 -20.922 1 85.94 191 GLU A O 1
ATOM 1629 N N . VAL A 1 192 ? 3.373 -7.441 -19.516 1 85.12 192 VAL A N 1
ATOM 1630 C CA . VAL A 1 192 ? 4.188 -8.172 -18.547 1 85.12 192 VAL A CA 1
ATOM 1631 C C . VAL A 1 192 ? 4.715 -9.453 -19.172 1 85.12 192 VAL A C 1
ATOM 1633 O O . VAL A 1 192 ? 5.852 -9.859 -18.922 1 85.12 192 VAL A O 1
ATOM 1636 N N . GLY A 1 193 ? 3.883 -10.055 -19.984 1 85.62 193 GLY A N 1
ATOM 1637 C CA . GLY A 1 193 ? 4.27 -11.281 -20.656 1 85.62 193 GLY A CA 1
ATOM 1638 C C . GLY A 1 193 ? 5.434 -11.102 -21.609 1 85.62 193 GLY A C 1
ATOM 1639 O O . GLY A 1 193 ? 6.129 -12.07 -21.938 1 85.62 193 GLY A O 1
ATOM 1640 N N . GLU A 1 194 ? 5.695 -9.852 -21.938 1 88.06 194 GLU A N 1
ATOM 1641 C CA . GLU A 1 194 ? 6.695 -9.586 -22.969 1 88.06 194 GLU A CA 1
ATOM 1642 C C . GLU A 1 194 ? 7.883 -8.812 -22.391 1 88.06 194 GLU A C 1
ATOM 1644 O O . GLU A 1 194 ? 8.789 -8.43 -23.141 1 88.06 194 GLU A O 1
ATOM 1649 N N . LEU A 1 195 ? 7.875 -8.688 -21.188 1 90.44 195 LEU A N 1
ATOM 1650 C CA . LEU A 1 195 ? 8.922 -7.883 -20.578 1 90.44 195 LEU A CA 1
ATOM 1651 C C . LEU A 1 195 ? 10.281 -8.57 -20.688 1 90.44 195 LEU A C 1
ATOM 1653 O O . LEU A 1 195 ? 10.383 -9.781 -20.5 1 90.44 195 LEU A O 1
ATOM 1657 N N . LYS A 1 196 ? 11.25 -7.75 -21 1 94.88 196 LYS A N 1
ATOM 1658 C CA . LYS A 1 196 ? 12.633 -8.203 -20.859 1 94.88 196 LYS A CA 1
ATOM 1659 C C . LYS A 1 196 ? 13.078 -8.195 -19.406 1 94.88 196 LYS A C 1
ATOM 1661 O O . LYS A 1 196 ? 12.391 -7.652 -18.547 1 94.88 196 LYS A O 1
ATOM 1666 N N . ILE A 1 197 ? 14.211 -8.852 -19.172 1 97.5 197 ILE A N 1
ATOM 1667 C CA . ILE A 1 197 ? 14.727 -8.938 -17.812 1 97.5 197 ILE A CA 1
ATOM 1668 C C . ILE A 1 197 ? 15.133 -7.551 -17.328 1 97.5 197 ILE A C 1
ATOM 1670 O O . ILE A 1 197 ? 16.047 -6.93 -17.875 1 97.5 197 ILE A O 1
ATOM 1674 N N . LYS A 1 198 ? 14.469 -7.055 -16.312 1 96.88 198 LYS A N 1
ATOM 1675 C CA . LYS A 1 198 ? 14.75 -5.797 -15.633 1 96.88 198 LYS A CA 1
ATOM 1676 C C . LYS A 1 198 ? 14.477 -5.906 -14.141 1 96.88 198 LYS A C 1
ATOM 1678 O O . LYS A 1 198 ? 13.922 -6.906 -13.672 1 96.88 198 LYS A O 1
ATOM 1683 N N . LYS A 1 199 ? 14.93 -4.891 -13.469 1 94 199 LYS A N 1
ATOM 1684 C CA . LYS A 1 199 ? 14.508 -4.762 -12.078 1 94 199 LYS A CA 1
ATOM 1685 C C . LYS A 1 199 ? 13.023 -4.406 -11.984 1 94 199 LYS A C 1
ATOM 1687 O O . LYS A 1 199 ? 12.469 -3.803 -12.906 1 94 199 LYS A O 1
ATOM 1692 N N . MET A 1 200 ? 12.461 -4.828 -10.945 1 92.62 200 MET A N 1
ATOM 1693 C CA . MET A 1 200 ? 11.117 -4.371 -10.617 1 92.62 200 MET A CA 1
ATOM 1694 C C . MET A 1 200 ? 11.031 -2.85 -10.648 1 92.62 200 MET A C 1
ATOM 1696 O O . MET A 1 200 ? 11.969 -2.164 -10.227 1 92.62 200 MET A O 1
ATOM 1700 N N . SER A 1 201 ? 9.914 -2.365 -11.156 1 87.81 201 SER A N 1
ATOM 1701 C CA . SER A 1 201 ? 9.758 -0.916 -11.211 1 87.81 201 SER A CA 1
ATOM 1702 C C . SER A 1 201 ? 9.859 -0.296 -9.82 1 87.81 201 SER A C 1
ATOM 1704 O O . SER A 1 201 ? 9.508 -0.933 -8.828 1 87.81 201 SER A O 1
ATOM 1706 N N . ILE A 1 202 ? 10.281 0.916 -9.812 1 82.31 202 ILE A N 1
ATOM 1707 C CA . ILE A 1 202 ? 10.43 1.643 -8.555 1 82.31 202 ILE A CA 1
ATOM 1708 C C . ILE A 1 202 ? 9.062 1.787 -7.883 1 82.31 202 ILE A C 1
ATOM 1710 O O . ILE A 1 202 ? 8.945 1.635 -6.668 1 82.31 202 ILE A O 1
ATOM 1714 N N . ALA A 1 203 ? 8.031 2.025 -8.641 1 81.56 203 ALA A N 1
ATOM 1715 C CA . ALA A 1 203 ? 6.672 2.172 -8.125 1 81.56 203 ALA A CA 1
ATOM 1716 C C . ALA A 1 203 ? 6.207 0.894 -7.43 1 81.56 203 ALA A C 1
ATOM 1718 O O . ALA A 1 203 ? 5.676 0.939 -6.32 1 81.56 203 ALA A O 1
ATOM 1719 N N . SER A 1 204 ? 6.449 -0.244 -8.102 1 86.44 204 SER A N 1
ATOM 1720 C CA . SER A 1 204 ? 6.039 -1.522 -7.527 1 86.44 204 SER A CA 1
ATOM 1721 C C . SER A 1 204 ? 6.816 -1.832 -6.25 1 86.44 204 SER A C 1
ATOM 1723 O O . SER A 1 204 ? 6.246 -2.32 -5.273 1 86.44 204 SER A O 1
ATOM 1725 N N . GLN A 1 205 ? 8.094 -1.536 -6.293 1 86.56 205 GLN A N 1
ATOM 1726 C CA . GLN A 1 205 ? 8.906 -1.757 -5.105 1 86.56 205 GLN A CA 1
ATOM 1727 C C . GLN A 1 205 ? 8.422 -0.906 -3.938 1 86.56 205 GLN A C 1
ATOM 1729 O O . GLN A 1 205 ? 8.289 -1.399 -2.814 1 86.56 205 GLN A O 1
ATOM 1734 N N . SER A 1 206 ? 8.109 0.343 -4.223 1 80.25 206 SER A N 1
ATOM 1735 C CA . SER A 1 206 ? 7.664 1.279 -3.193 1 80.25 206 SER A CA 1
ATOM 1736 C C . SER A 1 206 ? 6.344 0.838 -2.576 1 80.25 206 SER A C 1
ATOM 1738 O O . SER A 1 206 ? 6.176 0.886 -1.355 1 80.25 206 SER A O 1
ATOM 1740 N N . LEU A 1 207 ? 5.469 0.442 -3.404 1 83.94 207 LEU A N 1
ATOM 1741 C CA . LEU A 1 207 ? 4.172 -0.02 -2.93 1 83.94 207 LEU A CA 1
ATOM 1742 C C . LEU A 1 207 ? 4.316 -1.284 -2.088 1 83.94 207 LEU A C 1
ATOM 1744 O O . LEU A 1 207 ? 3.729 -1.389 -1.01 1 83.94 207 LEU A O 1
ATOM 1748 N N . LEU A 1 208 ? 5.078 -2.146 -2.566 1 87 208 LEU A N 1
ATOM 1749 C CA . LEU A 1 208 ? 5.277 -3.404 -1.855 1 87 208 LEU A CA 1
ATOM 1750 C C . LEU A 1 208 ? 5.898 -3.164 -0.483 1 87 208 LEU A C 1
ATOM 1752 O O . LEU A 1 208 ? 5.57 -3.859 0.481 1 87 208 LEU A O 1
ATOM 1756 N N . ASP A 1 209 ? 6.762 -2.197 -0.435 1 83.5 209 ASP A N 1
ATOM 1757 C CA . ASP A 1 209 ? 7.445 -1.893 0.819 1 83.5 209 ASP A CA 1
ATOM 1758 C C . ASP A 1 209 ? 6.484 -1.271 1.83 1 83.5 209 ASP A C 1
ATOM 1760 O O . ASP A 1 209 ? 6.75 -1.285 3.035 1 83.5 209 ASP A O 1
ATOM 1764 N N . LEU A 1 210 ? 5.383 -0.786 1.356 1 83.69 210 LEU A N 1
ATOM 1765 C CA . LEU A 1 210 ? 4.418 -0.109 2.217 1 83.69 210 LEU A CA 1
ATOM 1766 C C . LEU A 1 210 ? 3.334 -1.076 2.684 1 83.69 210 LEU A C 1
ATOM 1768 O O . LEU A 1 210 ? 2.734 -0.877 3.742 1 83.69 210 LEU A O 1
ATOM 1772 N N . ILE A 1 211 ? 3.143 -2.084 2 1 87.5 211 ILE A N 1
ATOM 1773 C CA . ILE A 1 211 ? 2.02 -2.99 2.225 1 87.5 211 ILE A CA 1
ATOM 1774 C C . ILE A 1 211 ? 2.264 -3.811 3.488 1 87.5 211 ILE A C 1
ATOM 1776 O O . ILE A 1 211 ? 3.381 -4.27 3.732 1 87.5 211 ILE A O 1
ATOM 1780 N N . ASP A 1 212 ? 1.219 -3.957 4.281 1 88.25 212 ASP A N 1
ATOM 1781 C CA . ASP A 1 212 ? 1.207 -4.879 5.414 1 88.25 212 ASP A CA 1
ATOM 1782 C C . ASP A 1 212 ? 1.029 -6.32 4.945 1 88.25 212 ASP A C 1
ATOM 1784 O O . ASP A 1 212 ? -0.081 -6.855 4.973 1 88.25 212 ASP A O 1
ATOM 1788 N N . VAL A 1 213 ? 2.139 -6.91 4.598 1 89.38 213 VAL A N 1
ATOM 1789 C CA . VAL A 1 213 ? 2.133 -8.227 3.963 1 89.38 213 VAL A CA 1
ATOM 1790 C C . VAL A 1 213 ? 1.518 -9.25 4.91 1 89.38 213 VAL A C 1
ATOM 1792 O O . VAL A 1 213 ? 0.824 -10.172 4.473 1 89.38 213 VAL A O 1
ATOM 1795 N N . GLU A 1 214 ? 1.771 -9.102 6.18 1 90.81 214 GLU A N 1
ATOM 1796 C CA . GLU A 1 214 ? 1.244 -10.055 7.152 1 90.81 214 GLU A CA 1
ATOM 1797 C C . GLU A 1 214 ? -0.268 -9.914 7.297 1 90.81 214 GLU A C 1
ATOM 1799 O O . GLU A 1 214 ? -0.976 -10.914 7.461 1 90.81 214 GLU A O 1
ATOM 1804 N N . LYS A 1 215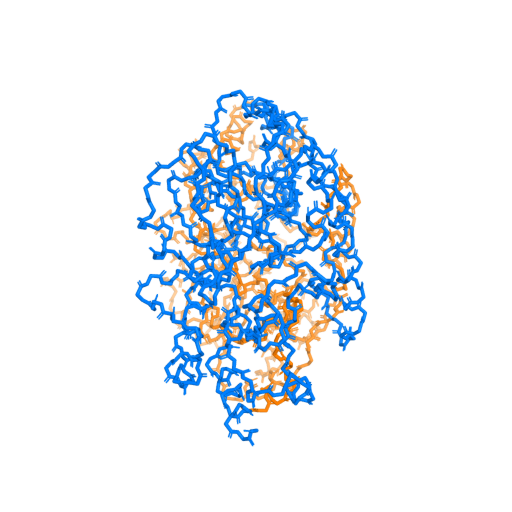 ? -0.725 -8.727 7.305 1 88.69 215 LYS A N 1
ATOM 1805 C CA . LYS A 1 215 ? -2.168 -8.516 7.352 1 88.69 215 LYS A CA 1
ATOM 1806 C C . LYS A 1 215 ? -2.861 -9.188 6.168 1 88.69 215 LYS A C 1
ATOM 1808 O O . LYS A 1 215 ? -3.883 -9.852 6.336 1 88.69 215 LYS A O 1
ATOM 1813 N N . VAL A 1 216 ? -2.32 -8.992 5.016 1 89.56 216 VAL A N 1
ATOM 1814 C CA . VAL A 1 216 ? -2.871 -9.594 3.801 1 89.56 216 VAL A CA 1
ATOM 1815 C C . VAL A 1 216 ? -2.85 -11.109 3.918 1 89.56 216 VAL A C 1
ATOM 1817 O O . VAL A 1 216 ? -3.838 -11.781 3.602 1 89.56 216 VAL A O 1
ATOM 1820 N N . ARG A 1 217 ? -1.769 -11.625 4.418 1 93.31 217 ARG A N 1
ATOM 1821 C CA . ARG A 1 217 ? -1.622 -13.062 4.598 1 93.31 217 ARG A CA 1
ATOM 1822 C C . ARG A 1 217 ? -2.703 -13.609 5.523 1 93.31 217 ARG A C 1
ATOM 1824 O O . ARG A 1 217 ? -3.328 -14.633 5.223 1 93.31 217 ARG A O 1
ATOM 1831 N N . LYS A 1 218 ? -2.9 -12.93 6.598 1 93.31 218 LYS A N 1
ATOM 1832 C CA . LYS A 1 218 ? -3.867 -13.375 7.594 1 93.31 218 LYS A CA 1
ATOM 1833 C C . LYS A 1 218 ? -5.273 -13.43 7.008 1 93.31 218 LYS A C 1
ATOM 1835 O O . LYS A 1 218 ? -6.027 -14.367 7.273 1 93.31 218 LYS A O 1
ATOM 1840 N N . ILE A 1 219 ? -5.602 -12.453 6.227 1 91.31 219 ILE A N 1
ATOM 1841 C CA . ILE A 1 219 ? -6.918 -12.422 5.602 1 91.31 219 ILE A CA 1
ATOM 1842 C C . ILE A 1 219 ? -7.066 -13.602 4.645 1 91.31 219 ILE A C 1
ATOM 1844 O O . ILE A 1 219 ? -8.086 -14.297 4.66 1 91.31 219 ILE A O 1
ATOM 1848 N N . ARG A 1 220 ? -6.062 -13.883 3.836 1 93.5 220 ARG A N 1
ATOM 1849 C CA . ARG A 1 220 ? -6.078 -15.016 2.912 1 93.5 220 ARG A CA 1
ATOM 1850 C C . ARG A 1 220 ? -6.27 -16.328 3.658 1 93.5 220 ARG A C 1
ATOM 1852 O O . ARG A 1 220 ? -7.047 -17.188 3.23 1 93.5 220 ARG A O 1
ATOM 1859 N N . LEU A 1 221 ? -5.559 -16.438 4.734 1 95.94 221 LEU A N 1
ATOM 1860 C CA . LEU A 1 221 ? -5.625 -17.672 5.512 1 95.94 221 LEU A CA 1
ATOM 1861 C C . LEU A 1 221 ? -7.008 -17.844 6.129 1 95.94 221 LEU A C 1
ATOM 1863 O O . LEU A 1 221 ? -7.562 -18.953 6.117 1 95.94 221 LEU A O 1
ATOM 1867 N N . GLU A 1 222 ? -7.516 -16.75 6.688 1 95.94 222 GLU A N 1
ATOM 1868 C CA . GLU A 1 222 ? -8.852 -16.797 7.27 1 95.94 222 GLU A CA 1
ATOM 1869 C C . GLU A 1 222 ? -9.891 -17.219 6.234 1 95.94 222 GLU A C 1
ATOM 1871 O O . GLU A 1 222 ? -10.727 -18.094 6.504 1 95.94 222 GLU A O 1
ATOM 1876 N N . ASN A 1 223 ? -9.828 -16.578 5.098 1 95.31 223 ASN A N 1
ATOM 1877 C CA . ASN A 1 223 ? -10.758 -16.906 4.02 1 95.31 223 ASN A CA 1
ATOM 1878 C C . ASN A 1 223 ? -10.578 -18.359 3.551 1 95.31 223 ASN A C 1
ATOM 1880 O O . ASN A 1 223 ? -11.562 -19.078 3.354 1 95.31 223 ASN A O 1
ATOM 1884 N N . PHE A 1 224 ? -9.344 -18.781 3.404 1 97.38 224 PHE A N 1
ATOM 1885 C CA . PHE A 1 224 ? -9.016 -20.141 2.965 1 97.38 224 PHE A CA 1
ATOM 1886 C C . PHE A 1 224 ? -9.586 -21.172 3.932 1 97.38 224 PHE A C 1
ATOM 1888 O O . PHE A 1 224 ? -10.258 -22.125 3.516 1 97.38 224 PHE A O 1
ATOM 1895 N N . MET A 1 225 ? -9.32 -20.922 5.195 1 97.69 225 MET A N 1
ATOM 1896 C CA . MET A 1 225 ? -9.75 -21.875 6.219 1 97.69 225 MET A CA 1
ATOM 1897 C C . MET A 1 225 ? -11.266 -21.922 6.328 1 97.69 225 MET A C 1
ATOM 1899 O O . MET A 1 225 ? -11.852 -22.984 6.559 1 97.69 225 MET A O 1
ATOM 1903 N N . TYR A 1 226 ? -11.867 -20.766 6.168 1 97.75 226 TYR A N 1
ATOM 1904 C CA . TYR A 1 226 ? -13.32 -20.719 6.188 1 97.75 226 TYR A CA 1
ATOM 1905 C C . TYR A 1 226 ? -13.906 -21.578 5.074 1 97.75 226 TYR A C 1
ATOM 1907 O O . TYR A 1 226 ? -14.797 -22.406 5.316 1 97.75 226 TYR A O 1
ATOM 1915 N N . LEU A 1 227 ? -13.406 -21.406 3.867 1 97.62 227 LEU A N 1
ATOM 1916 C CA . LEU A 1 227 ? -13.891 -22.188 2.738 1 97.62 227 LEU A CA 1
ATOM 1917 C C . LEU A 1 227 ? -13.625 -23.672 2.963 1 97.62 227 LEU A C 1
ATOM 1919 O O . LEU A 1 227 ? -14.508 -24.5 2.734 1 97.62 227 LEU A O 1
ATOM 1923 N N . HIS A 1 228 ? -12.438 -24 3.418 1 97.81 228 HIS A N 1
ATOM 1924 C CA . HIS A 1 228 ? -12.086 -25.406 3.623 1 97.81 228 HIS A CA 1
ATOM 1925 C C . HIS A 1 228 ? -13.008 -26.062 4.645 1 97.81 228 HIS A C 1
ATOM 1927 O O . HIS A 1 228 ? -13.422 -27.203 4.461 1 97.81 228 HIS A O 1
ATOM 1933 N N . LYS A 1 229 ? -13.242 -25.359 5.688 1 97.5 229 LYS A N 1
ATOM 1934 C CA . LYS A 1 229 ? -14.141 -25.875 6.719 1 97.5 229 LYS A CA 1
ATOM 1935 C C . LYS A 1 229 ? -15.531 -26.156 6.148 1 97.5 229 LYS A C 1
ATOM 1937 O O . LYS A 1 229 ? -16.156 -27.156 6.504 1 97.5 229 LYS A O 1
ATOM 1942 N N . LYS A 1 230 ? -16.016 -25.328 5.277 1 97.56 230 LYS A N 1
ATOM 1943 C CA . LYS A 1 230 ? -17.391 -25.406 4.797 1 97.56 230 LYS A CA 1
ATOM 1944 C C . LYS A 1 230 ? -17.5 -26.344 3.598 1 97.56 230 LYS A C 1
ATOM 1946 O O . LYS A 1 230 ? -18.5 -27.047 3.451 1 97.56 230 LYS A O 1
ATOM 1951 N N . ILE A 1 231 ? -16.5 -26.328 2.732 1 96.5 231 ILE A N 1
ATOM 1952 C CA . ILE A 1 231 ? -16.719 -27.047 1.482 1 96.5 231 ILE A CA 1
ATOM 1953 C C . ILE A 1 231 ? -15.539 -27.984 1.229 1 96.5 231 ILE A C 1
ATOM 1955 O O . ILE A 1 231 ? -15.445 -28.609 0.166 1 96.5 231 ILE A O 1
ATOM 1959 N N . GLY A 1 232 ? -14.641 -28.219 2.16 1 96.31 232 GLY A N 1
ATOM 1960 C CA . GLY A 1 232 ? -13.484 -29.078 2.004 1 96.31 232 GLY A CA 1
ATOM 1961 C C . GLY A 1 232 ? -13.852 -30.516 1.698 1 96.31 232 GLY A C 1
ATOM 1962 O O . GLY A 1 232 ? -13.102 -31.234 1.027 1 96.31 232 GLY A O 1
ATOM 1963 N N . HIS A 1 233 ? -14.977 -30.906 2.172 1 95.31 233 HIS A N 1
ATOM 1964 C CA . HIS A 1 233 ? -15.422 -32.281 1.958 1 95.31 233 HIS A CA 1
ATOM 1965 C C . HIS A 1 233 ? -15.758 -32.531 0.491 1 95.31 233 HIS A C 1
ATOM 1967 O O . HIS A 1 233 ? -15.797 -33.688 0.046 1 95.31 233 HIS A O 1
ATOM 1973 N N . LEU A 1 234 ? -16 -31.453 -0.271 1 95.31 234 LEU A N 1
ATOM 1974 C CA . LEU A 1 234 ? -16.297 -31.578 -1.694 1 95.31 234 LEU A CA 1
ATOM 1975 C C . LEU A 1 234 ? -15.016 -31.594 -2.516 1 95.31 234 LEU A C 1
ATOM 1977 O O . LEU A 1 234 ? -15.039 -31.922 -3.705 1 95.31 234 LEU A O 1
ATOM 1981 N N . ASN A 1 235 ? -13.875 -31.25 -1.938 1 96.62 235 ASN A N 1
ATOM 1982 C CA . ASN A 1 235 ? -12.609 -31.078 -2.643 1 96.62 235 ASN A CA 1
ATOM 1983 C C . ASN A 1 235 ? -11.891 -32.406 -2.836 1 96.62 235 ASN A C 1
ATOM 1985 O O . ASN A 1 235 ? -11.617 -33.125 -1.864 1 96.62 235 ASN A O 1
ATOM 1989 N N . GLU A 1 236 ? -11.57 -32.719 -4.047 1 96.56 236 GLU A N 1
ATOM 1990 C CA . GLU A 1 236 ? -10.891 -33.969 -4.352 1 96.56 236 GLU A CA 1
ATOM 1991 C C . GLU A 1 236 ? -9.391 -33.844 -4.082 1 96.56 236 GLU A C 1
ATOM 1993 O O . GLU A 1 236 ? -8.688 -34.875 -4.023 1 96.56 236 GLU A O 1
ATOM 1998 N N . LEU A 1 237 ? -8.883 -32.594 -3.936 1 95.19 237 LEU A N 1
ATOM 1999 C CA . LEU A 1 237 ? -7.488 -32.375 -3.572 1 95.19 237 LEU A CA 1
ATOM 2000 C C . LEU A 1 237 ? -7.27 -32.625 -2.084 1 95.19 237 LEU A C 1
ATOM 2002 O O . LEU A 1 237 ? -8.102 -32.25 -1.257 1 95.19 237 LEU A O 1
ATOM 2006 N N . ASN A 1 238 ? -6.246 -33.344 -1.849 1 89.38 238 ASN A N 1
ATOM 2007 C CA . ASN A 1 238 ? -5.844 -33.5 -0.456 1 89.38 238 ASN A CA 1
ATOM 2008 C C . ASN A 1 238 ? -5.039 -32.312 0.036 1 89.38 238 ASN A C 1
ATOM 2010 O O . ASN A 1 238 ? -3.854 -32.188 -0.279 1 89.38 238 ASN A O 1
ATOM 2014 N N . LEU A 1 239 ? -5.688 -31.484 0.843 1 91.44 239 LEU A N 1
ATOM 2015 C CA . LEU A 1 239 ? -5.047 -30.266 1.333 1 91.44 239 LEU A CA 1
ATOM 2016 C C . LEU A 1 239 ? -4.57 -30.438 2.771 1 91.44 239 LEU A C 1
ATOM 2018 O O . LEU A 1 239 ? -5.336 -30.875 3.633 1 91.44 239 LEU A O 1
ATOM 2022 N N . ASP A 1 240 ? -3.27 -30.266 2.979 1 90.75 240 ASP A N 1
ATOM 2023 C CA . ASP A 1 240 ? -2.736 -30.219 4.336 1 90.75 240 ASP A CA 1
ATOM 2024 C C . ASP A 1 240 ? -2.871 -28.812 4.926 1 90.75 240 ASP A C 1
ATOM 2026 O O . ASP A 1 240 ? -1.981 -27.969 4.758 1 90.75 240 ASP A O 1
ATOM 2030 N N . THR A 1 241 ? -3.883 -28.562 5.676 1 90.75 241 THR A N 1
ATOM 2031 C CA . THR A 1 241 ? -4.227 -27.219 6.133 1 90.75 241 THR A CA 1
ATOM 2032 C C . THR A 1 241 ? -3.25 -26.75 7.203 1 90.75 241 THR A C 1
ATOM 2034 O O . THR A 1 241 ? -3.174 -25.547 7.496 1 90.75 241 THR A O 1
ATOM 2037 N N . GLN A 1 242 ? -2.467 -27.641 7.77 1 89.5 242 GLN A N 1
ATOM 2038 C CA . GLN A 1 242 ? -1.514 -27.266 8.812 1 89.5 242 GLN A CA 1
ATOM 2039 C C . GLN A 1 242 ? -0.296 -26.562 8.211 1 89.5 242 GLN A C 1
ATOM 2041 O O . GLN A 1 242 ? 0.435 -25.875 8.922 1 89.5 242 GLN A O 1
ATOM 2046 N N . LEU A 1 243 ? -0.063 -26.734 6.957 1 91.88 243 LEU A N 1
ATOM 2047 C CA . LEU A 1 243 ? 1.129 -26.172 6.332 1 91.88 243 LEU A CA 1
ATOM 2048 C C . LEU A 1 243 ? 0.752 -25.219 5.199 1 91.88 243 LEU A C 1
ATOM 2050 O O . LEU A 1 243 ? 1.483 -25.109 4.211 1 91.88 243 LEU A O 1
ATOM 2054 N N . ILE A 1 244 ? -0.369 -24.641 5.352 1 92.81 244 ILE A N 1
ATOM 2055 C CA . ILE A 1 244 ? -0.803 -23.625 4.398 1 92.81 244 ILE A CA 1
ATOM 2056 C C . ILE A 1 244 ? -0.404 -22.234 4.902 1 92.81 244 ILE A C 1
ATOM 2058 O O . ILE A 1 244 ? -0.724 -21.875 6.035 1 92.81 244 ILE A O 1
ATOM 2062 N N . HIS A 1 245 ? 0.314 -21.422 4.113 1 92.44 245 HIS A N 1
ATOM 2063 C CA . HIS A 1 245 ? 0.913 -20.188 4.613 1 92.44 245 HIS A CA 1
ATOM 2064 C C . HIS A 1 245 ? 0.285 -18.969 3.953 1 92.44 245 HIS A C 1
ATOM 2066 O O . HIS A 1 245 ? 0.547 -17.828 4.359 1 92.44 245 HIS A O 1
ATOM 2072 N N . GLY A 1 246 ? -0.62 -19.094 3.096 1 93.19 246 GLY A N 1
ATOM 2073 C CA . GLY A 1 246 ? -1.239 -17.984 2.381 1 93.19 246 GLY A CA 1
ATOM 2074 C C . GLY A 1 246 ? -1.388 -18.25 0.893 1 93.19 246 GLY A C 1
ATOM 2075 O O . GLY A 1 246 ? -0.777 -17.562 0.073 1 93.19 246 GLY A O 1
ATOM 2076 N N . PRO A 1 247 ? -2.168 -19.188 0.55 1 95.19 247 PRO A N 1
ATOM 2077 C CA . PRO A 1 247 ? -2.346 -19.594 -0.847 1 95.19 247 PRO A CA 1
ATOM 2078 C C . PRO A 1 247 ? -2.936 -18.484 -1.714 1 95.19 247 PRO A C 1
ATOM 2080 O O . PRO A 1 247 ? -3.537 -17.531 -1.191 1 95.19 247 PRO A O 1
ATOM 2083 N N . MET A 1 248 ? -2.664 -18.562 -2.988 1 94.94 248 MET A N 1
ATOM 2084 C CA . MET A 1 248 ? -3.16 -17.562 -3.926 1 94.94 248 MET A CA 1
ATOM 2085 C C . MET A 1 248 ? -4.68 -17.641 -4.055 1 94.94 248 MET A C 1
ATOM 2087 O O . MET A 1 248 ? -5.355 -16.609 -4.129 1 94.94 248 MET A O 1
ATOM 2091 N N . VAL A 1 249 ? -5.207 -18.844 -4.055 1 96.12 249 VAL A N 1
ATOM 2092 C CA . VAL A 1 249 ? -6.625 -19.141 -4.203 1 96.12 249 VAL A CA 1
ATOM 2093 C C . VAL A 1 249 ? -6.98 -20.375 -3.359 1 96.12 249 VAL A C 1
ATOM 2095 O O . VAL A 1 249 ? -6.102 -21.016 -2.781 1 96.12 249 VAL A O 1
ATOM 2098 N N . TYR A 1 250 ? -8.219 -20.641 -3.193 1 96.88 250 TYR A N 1
ATOM 2099 C CA . TYR A 1 250 ? -8.672 -21.953 -2.744 1 96.88 250 TYR A CA 1
ATOM 2100 C C . TYR A 1 250 ? -8.984 -22.859 -3.93 1 96.88 250 TYR A C 1
ATOM 2102 O O . TYR A 1 250 ? -10 -22.688 -4.602 1 96.88 250 TYR A O 1
ATOM 2110 N N . PRO A 1 251 ? -8.07 -23.797 -4.184 1 96.94 251 PRO A N 1
ATOM 2111 C CA . PRO A 1 251 ? -8.336 -24.703 -5.312 1 96.94 251 PRO A CA 1
ATOM 2112 C C . PRO A 1 251 ? -9.359 -25.781 -4.984 1 96.94 251 PRO A C 1
ATOM 2114 O O . PRO A 1 251 ? -9.078 -26.688 -4.203 1 96.94 251 PRO A O 1
ATOM 2117 N N . LEU A 1 252 ? -10.484 -25.609 -5.547 1 96.38 252 LEU A N 1
ATOM 2118 C CA . LEU A 1 252 ? -11.531 -26.609 -5.391 1 96.38 252 LEU A CA 1
ATOM 2119 C C . LEU A 1 252 ? -11.602 -27.531 -6.605 1 96.38 252 LEU A C 1
ATOM 2121 O O . LEU A 1 252 ? -11.969 -27.094 -7.699 1 96.38 252 LEU A O 1
ATOM 2125 N N . LEU A 1 253 ? -11.164 -28.75 -6.453 1 95.94 253 LEU A N 1
ATOM 2126 C CA . LEU A 1 253 ? -11.258 -29.75 -7.512 1 95.94 253 LEU A CA 1
ATOM 2127 C C . LEU A 1 253 ? -12.523 -30.578 -7.352 1 95.94 253 LEU A C 1
ATOM 2129 O O . LEU A 1 253 ? -12.672 -31.312 -6.367 1 95.94 253 LEU A O 1
ATOM 2133 N N . THR A 1 254 ? -13.414 -30.391 -8.219 1 94.69 254 THR A N 1
ATOM 2134 C CA . THR A 1 254 ? -14.656 -31.156 -8.219 1 94.69 254 THR A CA 1
ATOM 2135 C C . THR A 1 254 ? -15.328 -31.094 -9.586 1 94.69 254 THR A C 1
ATOM 2137 O O . THR A 1 254 ? -15.242 -30.078 -10.289 1 94.69 254 THR A O 1
ATOM 2140 N N . ASN A 1 255 ? -15.945 -32.094 -10 1 91.25 255 ASN A N 1
ATOM 2141 C CA . ASN A 1 255 ? -16.672 -32.125 -11.258 1 91.25 255 ASN A CA 1
ATOM 2142 C C . ASN A 1 255 ? -18.141 -31.734 -11.07 1 91.25 255 ASN A C 1
ATOM 2144 O O . ASN A 1 255 ? -18.938 -31.844 -12 1 91.25 255 ASN A O 1
ATOM 2148 N N . LYS A 1 256 ? -18.438 -31.203 -9.977 1 88.69 256 LYS A N 1
ATOM 2149 C CA . LYS A 1 256 ? -19.844 -30.922 -9.648 1 88.69 256 LYS A CA 1
ATOM 2150 C C . LYS A 1 256 ? -20.125 -29.422 -9.688 1 88.69 256 LYS A C 1
ATOM 2152 O O . LYS A 1 256 ? -21.25 -28.984 -9.438 1 88.69 256 LYS A O 1
ATOM 2157 N N . LEU A 1 257 ? -19.172 -28.672 -9.914 1 88.88 257 LEU A N 1
ATOM 2158 C CA . LEU A 1 257 ? -19.344 -27.219 -9.867 1 88.88 257 LEU A CA 1
ATOM 2159 C C . LEU A 1 257 ? -19.328 -26.625 -11.273 1 88.88 257 LEU A C 1
ATOM 2161 O O . LEU A 1 257 ? -18.516 -27.031 -12.117 1 88.88 257 LEU A O 1
ATOM 2165 N N . SER A 1 258 ? -20.281 -25.766 -11.539 1 86.81 258 SER A N 1
ATOM 2166 C CA . SER A 1 258 ? -20.328 -25.031 -12.805 1 86.81 258 SER A CA 1
ATOM 2167 C C . SER A 1 258 ? -19.656 -23.672 -12.68 1 86.81 258 SER A C 1
ATOM 2169 O O . SER A 1 258 ? -20.156 -22.781 -11.969 1 86.81 258 SER A O 1
ATOM 2171 N N . ARG A 1 259 ? -18.578 -23.453 -13.391 1 87.31 259 ARG A N 1
ATOM 2172 C CA . ARG A 1 259 ? -17.906 -22.172 -13.422 1 87.31 259 ARG A CA 1
ATOM 2173 C C . ARG A 1 259 ? -18.828 -21.078 -13.945 1 87.31 259 ARG A C 1
ATOM 2175 O O . ARG A 1 259 ? -18.812 -19.953 -13.453 1 87.31 259 ARG A O 1
ATOM 2182 N N . GLU A 1 260 ? -19.594 -21.453 -14.914 1 86.56 260 GLU A N 1
ATOM 2183 C CA . GLU A 1 260 ? -20.531 -20.516 -15.523 1 86.56 260 GLU A CA 1
ATOM 2184 C C . GLU A 1 260 ? -21.516 -19.969 -14.492 1 86.56 260 GLU A C 1
ATOM 2186 O O . GLU A 1 260 ? -21.859 -18.781 -14.508 1 86.56 260 GLU A O 1
ATOM 2191 N N . ASN A 1 261 ? -21.938 -20.875 -13.672 1 87.88 261 ASN A N 1
ATOM 2192 C CA . ASN A 1 261 ? -22.875 -20.469 -12.641 1 87.88 261 ASN A CA 1
ATOM 2193 C C . ASN A 1 261 ? -22.234 -19.484 -11.664 1 87.88 261 ASN A C 1
ATOM 2195 O O . ASN A 1 261 ? -22.891 -18.531 -11.203 1 87.88 261 ASN A O 1
ATOM 2199 N N . MET A 1 262 ? -21.016 -19.703 -11.32 1 88.81 262 MET A N 1
ATOM 2200 C CA . MET A 1 262 ? -20.297 -18.797 -10.438 1 88.81 262 MET A CA 1
ATOM 2201 C C . MET A 1 262 ? -20.172 -17.406 -11.055 1 88.81 262 MET A C 1
ATOM 2203 O O . MET A 1 262 ? -20.484 -16.406 -10.406 1 88.81 262 MET A O 1
ATOM 2207 N N . ILE A 1 263 ? -19.828 -17.312 -12.312 1 84.38 263 ILE A N 1
ATOM 2208 C CA . ILE A 1 263 ? -19.609 -16.062 -13.023 1 84.38 263 ILE A CA 1
ATOM 2209 C C . ILE A 1 263 ? -20.938 -15.312 -13.156 1 84.38 263 ILE A C 1
ATOM 2211 O O . ILE A 1 263 ? -20.984 -14.094 -12.953 1 84.38 263 ILE A O 1
ATOM 2215 N N . LYS A 1 264 ? -21.984 -16.047 -13.445 1 86.06 264 LYS A N 1
ATOM 2216 C CA . LYS A 1 264 ? -23.312 -15.453 -13.547 1 86.06 264 LYS A CA 1
ATOM 2217 C C . LYS A 1 264 ? -23.703 -14.773 -12.234 1 86.06 264 LYS A C 1
ATOM 2219 O O . LYS A 1 264 ? -24.453 -13.789 -12.242 1 86.06 264 LYS A O 1
ATOM 2224 N N . ASN A 1 265 ? -23.188 -15.289 -11.195 1 86.44 265 ASN A N 1
ATOM 2225 C CA . ASN A 1 265 ? -23.5 -14.734 -9.883 1 86.44 265 ASN A CA 1
ATOM 2226 C C . ASN A 1 265 ? -22.391 -13.805 -9.391 1 86.44 265 ASN A C 1
ATOM 2228 O O . ASN A 1 265 ? -22.25 -13.586 -8.188 1 86.44 265 ASN A O 1
ATOM 2232 N N . LYS A 1 266 ? -21.453 -13.359 -10.242 1 82.31 266 LYS A N 1
ATOM 2233 C CA . LYS A 1 266 ? -20.469 -12.312 -10.047 1 82.31 266 LYS A CA 1
ATOM 2234 C C . LYS A 1 266 ? -19.312 -12.797 -9.164 1 82.31 266 LYS A C 1
ATOM 2236 O O . LYS A 1 266 ? -18.75 -12.023 -8.383 1 82.31 266 LYS A O 1
ATOM 2241 N N . VAL A 1 267 ? -19.188 -14.062 -9.172 1 86.94 267 VAL A N 1
ATOM 2242 C CA . VAL A 1 267 ? -17.969 -14.648 -8.617 1 86.94 267 VAL A CA 1
ATOM 2243 C C . VAL A 1 267 ? -17.047 -15.078 -9.75 1 86.94 267 VAL A C 1
ATOM 2245 O O . VAL A 1 267 ? -17.234 -16.141 -10.352 1 86.94 267 VAL A O 1
ATOM 2248 N N . PHE A 1 268 ? -16.062 -14.266 -9.961 1 82.44 268 PHE A N 1
ATOM 2249 C CA . PHE A 1 268 ? -15.164 -14.484 -11.094 1 82.44 268 PHE A CA 1
ATOM 2250 C C . PHE A 1 268 ? -14.031 -15.43 -10.711 1 82.44 268 PHE A C 1
ATOM 2252 O O . PHE A 1 268 ? -13.148 -15.062 -9.93 1 82.44 268 PHE A O 1
ATOM 2259 N N . VAL A 1 269 ? -14.133 -16.594 -11.234 1 87.88 269 VAL A N 1
ATOM 2260 C CA . VAL A 1 269 ? -13.148 -17.625 -10.93 1 87.88 269 VAL A CA 1
ATOM 2261 C C . VAL A 1 269 ? -12.234 -17.844 -12.133 1 87.88 269 VAL A C 1
ATOM 2263 O O . VAL A 1 269 ? -12.711 -17.953 -13.266 1 87.88 269 VAL A O 1
ATOM 2266 N N . ALA A 1 270 ? -10.984 -17.859 -11.867 1 79.81 270 ALA A N 1
ATOM 2267 C CA . ALA A 1 270 ? -9.992 -18.031 -12.93 1 79.81 270 ALA A CA 1
ATOM 2268 C C . ALA A 1 270 ? -9.898 -19.484 -13.352 1 79.81 270 ALA A C 1
ATOM 2270 O O . ALA A 1 270 ? -10.195 -20.391 -12.57 1 79.81 270 ALA A O 1
ATOM 2271 N N . ARG A 1 271 ? -9.648 -19.609 -14.625 1 79.75 271 ARG A N 1
ATOM 2272 C CA . ARG A 1 271 ? -9.242 -20.906 -15.18 1 79.75 271 ARG A CA 1
ATOM 2273 C C . ARG A 1 271 ? -7.758 -20.891 -15.539 1 79.75 271 ARG A C 1
ATOM 2275 O O . ARG A 1 271 ? -7.312 -20.062 -16.328 1 79.75 271 ARG A O 1
ATOM 2282 N N . TYR A 1 272 ? -7.152 -21.688 -14.781 1 80.75 272 TYR A N 1
ATOM 2283 C CA . TYR A 1 272 ? -5.723 -21.734 -15.055 1 80.75 272 TYR A CA 1
ATOM 2284 C C . TYR A 1 272 ? -5.402 -22.797 -16.094 1 80.75 272 TYR A C 1
ATOM 2286 O O . TYR A 1 272 ? -5.93 -23.906 -16.031 1 80.75 272 TYR A O 1
ATOM 2294 N N . TRP A 1 273 ? -4.574 -22.438 -17 1 78.69 273 TRP A N 1
ATOM 2295 C CA . TRP A 1 273 ? -3.74 -23.078 -18.016 1 78.69 273 TRP A CA 1
ATOM 2296 C C . TRP A 1 273 ? -4.586 -23.906 -18.969 1 78.69 273 TRP A C 1
ATOM 2298 O O . TRP A 1 273 ? -5.164 -24.922 -18.594 1 78.69 273 TRP A O 1
ATOM 2308 N N . GLU A 1 274 ? -5.219 -23.125 -19.828 1 65.75 274 GLU A N 1
ATOM 2309 C CA . GLU A 1 274 ? -5.969 -23.797 -20.891 1 65.75 274 GLU A CA 1
ATOM 2310 C C . GLU A 1 274 ? -5.035 -24.5 -21.859 1 65.75 274 GLU A C 1
ATOM 2312 O O . GLU A 1 274 ? -4.016 -23.938 -22.266 1 65.75 274 GLU A O 1
ATOM 2317 N N . ASN A 1 275 ? -4.598 -25.484 -21.594 1 59.62 275 ASN A N 1
ATOM 2318 C CA . ASN A 1 275 ? -3.85 -26.172 -22.641 1 59.62 275 ASN A CA 1
ATOM 2319 C C . ASN A 1 275 ? -4.762 -27.031 -23.516 1 59.62 275 ASN A C 1
ATOM 2321 O O . ASN A 1 275 ? -5.125 -28.141 -23.141 1 59.62 275 ASN A O 1
ATOM 2325 N N . SER A 1 276 ? -5.434 -26.25 -24.219 1 52.69 276 SER A N 1
ATOM 2326 C CA . SER A 1 276 ? -6.332 -26.812 -25.219 1 52.69 276 SER A CA 1
ATOM 2327 C C . SER A 1 276 ? -5.648 -27.922 -26.016 1 52.69 276 SER A C 1
ATOM 2329 O O . SER A 1 276 ? -6.293 -28.625 -26.797 1 52.69 276 SER A O 1
ATOM 2331 N N . GLY A 1 277 ? -4.285 -28.188 -25.609 1 56 277 GLY A N 1
ATOM 2332 C CA . GLY A 1 277 ? -3.725 -29.125 -26.578 1 56 277 GLY A CA 1
ATOM 2333 C C . GLY A 1 277 ? -3.326 -30.453 -25.953 1 56 277 GLY A C 1
ATOM 2334 O O . GLY A 1 277 ? -3.447 -30.641 -24.75 1 56 277 GLY A O 1
ATOM 2335 N N . SER A 1 278 ? -2.918 -31.516 -26.656 1 62.47 278 SER A N 1
ATOM 2336 C CA . SER A 1 278 ? -2.697 -32.969 -26.75 1 62.47 278 SER A CA 1
ATOM 2337 C C . SER A 1 278 ? -1.56 -33.406 -25.828 1 62.47 278 SER A C 1
ATOM 2339 O O . SER A 1 278 ? -1.362 -34.594 -25.609 1 62.47 278 SER A O 1
ATOM 2341 N N . SER A 1 279 ? -0.934 -32.375 -24.75 1 86.75 279 SER A N 1
ATOM 2342 C CA . SER A 1 279 ? 0.232 -32.906 -24.062 1 86.75 279 SER A CA 1
ATOM 2343 C C . SER A 1 279 ? -0.075 -33.219 -22.609 1 86.75 279 SER A C 1
ATOM 2345 O O . SER A 1 279 ? 0.75 -33.781 -21.891 1 86.75 279 SER A O 1
ATOM 2347 N N . PHE A 1 280 ? -1.27 -32.906 -22.156 1 92.19 280 PHE A N 1
ATOM 2348 C CA . PHE A 1 280 ? -1.652 -33.219 -20.781 1 92.19 280 PHE A CA 1
ATOM 2349 C C . PHE A 1 280 ? -1.962 -34.688 -20.625 1 92.19 280 PHE A C 1
ATOM 2351 O O . PHE A 1 280 ? -2.535 -35.312 -21.531 1 92.19 280 PHE A O 1
ATOM 2358 N N . ASN A 1 281 ? -1.578 -35.25 -19.562 1 94.12 281 ASN A N 1
ATOM 2359 C CA . ASN A 1 281 ? -2.064 -36.562 -19.203 1 94.12 281 ASN A CA 1
ATOM 2360 C C . ASN A 1 281 ? -3.471 -36.5 -18.609 1 94.12 281 ASN A C 1
ATOM 2362 O O . ASN A 1 281 ? -4.078 -35.438 -18.547 1 94.12 281 ASN A O 1
ATOM 2366 N N . ILE A 1 282 ? -3.955 -37.656 -18.203 1 93.19 282 ILE A N 1
ATOM 2367 C CA . ILE A 1 282 ? -5.332 -37.75 -17.734 1 93.19 282 ILE A CA 1
ATOM 2368 C C . ILE A 1 282 ? -5.531 -36.906 -16.5 1 93.19 282 ILE A C 1
ATOM 2370 O O . ILE A 1 282 ? -6.52 -36.156 -16.391 1 93.19 282 ILE A O 1
ATOM 2374 N N . ALA A 1 283 ? -4.602 -36.938 -15.602 1 93.81 283 ALA A N 1
ATOM 2375 C CA . ALA A 1 283 ? -4.691 -36.188 -14.359 1 93.81 283 ALA A CA 1
ATOM 2376 C C . ALA A 1 283 ? -4.684 -34.688 -14.648 1 93.81 283 ALA A C 1
ATOM 2378 O O . ALA A 1 283 ? -5.504 -33.938 -14.109 1 93.81 283 ALA A O 1
ATOM 2379 N N . GLU A 1 284 ? -3.789 -34.25 -15.516 1 94.62 284 GLU A N 1
ATOM 2380 C CA . GLU A 1 284 ? -3.646 -32.844 -15.867 1 94.62 284 GLU A CA 1
ATOM 2381 C C . GLU A 1 284 ? -4.887 -32.312 -16.594 1 94.62 284 GLU A C 1
ATOM 2383 O O . GLU A 1 284 ? -5.316 -31.188 -16.359 1 94.62 284 GLU A O 1
ATOM 2388 N N . GLN A 1 285 ? -5.43 -33.125 -17.453 1 92.25 285 GLN A N 1
ATOM 2389 C CA . GLN A 1 285 ? -6.664 -32.75 -18.141 1 92.25 285 GLN A CA 1
ATOM 2390 C C . GLN A 1 285 ? -7.809 -32.562 -17.141 1 92.25 285 GLN A C 1
ATOM 2392 O O . GLN A 1 285 ? -8.586 -31.609 -17.25 1 92.25 285 GLN A O 1
ATOM 2397 N N . TYR A 1 286 ? -7.875 -33.531 -16.25 1 92.75 286 TYR A N 1
ATOM 2398 C CA . TYR A 1 286 ? -8.922 -33.469 -15.242 1 92.75 286 TYR A CA 1
ATOM 2399 C C . TYR A 1 286 ? -8.773 -32.188 -14.398 1 92.75 286 TYR A C 1
ATOM 2401 O O . TYR A 1 286 ? -9.758 -31.516 -14.125 1 92.75 286 TYR A O 1
ATOM 2409 N N . LEU A 1 287 ? -7.551 -31.906 -13.992 1 93.5 287 LEU A N 1
ATOM 2410 C CA . LEU A 1 287 ? -7.266 -30.703 -13.227 1 93.5 287 LEU A CA 1
ATOM 2411 C C . LEU A 1 287 ? -7.66 -29.453 -14.008 1 93.5 287 LEU A C 1
ATOM 2413 O O . LEU A 1 287 ? -8.336 -28.562 -13.477 1 93.5 287 LEU A O 1
ATOM 2417 N N . ALA A 1 288 ? -7.27 -29.344 -15.289 1 91.62 288 ALA A N 1
ATOM 2418 C CA . ALA A 1 288 ? -7.535 -28.188 -16.141 1 91.62 288 ALA A CA 1
ATOM 2419 C C . ALA A 1 288 ? -9.039 -27.969 -16.312 1 91.62 288 ALA A C 1
ATOM 2421 O O . ALA A 1 288 ? -9.5 -26.828 -16.375 1 91.62 288 ALA A O 1
ATOM 2422 N N . GLU A 1 289 ? -9.758 -29.016 -16.312 1 89.69 289 GLU A N 1
ATOM 2423 C CA . GLU A 1 289 ? -11.18 -28.938 -16.625 1 89.69 289 GLU A CA 1
ATOM 2424 C C . GLU A 1 289 ? -12.008 -28.688 -15.367 1 89.69 289 GLU A C 1
ATOM 2426 O O . GLU A 1 289 ? -13.047 -28.031 -15.422 1 89.69 289 GLU A O 1
ATOM 2431 N N . ASN A 1 290 ? -11.516 -29.219 -14.234 1 91.81 290 ASN A N 1
ATOM 2432 C CA . ASN A 1 290 ? -12.445 -29.328 -13.117 1 91.81 290 ASN A CA 1
ATOM 2433 C C . ASN A 1 290 ? -11.969 -28.531 -11.906 1 91.81 290 ASN A C 1
ATOM 2435 O O . ASN A 1 290 ? -12.703 -28.375 -10.93 1 91.81 290 ASN A O 1
ATOM 2439 N N . LEU A 1 291 ? -10.773 -28.016 -11.93 1 93.75 291 LEU A N 1
ATOM 2440 C CA . LEU A 1 291 ? -10.297 -27.219 -10.797 1 93.75 291 LEU A CA 1
ATOM 2441 C C . LEU A 1 291 ? -10.805 -25.797 -10.883 1 93.75 291 LEU A C 1
ATOM 2443 O O . LEU A 1 291 ? -10.633 -25.125 -11.906 1 93.75 291 LEU A O 1
ATOM 2447 N N . VAL A 1 292 ? -11.492 -25.359 -9.875 1 93.31 292 VAL A N 1
ATOM 2448 C CA . VAL A 1 292 ? -12.008 -24 -9.781 1 93.31 292 VAL A CA 1
ATOM 2449 C C . VAL A 1 292 ? -11.211 -23.219 -8.734 1 93.31 292 VAL A C 1
ATOM 2451 O O . VAL A 1 292 ? -11.148 -23.609 -7.57 1 93.31 292 VAL A O 1
ATOM 2454 N N . ALA A 1 293 ? -10.594 -22.156 -9.156 1 94.31 293 ALA A N 1
ATOM 2455 C CA . ALA A 1 293 ? -9.781 -21.328 -8.273 1 94.31 293 ALA A CA 1
ATOM 2456 C C . ALA A 1 293 ? -10.633 -20.266 -7.578 1 94.31 293 ALA A C 1
ATOM 2458 O O . ALA A 1 293 ? -10.898 -19.203 -8.141 1 94.31 293 ALA A O 1
ATOM 2459 N N . LEU A 1 294 ? -11.055 -20.5 -6.359 1 95.12 294 LEU A N 1
ATOM 2460 C CA . LEU A 1 294 ? -11.914 -19.594 -5.629 1 95.12 294 LEU A CA 1
ATOM 2461 C C . LEU A 1 294 ? -11.109 -18.438 -5.031 1 95.12 294 LEU A C 1
ATOM 2463 O O . LEU A 1 294 ? -10.07 -18.672 -4.398 1 95.12 294 LEU A O 1
ATOM 2467 N N . PRO A 1 295 ? -11.594 -17.188 -5.234 1 92.75 295 PRO A N 1
ATOM 2468 C CA . PRO A 1 295 ? -10.859 -16.031 -4.719 1 92.75 295 PRO A CA 1
ATOM 2469 C C . PRO A 1 295 ? -10.883 -15.953 -3.193 1 92.75 295 PRO A C 1
ATOM 2471 O O . PRO A 1 295 ? -11.93 -16.188 -2.578 1 92.75 295 PRO A O 1
ATOM 2474 N N . ILE A 1 296 ? -9.719 -15.648 -2.594 1 94.19 296 ILE A N 1
ATOM 2475 C CA . ILE A 1 296 ? -9.641 -15.586 -1.139 1 94.19 296 ILE A CA 1
ATOM 2476 C C . ILE A 1 296 ? -8.812 -14.375 -0.713 1 94.19 296 ILE A C 1
ATOM 2478 O O . ILE A 1 296 ? -8.406 -14.273 0.448 1 94.19 296 ILE A O 1
ATOM 2482 N N . ASP A 1 297 ? -8.484 -13.469 -1.613 1 90.31 297 ASP A N 1
ATOM 2483 C CA . ASP A 1 297 ? -7.512 -12.422 -1.353 1 90.31 297 ASP A CA 1
ATOM 2484 C C . ASP A 1 297 ? -8.086 -11.359 -0.413 1 90.31 297 ASP A C 1
ATOM 2486 O O . ASP A 1 297 ? -9.227 -11.469 0.028 1 90.31 297 ASP A O 1
ATOM 2490 N N . HIS A 1 298 ? -7.309 -10.383 -0.074 1 84.38 298 HIS A N 1
ATOM 2491 C CA . HIS A 1 298 ? -7.52 -9.43 1.01 1 84.38 298 HIS A CA 1
ATOM 2492 C C . HIS A 1 298 ? -8.711 -8.516 0.719 1 84.38 298 HIS A C 1
ATOM 2494 O O . HIS A 1 298 ? -9.188 -7.816 1.611 1 84.38 298 HIS A O 1
ATOM 2500 N N . ARG A 1 299 ? -9.266 -8.586 -0.43 1 82.5 299 ARG A N 1
ATOM 2501 C CA . ARG A 1 299 ? -10.406 -7.746 -0.785 1 82.5 299 ARG A CA 1
ATOM 2502 C C . ARG A 1 299 ? -11.688 -8.258 -0.132 1 82.5 299 ARG A C 1
ATOM 2504 O O . ARG A 1 299 ? -12.672 -7.523 -0.034 1 82.5 299 ARG A O 1
ATOM 2511 N N . TYR A 1 300 ? -11.555 -9.492 0.338 1 84.38 300 TYR A N 1
ATOM 2512 C CA . TYR A 1 300 ? -12.781 -10.148 0.764 1 84.38 300 TYR A CA 1
ATOM 2513 C C . TYR A 1 300 ? -12.695 -10.578 2.223 1 84.38 300 TYR A C 1
ATOM 2515 O O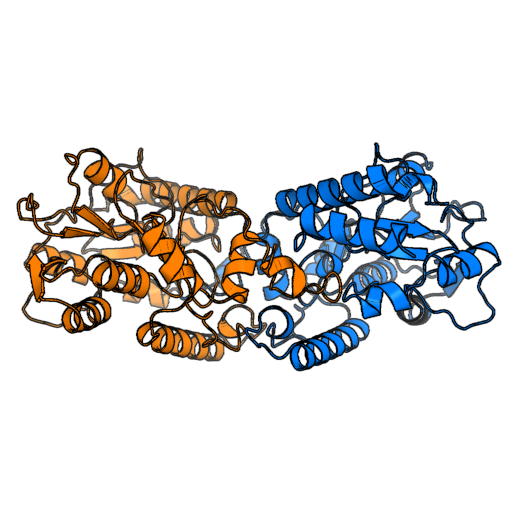 . TYR A 1 300 ? -11.602 -10.695 2.777 1 84.38 300 TYR A O 1
ATOM 2523 N N . GLY A 1 301 ? -13.883 -10.75 2.801 1 86.38 301 GLY A N 1
ATOM 2524 C CA . GLY A 1 301 ? -14 -11.297 4.141 1 86.38 301 GLY A CA 1
ATOM 2525 C C . GLY A 1 301 ? -14.922 -12.5 4.215 1 86.38 301 GLY A C 1
ATOM 2526 O O . GLY A 1 301 ? -15.258 -13.094 3.189 1 86.38 301 GLY A O 1
ATOM 2527 N N . ILE A 1 302 ? -15.258 -12.812 5.375 1 91.56 302 ILE A N 1
ATOM 2528 C CA . ILE A 1 302 ? -16.031 -14.023 5.641 1 91.56 302 ILE A CA 1
ATOM 2529 C C . ILE A 1 302 ? -17.391 -13.93 4.957 1 91.56 302 ILE A C 1
ATOM 2531 O O . ILE A 1 302 ? -17.922 -14.938 4.484 1 91.56 302 ILE A O 1
ATOM 2535 N N . GLU A 1 303 ? -17.922 -12.719 4.91 1 89.31 303 GLU A N 1
ATOM 2536 C CA . GLU A 1 303 ? -19.219 -12.547 4.254 1 89.31 303 GLU A CA 1
ATOM 2537 C C . GLU A 1 303 ? -19.141 -12.906 2.775 1 89.31 303 GLU A C 1
ATOM 2539 O O . GLU A 1 303 ? -20.078 -13.477 2.223 1 89.31 303 GLU A O 1
ATOM 2544 N N . HIS A 1 304 ? -18.078 -12.578 2.16 1 89 304 HIS A N 1
ATOM 2545 C CA . HIS A 1 304 ? -17.859 -12.938 0.761 1 89 304 HIS A CA 1
ATOM 2546 C C . HIS A 1 304 ? -17.672 -14.445 0.603 1 89 304 HIS A C 1
ATOM 2548 O O . HIS A 1 304 ? -18.188 -15.047 -0.341 1 89 304 HIS A O 1
ATOM 2554 N N . MET A 1 305 ? -16.922 -15.023 1.553 1 94.56 305 MET A N 1
ATOM 2555 C CA . MET A 1 305 ? -16.719 -16.469 1.53 1 94.56 305 MET A CA 1
ATOM 2556 C C . MET A 1 305 ? -18.047 -17.203 1.683 1 94.56 305 MET A C 1
ATOM 2558 O O . MET A 1 305 ? -18.281 -18.219 1.015 1 94.56 305 MET A O 1
ATOM 2562 N N . GLU A 1 306 ? -18.875 -16.672 2.523 1 94.75 306 GLU A N 1
ATOM 2563 C CA . GLU A 1 306 ? -20.188 -17.281 2.719 1 94.75 306 GLU A CA 1
ATOM 2564 C C . GLU A 1 306 ? -21 -17.25 1.432 1 94.75 306 GLU A C 1
ATOM 2566 O O . GLU A 1 306 ? -21.719 -18.203 1.126 1 94.75 306 GLU A O 1
ATOM 2571 N N . LYS A 1 307 ? -20.906 -16.203 0.726 1 91.19 307 LYS A N 1
ATOM 2572 C CA . LYS A 1 307 ? -21.578 -16.125 -0.57 1 91.19 307 LYS A CA 1
ATOM 2573 C C . LYS A 1 307 ? -21.078 -17.234 -1.508 1 91.19 307 LYS A C 1
ATOM 2575 O O . LYS A 1 307 ? -21.891 -17.859 -2.201 1 91.19 307 LYS A O 1
ATOM 2580 N N . ILE A 1 308 ? -19.844 -17.438 -1.555 1 93.75 308 ILE A N 1
ATOM 2581 C CA . ILE A 1 308 ? -19.25 -18.469 -2.396 1 93.75 308 ILE A CA 1
ATOM 2582 C C . ILE A 1 308 ? -19.766 -19.844 -1.968 1 93.75 308 ILE A C 1
ATOM 2584 O O . ILE A 1 308 ? -20.188 -20.641 -2.803 1 93.75 308 ILE A O 1
ATOM 2588 N N . VAL A 1 309 ? -19.797 -20.062 -0.695 1 96.06 309 VAL A N 1
ATOM 2589 C CA . VAL A 1 309 ? -20.234 -21.344 -0.148 1 96.06 309 VAL A CA 1
ATOM 2590 C C . VAL A 1 309 ? -21.688 -21.594 -0.541 1 96.06 309 VAL A C 1
ATOM 2592 O O . VAL A 1 309 ? -22.031 -22.688 -0.983 1 96.06 309 VAL A O 1
ATOM 2595 N N . ASN A 1 310 ? -22.469 -20.562 -0.421 1 94.31 310 ASN A N 1
ATOM 2596 C CA . ASN A 1 310 ? -23.891 -20.688 -0.739 1 94.31 310 ASN A CA 1
ATOM 2597 C C . ASN A 1 310 ? -24.109 -21 -2.217 1 94.31 310 ASN A C 1
ATOM 2599 O O . ASN A 1 310 ? -24.984 -21.797 -2.564 1 94.31 310 ASN A O 1
ATOM 2603 N N . LEU A 1 311 ? -23.344 -20.406 -3.01 1 91.62 311 LEU A N 1
ATOM 2604 C CA . LEU A 1 311 ? -23.453 -20.641 -4.445 1 91.62 311 LEU A CA 1
ATOM 2605 C C . LEU A 1 311 ? -23.062 -22.078 -4.785 1 91.62 311 LEU A C 1
ATOM 2607 O O . LEU A 1 311 ? -23.656 -22.688 -5.676 1 91.62 311 LEU A O 1
ATOM 2611 N N . ILE A 1 312 ? -22.078 -22.656 -4.137 1 93 312 ILE A N 1
ATOM 2612 C CA . ILE A 1 312 ? -21.578 -24 -4.395 1 93 312 ILE A CA 1
ATOM 2613 C C . ILE A 1 312 ? -22.578 -25.031 -3.873 1 93 312 ILE A C 1
ATOM 2615 O O . ILE A 1 312 ? -22.797 -26.062 -4.512 1 93 312 ILE A O 1
ATOM 2619 N N . ARG A 1 313 ? -23.234 -24.719 -2.842 1 89.25 313 ARG A N 1
ATOM 2620 C CA . ARG A 1 313 ? -24.188 -25.656 -2.24 1 89.25 313 ARG A CA 1
ATOM 2621 C C . ARG A 1 313 ? -25.5 -25.688 -3.027 1 89.25 313 ARG A C 1
ATOM 2623 O O . ARG A 1 313 ? -26.172 -26.719 -3.072 1 89.25 313 ARG A O 1
ATOM 2630 N N . MET A 1 314 ? -25.875 -24.562 -3.545 1 78.69 314 MET A N 1
ATOM 2631 C CA . MET A 1 314 ? -27.141 -24.469 -4.277 1 78.69 314 MET A CA 1
ATOM 2632 C C . MET A 1 314 ? -27 -25.062 -5.676 1 78.69 314 MET A C 1
ATOM 2634 O O . MET A 1 314 ? -28 -25.375 -6.316 1 78.69 314 MET A O 1
ATOM 2638 N N . GLY A 1 315 ? -25.828 -25.141 -6.234 1 67.12 315 GLY A N 1
ATOM 2639 C CA . GLY A 1 315 ? -25.656 -25.734 -7.547 1 67.12 315 GLY A CA 1
ATOM 2640 C C . GLY A 1 315 ? -25.406 -27.234 -7.5 1 67.12 315 GLY A C 1
ATOM 2641 O O . GLY A 1 315 ? -25.109 -27.781 -6.434 1 67.12 315 GLY A O 1
ATOM 2642 N N . MET B 1 1 ? -25.359 -5.863 4.5 1 24.34 1 MET B N 1
ATOM 2643 C CA . MET B 1 1 ? -25.906 -6.844 3.57 1 24.34 1 MET B CA 1
ATOM 2644 C C . MET B 1 1 ? -25.969 -6.273 2.158 1 24.34 1 MET B C 1
ATOM 2646 O O . MET B 1 1 ? -25.766 -6.992 1.18 1 24.34 1 MET B O 1
ATOM 2650 N N . ARG B 1 2 ? -26.344 -5.051 2.102 1 31.53 2 ARG B N 1
ATOM 2651 C CA . ARG B 1 2 ? -26.609 -4.445 0.801 1 31.53 2 ARG B CA 1
ATOM 2652 C C . ARG B 1 2 ? -25.328 -4.242 0.017 1 31.53 2 ARG B C 1
ATOM 2654 O O . ARG B 1 2 ? -25.328 -4.273 -1.215 1 31.53 2 ARG B O 1
ATOM 2661 N N . TYR B 1 3 ? -24.328 -3.904 0.734 1 33 3 TYR B N 1
ATOM 2662 C CA . TYR B 1 3 ? -23.062 -3.59 0.067 1 33 3 TYR B CA 1
ATOM 2663 C C . TYR B 1 3 ? -22.453 -4.836 -0.572 1 33 3 TYR B C 1
ATOM 2665 O O . TYR B 1 3 ? -21.688 -4.738 -1.525 1 33 3 TYR B O 1
ATOM 2673 N N . LEU B 1 4 ? -22.781 -6.031 -0.043 1 40.69 4 LEU B N 1
ATOM 2674 C CA . LEU B 1 4 ? -22.281 -7.305 -0.553 1 40.69 4 LEU B CA 1
ATOM 2675 C C . LEU B 1 4 ? -22.922 -7.637 -1.896 1 40.69 4 LEU B C 1
ATOM 2677 O O . LEU B 1 4 ? -22.312 -8.297 -2.736 1 40.69 4 LEU B O 1
ATOM 2681 N N . ASN B 1 5 ? -24.188 -7.305 -2.029 1 42.19 5 ASN B N 1
ATOM 2682 C CA . ASN B 1 5 ? -24.969 -7.773 -3.172 1 42.19 5 ASN B CA 1
ATOM 2683 C C . ASN B 1 5 ? -24.391 -7.25 -4.488 1 42.19 5 ASN B C 1
ATOM 2685 O O . ASN B 1 5 ? -24.484 -7.918 -5.52 1 42.19 5 ASN B O 1
ATOM 2689 N N . ASN B 1 6 ? -23.672 -6.059 -4.48 1 47.91 6 ASN B N 1
ATOM 2690 C CA . ASN B 1 6 ? -23.281 -5.496 -5.77 1 47.91 6 ASN B CA 1
ATOM 2691 C C . ASN B 1 6 ? -21.781 -5.645 -6.008 1 47.91 6 ASN B C 1
ATOM 2693 O O . ASN B 1 6 ? -21.266 -5.211 -7.039 1 47.91 6 ASN B O 1
ATOM 2697 N N . HIS B 1 7 ? -21.203 -6.469 -4.984 1 59.06 7 HIS B N 1
ATOM 2698 C CA . HIS B 1 7 ? -19.766 -6.473 -5.18 1 59.06 7 HIS B CA 1
ATOM 2699 C C . HIS B 1 7 ? -19.281 -7.801 -5.758 1 59.06 7 HIS B C 1
ATOM 2701 O O . HIS B 1 7 ? -19.672 -8.867 -5.277 1 59.06 7 HIS B O 1
ATOM 2707 N N . SER B 1 8 ? -18.766 -7.777 -6.965 1 67.19 8 SER B N 1
ATOM 2708 C CA . SER B 1 8 ? -18.172 -8.938 -7.621 1 67.19 8 SER B CA 1
ATOM 2709 C C . SER B 1 8 ? -17 -9.484 -6.812 1 67.19 8 SER B C 1
ATOM 2711 O O . SER B 1 8 ? -16.312 -8.734 -6.105 1 67.19 8 SER B O 1
ATOM 2713 N N . ILE B 1 9 ? -16.984 -10.828 -6.68 1 69.56 9 ILE B N 1
ATOM 2714 C CA . ILE B 1 9 ? -15.875 -11.516 -6.039 1 69.56 9 ILE B CA 1
ATOM 2715 C C . ILE B 1 9 ? -14.938 -12.086 -7.102 1 69.56 9 ILE B C 1
ATOM 2717 O O . ILE B 1 9 ? -15.391 -12.672 -8.086 1 69.56 9 ILE B O 1
ATOM 2721 N N . GLY B 1 10 ? -13.602 -11.867 -6.895 1 69.56 10 GLY B N 1
ATOM 2722 C CA . GLY B 1 10 ? -12.625 -12.391 -7.836 1 69.56 10 GLY B CA 1
ATOM 2723 C C . GLY B 1 10 ? -12.242 -11.391 -8.914 1 69.56 10 GLY B C 1
ATOM 2724 O O . GLY B 1 10 ? -12.523 -10.195 -8.789 1 69.56 10 GLY B O 1
ATOM 2725 N N . GLY B 1 11 ? -11.438 -11.797 -9.961 1 62.22 11 GLY B N 1
ATOM 2726 C CA . GLY B 1 11 ? -10.93 -10.914 -11 1 62.22 11 GLY B CA 1
ATOM 2727 C C . GLY B 1 11 ? -9.547 -10.367 -10.688 1 62.22 11 GLY B C 1
ATOM 2728 O O . GLY B 1 11 ? -8.789 -10.977 -9.938 1 62.22 11 GLY B O 1
ATOM 2729 N N . PHE B 1 12 ? -9.156 -9.398 -11.453 1 52.59 12 PHE B N 1
ATOM 2730 C CA . PHE B 1 12 ? -7.816 -8.867 -11.227 1 52.59 12 PHE B CA 1
ATOM 2731 C C . PHE B 1 12 ? -7.785 -7.996 -9.977 1 52.59 12 PHE B C 1
ATOM 2733 O O . PHE B 1 12 ? -8.812 -7.441 -9.57 1 52.59 12 PHE B O 1
ATOM 2740 N N . ILE B 1 13 ? -6.738 -8.273 -9.273 1 44.62 13 ILE B N 1
ATOM 2741 C CA . ILE B 1 13 ? -6.59 -7.602 -7.988 1 44.62 13 ILE B CA 1
ATOM 2742 C C . ILE B 1 13 ? -6.586 -6.09 -8.195 1 44.62 13 ILE B C 1
ATOM 2744 O O . ILE B 1 13 ? -5.645 -5.539 -8.773 1 44.62 13 ILE B O 1
ATOM 2748 N N . ASN B 1 14 ? -7.734 -5.547 -8.445 1 48.06 14 ASN B N 1
ATOM 2749 C CA . ASN B 1 14 ? -7.844 -4.094 -8.453 1 48.06 14 ASN B CA 1
ATOM 2750 C C . ASN B 1 14 ? -8.133 -3.545 -7.059 1 48.06 14 ASN B C 1
ATOM 2752 O O . ASN B 1 14 ? -8.383 -4.309 -6.125 1 48.06 14 ASN B O 1
ATOM 2756 N N . HIS B 1 15 ? -8 -2.234 -6.809 1 48.41 15 HIS B N 1
ATOM 2757 C CA . HIS B 1 15 ? -8.062 -1.49 -5.555 1 48.41 15 HIS B CA 1
ATOM 2758 C C . HIS B 1 15 ? -9.266 -1.915 -4.719 1 48.41 15 HIS B C 1
ATOM 2760 O O . HIS B 1 15 ? -9.305 -1.662 -3.514 1 48.41 15 HIS B O 1
ATOM 2766 N N . CYS B 1 16 ? -10.438 -1.971 -5.242 1 43.81 16 CYS B N 1
ATOM 2767 C CA . CYS B 1 16 ? -11.531 -1.523 -4.387 1 43.81 16 CYS B CA 1
ATOM 2768 C C . CYS B 1 16 ? -11.828 -2.547 -3.299 1 43.81 16 CYS B C 1
ATOM 2770 O O . CYS B 1 16 ? -12.547 -3.518 -3.533 1 43.81 16 CYS B O 1
ATOM 2772 N N . SER B 1 17 ? -10.75 -3.012 -2.639 1 42.72 17 SER B N 1
ATOM 2773 C CA . SER B 1 17 ? -11.25 -3.797 -1.515 1 42.72 17 SER B CA 1
ATOM 2774 C C . SER B 1 17 ? -12.219 -2.982 -0.661 1 42.72 17 SER B C 1
ATOM 2776 O O . SER B 1 17 ? -11.852 -1.931 -0.132 1 42.72 17 SER B O 1
ATOM 2778 N N . LEU B 1 18 ? -13.383 -2.801 -1.032 1 40.16 18 LEU B N 1
ATOM 2779 C CA . LEU B 1 18 ? -14.406 -2.145 -0.22 1 40.16 18 LEU B CA 1
ATOM 2780 C C . LEU B 1 18 ? -14.5 -2.791 1.157 1 40.16 18 LEU B C 1
ATOM 2782 O O . LEU B 1 18 ? -15.484 -2.592 1.873 1 40.16 18 LEU B O 1
ATOM 2786 N N . VAL B 1 19 ? -13.766 -3.883 1.393 1 38.34 19 VAL B N 1
ATOM 2787 C CA . VAL B 1 19 ? -14.172 -4.312 2.727 1 38.34 19 VAL B CA 1
ATOM 2788 C C . VAL B 1 19 ? -13.711 -3.287 3.762 1 38.34 19 VAL B C 1
ATOM 2790 O O . VAL B 1 19 ? -12.531 -2.943 3.82 1 38.34 19 VAL B O 1
ATOM 2793 N N . ALA B 1 20 ? -14.609 -2.508 4.152 1 41.16 20 ALA B N 1
ATOM 2794 C CA . ALA B 1 20 ? -14.5 -1.604 5.293 1 41.16 20 ALA B CA 1
ATOM 2795 C C . ALA B 1 20 ? -13.609 -2.193 6.375 1 41.16 20 ALA B C 1
ATOM 2797 O O . ALA B 1 20 ? -14.031 -3.066 7.137 1 41.16 20 ALA B O 1
ATOM 2798 N N . ARG B 1 21 ? -12.273 -2.564 6.094 1 44.31 21 ARG B N 1
ATOM 2799 C CA . ARG B 1 21 ? -11.531 -3.002 7.27 1 44.31 21 ARG B CA 1
ATOM 2800 C C . ARG B 1 21 ? -11.172 -1.818 8.164 1 44.31 21 ARG B C 1
ATOM 2802 O O . ARG B 1 21 ? -11.008 -0.697 7.68 1 44.31 21 ARG B O 1
ATOM 2809 N N . PRO B 1 22 ? -11.375 -2.043 9.469 1 42.41 22 PRO B N 1
ATOM 2810 C CA . PRO B 1 22 ? -11.094 -0.999 10.453 1 42.41 22 PRO B CA 1
ATOM 2811 C C . PRO B 1 22 ? -9.734 -0.335 10.234 1 42.41 22 PRO B C 1
ATOM 2813 O O . PRO B 1 22 ? -8.758 -1.009 9.883 1 42.41 22 PRO B O 1
ATOM 2816 N N . THR B 1 23 ? -9.664 0.885 9.805 1 49 23 THR B N 1
ATOM 2817 C CA . THR B 1 23 ? -8.469 1.718 9.883 1 49 23 THR B CA 1
ATOM 2818 C C . THR B 1 23 ? -7.977 1.825 11.32 1 49 23 THR B C 1
ATOM 2820 O O . THR B 1 23 ? -8.656 1.38 12.25 1 49 23 THR B O 1
ATOM 2823 N N . ILE B 1 24 ? -6.711 2.174 11.461 1 47.22 24 ILE B N 1
ATOM 2824 C CA . ILE B 1 24 ? -6.137 2.486 12.766 1 47.22 24 ILE B CA 1
ATOM 2825 C C . ILE B 1 24 ? -7.199 3.129 13.656 1 47.22 24 ILE B C 1
ATOM 2827 O O . ILE B 1 24 ? -7.145 3.012 14.883 1 47.22 24 ILE B O 1
ATOM 2831 N N . TYR B 1 25 ? -8.188 3.654 12.977 1 58.12 25 TYR B N 1
ATOM 2832 C CA . TYR B 1 25 ? -9.219 4.258 13.82 1 58.12 25 TYR B CA 1
ATOM 2833 C C . TYR B 1 25 ? -10.562 3.586 13.602 1 58.12 25 TYR B C 1
ATOM 2835 O O . TYR B 1 25 ? -11.086 3.566 12.477 1 58.12 25 TYR B O 1
ATOM 2843 N N . ASN B 1 26 ? -10.945 2.531 14.32 1 60.78 26 ASN B N 1
ATOM 2844 C CA . ASN B 1 26 ? -12.164 1.73 14.25 1 60.78 26 ASN B CA 1
ATOM 2845 C C . ASN B 1 26 ? -13.406 2.607 14.195 1 60.78 26 ASN B C 1
ATOM 2847 O O . ASN B 1 26 ? -14.414 2.227 13.602 1 60.78 26 ASN B O 1
ATOM 2851 N N . ASN B 1 27 ? -13.312 3.924 14.109 1 78.06 27 ASN B N 1
ATOM 2852 C CA . ASN B 1 27 ? -14.555 4.68 14.234 1 78.06 27 ASN B CA 1
ATOM 2853 C C . ASN B 1 27 ? -14.422 6.07 13.617 1 78.06 27 ASN B C 1
ATOM 2855 O O . ASN B 1 27 ? -14.906 7.051 14.188 1 78.06 27 ASN B O 1
ATOM 2859 N N . VAL B 1 28 ? -13.844 6.039 12.461 1 90.56 28 VAL B N 1
ATOM 2860 C CA . VAL B 1 28 ? -13.727 7.352 11.82 1 90.56 28 VAL B CA 1
ATOM 2861 C C . VAL B 1 28 ? -14.555 7.371 10.539 1 90.56 28 VAL B C 1
ATOM 2863 O O . VAL B 1 28 ? -14.773 6.328 9.922 1 90.56 28 VAL B O 1
ATOM 2866 N N . LEU B 1 29 ? -15.102 8.516 10.242 1 94.56 29 LEU B N 1
ATOM 2867 C CA . LEU B 1 29 ? -15.672 8.75 8.922 1 94.56 29 LEU B CA 1
ATOM 2868 C C . LEU B 1 29 ? -14.586 9.117 7.918 1 94.56 29 LEU B C 1
ATOM 2870 O O . LEU B 1 29 ? -13.742 9.977 8.195 1 94.56 29 LEU B O 1
ATOM 2874 N N . ARG B 1 30 ? -14.594 8.43 6.805 1 94 30 ARG B N 1
ATOM 2875 C CA . ARG B 1 30 ? -13.578 8.656 5.777 1 94 30 ARG B CA 1
ATOM 2876 C C . ARG B 1 30 ? -14.094 9.609 4.703 1 94 30 ARG B C 1
ATOM 2878 O O . ARG B 1 30 ? -14.906 9.219 3.861 1 94 30 ARG B O 1
ATOM 2885 N N . LEU B 1 31 ? -13.617 10.82 4.758 1 96.31 31 LEU B N 1
ATOM 2886 C CA . LEU B 1 31 ? -14 11.828 3.77 1 96.31 31 LEU B CA 1
ATOM 2887 C C . LEU B 1 31 ? -12.844 12.141 2.832 1 96.31 31 LEU B C 1
ATOM 2889 O O . LEU B 1 31 ? -11.75 11.594 2.982 1 96.31 31 LEU B O 1
ATOM 2893 N N . ASN B 1 32 ? -13.062 12.992 1.826 1 95.75 32 ASN B N 1
ATOM 2894 C CA . ASN B 1 32 ? -12.094 13.133 0.742 1 95.75 32 ASN B CA 1
ATOM 2895 C C . ASN B 1 32 ? -11.016 14.156 1.081 1 95.75 32 ASN B C 1
ATOM 2897 O O . ASN B 1 32 ? -10.055 14.32 0.332 1 95.75 32 ASN B O 1
ATOM 2901 N N . SER B 1 33 ? -11.086 14.859 2.254 1 96.31 33 SER B N 1
ATOM 2902 C CA . SER B 1 33 ? -10 15.703 2.729 1 96.31 33 SER B CA 1
ATOM 2903 C C . SER B 1 33 ? -10.188 16.078 4.195 1 96.31 33 SER B C 1
ATOM 2905 O O . SER B 1 33 ? -11.305 16 4.719 1 96.31 33 SER B O 1
ATOM 2907 N N . GLY B 1 34 ? -9.031 16.484 4.812 1 96.5 34 GLY B N 1
ATOM 2908 C CA . GLY B 1 34 ? -9.133 17 6.164 1 96.5 34 GLY B CA 1
ATOM 2909 C C . GLY B 1 34 ? -10.031 18.219 6.27 1 96.5 34 GLY B C 1
ATOM 2910 O O . GLY B 1 34 ? -10.844 18.328 7.195 1 96.5 34 GLY B O 1
ATOM 2911 N N . LYS B 1 35 ? -9.922 19.125 5.301 1 96.81 35 LYS B N 1
ATOM 2912 C CA . LYS B 1 35 ? -10.781 20.297 5.238 1 96.81 35 LYS B CA 1
ATOM 2913 C C . LYS B 1 35 ? -12.25 19.922 5.195 1 96.81 35 LYS B C 1
ATOM 2915 O O . LYS B 1 35 ? -13.062 20.453 5.949 1 96.81 35 LYS B O 1
ATOM 2920 N N . ASN B 1 36 ? -12.562 18.953 4.406 1 97.81 36 ASN B N 1
ATOM 2921 C CA . ASN B 1 36 ? -13.961 18.562 4.227 1 97.81 36 ASN B CA 1
ATOM 2922 C C . ASN B 1 36 ? -14.492 17.812 5.438 1 97.81 36 ASN B C 1
ATOM 2924 O O . ASN B 1 36 ? -15.703 17.719 5.637 1 97.81 36 ASN B O 1
ATOM 2928 N N . CYS B 1 37 ? -13.594 17.234 6.242 1 97.44 37 CYS B N 1
ATOM 2929 C CA . CYS B 1 37 ? -14.023 16.688 7.52 1 97.44 37 CYS B CA 1
ATOM 2930 C C . CYS B 1 37 ? -14.586 17.766 8.43 1 97.44 37 CYS B C 1
ATOM 2932 O O . CYS B 1 37 ? -15.664 17.609 8.992 1 97.44 37 CYS B O 1
ATOM 2934 N N . LEU B 1 38 ? -13.883 18.875 8.5 1 98.31 38 LEU B N 1
ATOM 2935 C CA . LEU B 1 38 ? -14.359 19.969 9.336 1 98.31 38 LEU B CA 1
ATOM 2936 C C . LEU B 1 38 ? -15.633 20.578 8.766 1 98.31 38 LEU B C 1
ATOM 2938 O O . LEU B 1 38 ? -16.578 20.844 9.508 1 98.31 38 LEU B O 1
ATOM 2942 N N . LEU B 1 39 ? -15.656 20.75 7.441 1 98.38 39 LEU B N 1
ATOM 2943 C CA . LEU B 1 39 ? -16.844 21.344 6.812 1 98.38 39 LEU B CA 1
ATOM 2944 C C . LEU B 1 39 ? -18.062 20.469 7.016 1 98.38 39 LEU B C 1
ATOM 2946 O O . LEU B 1 39 ? -19.156 20.969 7.262 1 98.38 39 LEU B O 1
ATOM 2950 N N . PHE B 1 40 ? -17.875 19.156 6.859 1 98.31 40 PHE B N 1
ATOM 2951 C CA . PHE B 1 40 ? -18.953 18.203 7.098 1 98.31 40 PHE B CA 1
ATOM 2952 C C . PHE B 1 40 ? -19.469 18.328 8.523 1 98.31 40 PHE B C 1
ATOM 2954 O O . PHE B 1 40 ? -20.688 18.312 8.742 1 98.31 40 PHE B O 1
ATOM 2961 N N . LEU B 1 41 ? -18.562 18.453 9.461 1 97.88 41 LEU B N 1
ATOM 2962 C CA . LEU B 1 41 ? -18.922 18.594 10.867 1 97.88 41 LEU B CA 1
ATOM 2963 C C . LEU B 1 41 ? -19.672 19.906 11.109 1 97.88 41 LEU B C 1
ATOM 2965 O O . LEU B 1 41 ? -20.672 19.922 11.836 1 97.88 41 LEU B O 1
ATOM 2969 N N . ILE B 1 42 ? -19.188 21 10.523 1 98.38 42 ILE B N 1
ATOM 2970 C CA . ILE B 1 42 ? -19.797 22.312 10.664 1 98.38 42 ILE B CA 1
ATOM 2971 C C . ILE B 1 42 ? -21.25 22.25 10.172 1 98.38 42 ILE B C 1
ATOM 2973 O O . ILE B 1 42 ? -22.156 22.75 10.844 1 98.38 42 ILE B O 1
ATOM 2977 N N . LYS B 1 43 ? -21.422 21.625 9.047 1 97.81 43 LYS B N 1
ATOM 2978 C CA . LYS B 1 43 ? -22.75 21.484 8.469 1 97.81 43 LYS B CA 1
ATOM 2979 C C . LYS B 1 43 ? -23.641 20.625 9.359 1 97.81 43 LYS B C 1
ATOM 2981 O O . LYS B 1 43 ? -24.797 21 9.633 1 97.81 43 LYS B O 1
ATOM 2986 N N . PHE B 1 44 ? -23.141 19.562 9.812 1 97.44 44 PHE B N 1
ATOM 2987 C CA . PHE B 1 44 ? -23.906 18.609 10.602 1 97.44 44 PHE B CA 1
ATOM 2988 C C . PHE B 1 44 ? -24.344 19.219 11.93 1 97.44 44 PHE B C 1
ATOM 2990 O O . PHE B 1 44 ? -25.5 19.109 12.328 1 97.44 44 PHE B O 1
ATOM 2997 N N . LEU B 1 45 ? -23.406 19.906 12.609 1 96.81 45 LEU B N 1
ATOM 2998 C CA . LEU B 1 45 ? -23.656 20.453 13.938 1 96.81 45 LEU B CA 1
ATOM 2999 C C . LEU B 1 45 ? -24.25 21.844 13.844 1 96.81 45 LEU B C 1
ATOM 3001 O O . LEU B 1 45 ? -24.547 22.469 14.867 1 96.81 45 LEU B O 1
ATOM 3005 N N . LYS B 1 46 ? -24.375 22.344 12.625 1 97.38 46 LYS B N 1
ATOM 3006 C CA . LYS B 1 46 ? -24.891 23.688 12.391 1 97.38 46 LYS B CA 1
ATOM 3007 C C . LYS B 1 46 ? -24.109 24.734 13.18 1 97.38 46 LYS B C 1
ATOM 3009 O O . LYS B 1 46 ? -24.688 25.547 13.898 1 97.38 46 LYS B O 1
ATOM 3014 N N . ILE B 1 47 ? -22.844 24.625 13.102 1 97.75 47 ILE B N 1
ATOM 3015 C CA . ILE B 1 47 ? -21.953 25.547 13.797 1 97.75 47 ILE B CA 1
ATOM 3016 C C . ILE B 1 47 ? -22.031 26.922 13.148 1 97.75 47 ILE B C 1
ATOM 3018 O O . ILE B 1 47 ? -21.766 27.062 11.945 1 97.75 47 ILE B O 1
ATOM 3022 N N . ASN B 1 48 ? -22.359 27.906 13.875 1 96.88 48 ASN B N 1
ATOM 3023 C CA . ASN B 1 48 ? -22.5 29.25 13.328 1 96.88 48 ASN B CA 1
ATOM 3024 C C . ASN B 1 48 ? -21.234 30.078 13.539 1 96.88 48 ASN B C 1
ATOM 3026 O O . ASN B 1 48 ? -21 31.047 12.82 1 96.88 48 ASN B O 1
ATOM 3030 N N . LYS B 1 49 ? -20.516 29.719 14.594 1 97.62 49 LYS B N 1
ATOM 3031 C CA . LYS B 1 49 ? -19.297 30.438 14.953 1 97.62 49 LYS B CA 1
ATOM 3032 C C . LYS B 1 49 ? -18.188 29.469 15.375 1 97.62 49 LYS B C 1
ATOM 3034 O O . LYS B 1 49 ? -18.438 28.531 16.125 1 97.62 49 LYS B O 1
ATOM 3039 N N . ILE B 1 50 ? -16.969 29.719 14.859 1 98.31 50 ILE B N 1
ATOM 3040 C CA . ILE B 1 50 ? -15.867 28.828 15.188 1 98.31 50 ILE B CA 1
ATOM 3041 C C . ILE B 1 50 ? -14.57 29.625 15.297 1 98.31 50 ILE B C 1
ATOM 3043 O O . ILE B 1 50 ? -14.391 30.625 14.609 1 98.31 50 ILE B O 1
ATOM 3047 N N . TYR B 1 51 ? -13.695 29.281 16.219 1 98.38 51 TYR B N 1
ATOM 3048 C CA . TYR B 1 51 ? -12.375 29.875 16.359 1 98.38 51 TYR B CA 1
ATOM 3049 C C . TYR B 1 51 ? -11.344 29.109 15.531 1 98.38 51 TYR B C 1
ATOM 3051 O O . TYR B 1 51 ? -11.266 27.875 15.602 1 98.38 51 TYR B O 1
ATOM 3059 N N . LEU B 1 52 ? -10.594 29.812 14.688 1 97.69 52 LEU B N 1
ATOM 3060 C CA . LEU B 1 52 ? -9.461 29.266 13.938 1 97.69 52 LEU B CA 1
ATOM 3061 C C . LEU B 1 52 ? -8.195 30.062 14.219 1 97.69 52 LEU B C 1
ATOM 3063 O O . LEU B 1 52 ? -8.25 31.266 14.469 1 97.69 52 LEU B O 1
ATOM 3067 N N . PRO B 1 53 ? -7.078 29.406 14.219 1 96.75 53 PRO B N 1
ATOM 3068 C CA . PRO B 1 53 ? -5.836 30.172 14.359 1 96.75 53 PRO B CA 1
ATOM 3069 C C . PRO B 1 53 ? -5.48 30.953 13.102 1 96.75 53 PRO B C 1
ATOM 3071 O O . PRO B 1 53 ? -5.77 30.5 11.984 1 96.75 53 PRO B O 1
ATOM 3074 N N . TYR B 1 54 ? -4.82 32.125 13.289 1 95.12 54 TYR B N 1
ATOM 3075 C CA . TYR B 1 54 ? -4.242 32.875 12.172 1 95.12 54 TYR B CA 1
ATOM 3076 C C . TYR B 1 54 ? -3.16 32.031 11.484 1 95.12 54 TYR B C 1
ATOM 3078 O O . TYR B 1 54 ? -3.041 32.062 10.25 1 95.12 54 TYR B O 1
ATOM 3086 N N . TYR B 1 55 ? -2.414 31.266 12.32 1 94.88 55 TYR B N 1
ATOM 3087 C CA . TYR B 1 55 ? -1.248 30.547 11.836 1 94.88 55 TYR B CA 1
ATOM 3088 C C . TYR B 1 55 ? -1.65 29.188 11.273 1 94.88 55 TYR B C 1
ATOM 3090 O O . TYR B 1 55 ? -1.352 28.141 11.867 1 94.88 55 TYR B O 1
ATOM 3098 N N . THR B 1 56 ? -2.336 29.156 10.141 1 93.69 56 THR B N 1
ATOM 3099 C CA . THR B 1 56 ? -2.725 27.969 9.383 1 93.69 56 THR B CA 1
ATOM 3100 C C . THR B 1 56 ? -2.898 28.312 7.902 1 93.69 56 THR B C 1
ATOM 3102 O O . THR B 1 56 ? -2.623 29.438 7.48 1 93.69 56 THR B O 1
ATOM 3105 N N . CYS B 1 57 ? -3.227 27.344 7.102 1 89.69 57 CYS B N 1
ATOM 3106 C CA . CYS B 1 57 ? -3.33 27.484 5.656 1 89.69 57 CYS B CA 1
ATOM 3107 C C . CYS B 1 57 ? -4.43 28.484 5.285 1 89.69 57 CYS B C 1
ATOM 3109 O O . CYS B 1 57 ? -5.559 28.359 5.766 1 89.69 57 CYS B O 1
ATOM 3111 N N . GLU B 1 58 ? -4.137 29.422 4.41 1 87.94 58 GLU B N 1
ATOM 3112 C CA . GLU B 1 58 ? -5.082 30.438 3.979 1 87.94 58 GLU B CA 1
ATOM 3113 C C . GLU B 1 58 ? -6.273 29.828 3.254 1 87.94 58 GLU B C 1
ATOM 3115 O O . GLU B 1 58 ? -7.41 30.281 3.422 1 87.94 58 GLU B O 1
ATOM 3120 N N . LYS B 1 59 ? -5.984 28.875 2.477 1 85.12 59 LYS B N 1
ATOM 3121 C CA . LYS B 1 59 ? -7.059 28.219 1.729 1 85.12 59 LYS B CA 1
ATOM 3122 C C . LYS B 1 59 ? -8.047 27.547 2.67 1 85.12 59 LYS B C 1
ATOM 3124 O O . LYS B 1 59 ? -9.258 27.562 2.426 1 85.12 59 LYS B O 1
ATOM 3129 N N . PHE B 1 60 ? -7.516 27.047 3.646 1 91.75 60 PHE B N 1
ATOM 3130 C CA . PHE B 1 60 ? -8.344 26.422 4.664 1 91.75 60 PHE B CA 1
ATOM 3131 C C . PHE B 1 60 ? -9.242 27.438 5.348 1 91.75 60 PHE B C 1
ATOM 3133 O O . PHE B 1 60 ? -10.453 27.25 5.457 1 91.75 60 PHE B O 1
ATOM 3140 N N . LYS B 1 61 ? -8.672 28.5 5.781 1 92.75 61 LYS B N 1
ATOM 3141 C CA . LYS B 1 61 ? -9.414 29.562 6.438 1 92.75 61 LYS B CA 1
ATOM 3142 C C . LYS B 1 61 ? -10.508 30.125 5.523 1 92.75 61 LYS B C 1
ATOM 3144 O O . LYS B 1 61 ? -11.656 30.266 5.941 1 92.75 61 LYS B O 1
ATOM 3149 N N . SER B 1 62 ? -10.109 30.344 4.289 1 91.62 62 SER B N 1
ATOM 3150 C CA . SER B 1 62 ? -11.031 30.922 3.314 1 91.62 62 SER B CA 1
ATOM 3151 C C . SER B 1 62 ? -12.234 30 3.09 1 91.62 62 SER B C 1
ATOM 3153 O O . SER B 1 62 ? -13.367 30.484 2.967 1 91.62 62 SER B O 1
ATOM 3155 N N . GLU B 1 63 ? -12.023 28.766 3.043 1 93.94 63 GLU B N 1
ATOM 3156 C CA . GLU B 1 63 ? -13.102 27.812 2.818 1 93.94 63 GLU B CA 1
ATOM 3157 C C . GLU B 1 63 ? -14.047 27.75 4.016 1 93.94 63 GLU B C 1
ATOM 3159 O O . GLU B 1 63 ? -15.266 27.719 3.846 1 93.94 63 GLU B O 1
ATOM 3164 N N . VAL B 1 64 ? -13.523 27.734 5.234 1 96.38 64 VAL B N 1
ATOM 3165 C CA . VAL B 1 64 ? -14.344 27.656 6.438 1 96.38 64 VAL B CA 1
ATOM 3166 C C . VAL B 1 64 ? -15.195 28.922 6.555 1 96.38 64 VAL B C 1
ATOM 3168 O O . VAL B 1 64 ? -16.359 28.859 6.938 1 96.38 64 VAL B O 1
ATOM 3171 N N . ASN B 1 65 ? -14.609 30.016 6.145 1 95.94 65 ASN B N 1
ATOM 3172 C CA . ASN B 1 65 ? -15.281 31.312 6.215 1 95.94 65 ASN B CA 1
ATOM 3173 C C . ASN B 1 65 ? -16.562 31.328 5.379 1 95.94 65 ASN B C 1
ATOM 3175 O O . ASN B 1 65 ? -17.469 32.125 5.633 1 95.94 65 ASN B O 1
ATOM 3179 N N . LYS B 1 66 ? -16.641 30.469 4.422 1 95.81 66 LYS B N 1
ATOM 3180 C CA . LYS B 1 66 ? -17.812 30.406 3.549 1 95.81 66 LYS B CA 1
ATOM 3181 C C . LYS B 1 66 ? -18.969 29.703 4.238 1 95.81 66 LYS B C 1
ATOM 3183 O O . LYS B 1 66 ? -20.109 29.781 3.785 1 95.81 66 LYS B O 1
ATOM 3188 N N . HIS B 1 67 ? -18.703 29.078 5.367 1 95.94 67 HIS B N 1
ATOM 3189 C CA . HIS B 1 67 ? -19.719 28.188 5.926 1 95.94 67 HIS B CA 1
ATOM 3190 C C . HIS B 1 67 ? -20.141 28.641 7.32 1 95.94 67 HIS B C 1
ATOM 3192 O O . HIS B 1 67 ? -21.203 28.234 7.816 1 95.94 67 HIS B O 1
ATOM 3198 N N . CYS B 1 68 ? -19.391 29.469 7.961 1 96.5 68 CYS B N 1
ATOM 3199 C CA . CYS B 1 68 ? -19.719 29.969 9.289 1 96.5 68 CYS B CA 1
ATOM 3200 C C . CYS B 1 68 ? -18.875 31.188 9.633 1 96.5 68 CYS B C 1
ATOM 3202 O O . CYS B 1 68 ? -17.969 31.547 8.891 1 96.5 68 CYS B O 1
ATOM 3204 N N . ASP B 1 69 ? -19.234 31.891 10.734 1 97.56 69 ASP B N 1
ATOM 3205 C CA . ASP B 1 69 ? -18.422 33 11.219 1 97.56 69 ASP B CA 1
ATOM 3206 C C . ASP B 1 69 ? -17.141 32.5 11.891 1 97.56 69 ASP B C 1
ATOM 3208 O O . ASP B 1 69 ? -17.188 31.625 12.742 1 97.56 69 ASP B O 1
ATOM 3212 N N . VAL B 1 70 ? -16.094 33.094 11.484 1 97.75 70 VAL B N 1
ATOM 3213 C CA . VAL B 1 70 ? -14.805 32.656 12.016 1 97.75 70 VAL B CA 1
ATOM 3214 C C . VAL B 1 70 ? -14.203 33.75 12.891 1 97.75 70 VAL B C 1
ATOM 3216 O O . VAL B 1 70 ? -14.148 34.906 12.477 1 97.75 70 VAL B O 1
ATOM 3219 N N . VAL B 1 71 ? -13.867 33.438 14.094 1 97.56 71 VAL B N 1
ATOM 3220 C CA . VAL B 1 71 ? -13.039 34.281 14.961 1 97.56 71 VAL B CA 1
ATOM 3221 C C . 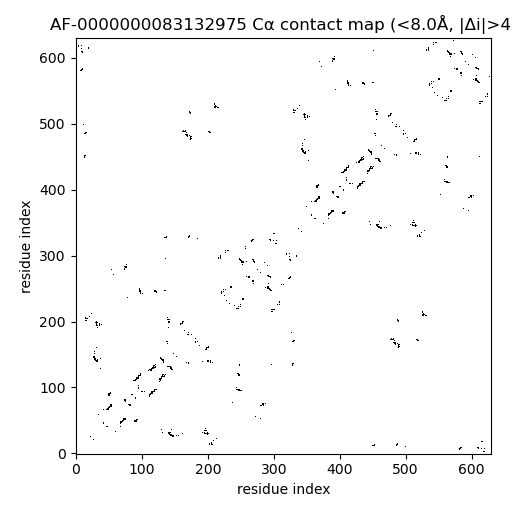VAL B 1 71 ? -11.602 33.781 14.961 1 97.56 71 VAL B C 1
ATOM 3223 O O . VAL B 1 71 ? -11.352 32.625 15.336 1 97.56 71 VAL B O 1
ATOM 3226 N N . TYR B 1 72 ? -10.703 34.656 14.578 1 96.88 72 TYR B N 1
ATOM 3227 C CA . TYR B 1 72 ? -9.312 34.219 14.484 1 96.88 72 TYR B CA 1
ATOM 3228 C C . TYR B 1 72 ? -8.578 34.469 15.797 1 96.88 72 TYR B C 1
ATOM 3230 O O . TYR B 1 72 ? -8.828 35.469 16.484 1 96.88 72 TYR B O 1
ATOM 3238 N N . TYR B 1 73 ? -7.727 33.594 16.203 1 97.19 73 TYR B N 1
ATOM 3239 C CA . TYR B 1 73 ? -6.895 33.781 17.375 1 97.19 73 TYR B CA 1
ATOM 3240 C C . TYR B 1 73 ? -5.422 33.594 17.047 1 97.19 73 TYR B C 1
ATOM 3242 O O . TYR B 1 73 ? -5.082 32.969 16.031 1 97.19 73 TYR B O 1
ATOM 3250 N N . HIS B 1 74 ? -4.535 34.125 17.859 1 97.19 74 HIS B N 1
ATOM 3251 C CA . HIS B 1 74 ? -3.09 34.031 17.672 1 97.19 74 HIS B CA 1
ATOM 3252 C C . HIS B 1 74 ? -2.516 32.875 18.484 1 97.19 74 HIS B C 1
ATOM 3254 O O . HIS B 1 74 ? -3.121 32.438 19.453 1 97.19 74 HIS B O 1
ATOM 3260 N N . VAL B 1 75 ? -1.427 32.312 18 1 96.88 75 VAL B N 1
ATOM 3261 C CA . VAL B 1 75 ? -0.656 31.344 18.766 1 96.88 75 VAL B CA 1
ATOM 3262 C C . VAL B 1 75 ? 0.667 31.953 19.219 1 96.88 75 VAL B C 1
ATOM 3264 O O . VAL B 1 75 ? 1.126 32.938 18.641 1 96.88 75 VAL B O 1
ATOM 3267 N N . ASN B 1 76 ? 1.254 31.438 20.266 1 96.06 76 ASN B N 1
ATOM 3268 C CA . ASN B 1 76 ? 2.537 31.922 20.766 1 96.06 76 ASN B CA 1
ATOM 3269 C C . ASN B 1 76 ? 3.703 31.156 20.141 1 96.06 76 ASN B C 1
ATOM 3271 O O . ASN B 1 76 ? 3.51 30.359 19.234 1 96.06 76 ASN B O 1
ATOM 3275 N N . HIS B 1 77 ? 4.887 31.406 20.641 1 93.69 77 HIS B N 1
ATOM 3276 C CA . HIS B 1 77 ? 6.109 30.828 20.094 1 93.69 77 HIS B CA 1
ATOM 3277 C C . HIS B 1 77 ? 6.133 29.312 20.266 1 93.69 77 HIS B C 1
ATOM 3279 O O . HIS B 1 77 ? 6.891 28.625 19.578 1 93.69 77 HIS B O 1
ATOM 3285 N N . ASN B 1 78 ? 5.336 28.859 21.141 1 94.69 78 ASN B N 1
ATOM 3286 C CA . ASN B 1 78 ? 5.262 27.422 21.375 1 94.69 78 ASN B CA 1
ATOM 3287 C C . ASN B 1 78 ? 4.117 26.781 20.594 1 94.69 78 ASN B C 1
ATOM 3289 O O . ASN B 1 78 ? 3.762 25.625 20.844 1 94.69 78 ASN B O 1
ATOM 3293 N N . LEU B 1 79 ? 3.486 27.5 19.703 1 96.75 79 LEU B N 1
ATOM 3294 C CA . LEU B 1 79 ? 2.404 27.016 18.859 1 96.75 79 LEU B CA 1
ATOM 3295 C C . LEU B 1 79 ? 1.156 26.719 19.672 1 96.75 79 LEU B C 1
ATOM 3297 O O . LEU B 1 79 ? 0.417 25.781 19.375 1 96.75 79 LEU B O 1
ATOM 3301 N N . GLU B 1 80 ? 0.993 27.422 20.75 1 97.62 80 GLU B N 1
ATOM 3302 C CA . GLU B 1 80 ? -0.167 27.297 21.625 1 97.62 80 GLU B CA 1
ATOM 3303 C C . GLU B 1 80 ? -1.045 28.531 21.578 1 97.62 80 GLU B C 1
ATOM 3305 O O . GLU B 1 80 ? -0.554 29.641 21.328 1 97.62 80 GLU B O 1
ATOM 3310 N N . PRO B 1 81 ? -2.344 28.328 21.781 1 97.88 81 PRO B N 1
ATOM 3311 C CA . PRO B 1 81 ? -3.221 29.5 21.734 1 97.88 81 PRO B CA 1
ATOM 3312 C C . PRO B 1 81 ? -2.793 30.609 22.703 1 97.88 81 PRO B C 1
ATOM 3314 O O . PRO B 1 81 ? -2.502 30.328 23.859 1 97.88 81 PRO B O 1
ATOM 3317 N N . ALA B 1 82 ? -2.75 31.828 22.219 1 97 82 ALA B N 1
ATOM 3318 C CA . ALA B 1 82 ? -2.422 33 23.031 1 97 82 ALA B CA 1
ATOM 3319 C C . ALA B 1 82 ? -3.666 33.531 23.719 1 97 82 ALA B C 1
ATOM 3321 O O . ALA B 1 82 ? -3.668 34.688 24.188 1 97 82 ALA B O 1
ATOM 3322 N N . ILE B 1 83 ? -4.746 32.812 23.656 1 96.5 83 ILE B N 1
ATOM 3323 C CA . ILE B 1 83 ? -5.996 33.156 24.328 1 96.5 83 ILE B CA 1
ATOM 3324 C C . ILE B 1 83 ? -6.508 31.953 25.125 1 96.5 83 ILE B C 1
ATOM 3326 O O . ILE B 1 83 ? -6.082 30.828 24.891 1 96.5 83 ILE B O 1
ATOM 3330 N N . LYS B 1 84 ? -7.379 32.281 26.047 1 95.38 84 LYS B N 1
ATOM 3331 C CA . LYS B 1 84 ? -8.078 31.203 26.734 1 95.38 84 LYS B CA 1
ATOM 3332 C C . LYS B 1 84 ? -9.086 30.547 25.797 1 95.38 84 LYS B C 1
ATOM 3334 O O . LYS B 1 84 ? -9.867 31.219 25.125 1 95.38 84 LYS B O 1
ATOM 3339 N N . ILE B 1 85 ? -9.016 29.281 25.703 1 95.38 85 ILE B N 1
ATOM 3340 C CA . ILE B 1 85 ? -9.969 28.531 24.891 1 95.38 85 ILE B CA 1
ATOM 3341 C C . ILE B 1 85 ? -11.375 28.703 25.453 1 95.38 85 ILE B C 1
ATOM 3343 O O . ILE B 1 85 ? -11.625 28.391 26.625 1 95.38 85 ILE B O 1
ATOM 3347 N N . PRO B 1 86 ? -12.211 29.203 24.641 1 94.75 86 PRO B N 1
ATOM 3348 C CA . PRO B 1 86 ? -13.562 29.438 25.156 1 94.75 86 PRO B CA 1
ATOM 3349 C C . PRO B 1 86 ? -14.266 28.141 25.562 1 94.75 86 PRO B C 1
ATOM 3351 O O . PRO B 1 86 ? -14 27.078 25 1 94.75 86 PRO B O 1
ATOM 3354 N N . GLU B 1 87 ? -15.227 28.25 26.484 1 90.38 87 GLU B N 1
ATOM 3355 C CA . GLU B 1 87 ? -15.922 27.094 27.031 1 90.38 87 GLU B CA 1
ATOM 3356 C C . GLU B 1 87 ? -17.062 26.656 26.109 1 90.38 87 GLU B C 1
ATOM 3358 O O . GLU B 1 87 ? -17.328 25.453 25.969 1 90.38 87 GLU B O 1
ATOM 3363 N N . ASN B 1 88 ? -17.703 27.547 25.5 1 90.38 88 ASN B N 1
ATOM 3364 C CA . ASN B 1 88 ? -18.969 27.203 24.844 1 90.38 88 ASN B CA 1
ATOM 3365 C C . ASN B 1 88 ? -18.844 27.297 23.312 1 90.38 88 ASN B C 1
ATOM 3367 O O . ASN B 1 88 ? -19.703 26.781 22.594 1 90.38 88 ASN B O 1
ATOM 3371 N N . ASP B 1 89 ? -17.844 27.953 22.844 1 94.81 89 ASP B N 1
ATOM 3372 C CA . ASP B 1 89 ? -17.672 28.109 21.391 1 94.81 89 ASP B CA 1
ATOM 3373 C C . ASP B 1 89 ? -16.844 26.969 20.812 1 94.81 89 ASP B C 1
ATOM 3375 O O . ASP B 1 89 ? -15.992 26.391 21.5 1 94.81 89 ASP B O 1
ATOM 3379 N N . TYR B 1 90 ? -17.203 26.656 19.562 1 97.88 90 TYR B N 1
ATOM 3380 C CA . TYR B 1 90 ? -16.344 25.703 18.875 1 97.88 90 TYR B CA 1
ATOM 3381 C C . TYR B 1 90 ? -14.969 26.297 18.609 1 97.88 90 TYR B C 1
ATOM 3383 O O . TYR B 1 90 ? -14.859 27.453 18.188 1 97.88 90 TYR B O 1
ATOM 3391 N N . PHE B 1 91 ? -13.969 25.578 18.984 1 98.44 91 PHE B N 1
ATOM 3392 C CA . PHE B 1 91 ? -12.578 26.016 18.906 1 98.44 91 PHE B CA 1
ATOM 3393 C C . PHE B 1 91 ? -11.711 24.953 18.25 1 98.44 91 PHE B C 1
ATOM 3395 O O . PHE B 1 91 ? -11.633 23.812 18.734 1 98.44 91 PHE B O 1
ATOM 3402 N N . VAL B 1 92 ? -11.078 25.328 17.109 1 98.44 92 VAL B N 1
ATOM 3403 C CA . VAL B 1 92 ? -10.18 24.391 16.422 1 98.44 92 VAL B CA 1
ATOM 3404 C C . VAL B 1 92 ? -8.734 24.672 16.844 1 98.44 92 VAL B C 1
ATOM 3406 O O . VAL B 1 92 ? -8.211 25.766 16.625 1 98.44 92 VAL B O 1
ATOM 3409 N N . TYR B 1 93 ? -8.133 23.734 17.5 1 98.19 93 TYR B N 1
ATOM 3410 C CA . TYR B 1 93 ? -6.703 23.812 17.781 1 98.19 93 TYR B CA 1
ATOM 3411 C C . TYR B 1 93 ? -5.93 22.844 16.875 1 98.19 93 TYR B C 1
ATOM 3413 O O . TYR B 1 93 ? -6.309 21.688 16.719 1 98.19 93 TYR B O 1
ATOM 3421 N N . VAL B 1 94 ? -4.891 23.359 16.297 1 98.06 94 VAL B N 1
ATOM 3422 C CA . VAL B 1 94 ? -4.059 22.562 15.398 1 98.06 94 VAL B CA 1
ATOM 3423 C C . VAL B 1 94 ? -2.986 21.844 16.203 1 98.06 94 VAL B C 1
ATOM 3425 O O . VAL B 1 94 ? -2.279 22.453 17 1 98.06 94 VAL B O 1
ATOM 3428 N N . ASN B 1 95 ? -2.973 20.547 16.109 1 97.75 95 ASN B N 1
ATOM 3429 C CA . ASN B 1 95 ? -1.801 19.812 16.562 1 97.75 95 ASN B CA 1
ATOM 3430 C C . ASN B 1 95 ? -0.634 19.953 15.594 1 97.75 95 ASN B C 1
ATOM 3432 O O . ASN B 1 95 ? -0.324 19.016 14.852 1 97.75 95 ASN B O 1
ATOM 3436 N N . TYR B 1 96 ? 0.026 21.078 15.727 1 97.31 96 TYR B N 1
ATOM 3437 C CA . TYR B 1 96 ? 1.043 21.484 14.766 1 97.31 96 TYR B CA 1
ATOM 3438 C C . TYR B 1 96 ? 2.15 20.438 14.672 1 97.31 96 TYR B C 1
ATOM 3440 O O . TYR B 1 96 ? 2.77 20.094 15.68 1 97.31 96 TYR B O 1
ATOM 3448 N N . PHE B 1 97 ? 2.348 19.875 13.43 1 96.69 97 PHE B N 1
ATOM 3449 C CA . PHE B 1 97 ? 3.432 18.984 13.039 1 96.69 97 PHE B CA 1
ATOM 3450 C C . PHE B 1 97 ? 3.387 17.688 13.844 1 96.69 97 PHE B C 1
ATOM 3452 O O . PHE B 1 97 ? 4.254 16.828 13.688 1 96.69 97 PHE B O 1
ATOM 3459 N N . GLY B 1 98 ? 2.369 17.516 14.719 1 96.62 98 GLY B N 1
ATOM 3460 C CA . GLY B 1 98 ? 2.254 16.328 15.547 1 96.62 98 GLY B CA 1
ATOM 3461 C C . GLY B 1 98 ? 3.096 16.406 16.812 1 96.62 98 GLY B C 1
ATOM 3462 O O . GLY B 1 98 ? 3.457 15.367 17.375 1 96.62 98 GLY B O 1
ATOM 3463 N N . ILE B 1 99 ? 3.432 17.656 17.266 1 97.19 99 ILE B N 1
ATOM 3464 C CA . ILE B 1 99 ? 4.355 17.75 18.391 1 97.19 99 ILE B CA 1
ATOM 3465 C C . ILE B 1 99 ? 3.631 18.344 19.594 1 97.19 99 ILE B C 1
ATOM 3467 O O . ILE B 1 99 ? 4.258 18.641 20.625 1 97.19 99 ILE B O 1
ATOM 3471 N N . LYS B 1 100 ? 2.311 18.516 19.516 1 96.75 100 LYS B N 1
ATOM 3472 C CA . LYS B 1 100 ? 1.6 19.203 20.594 1 96.75 100 LYS B CA 1
ATOM 3473 C C . LYS B 1 100 ? 0.726 18.219 21.375 1 96.75 100 LYS B C 1
ATOM 3475 O O . LYS B 1 100 ? -0.211 18.641 22.062 1 96.75 100 LYS B O 1
ATOM 3480 N N . ASP B 1 101 ? 1.006 16.953 21.266 1 95.69 101 ASP B N 1
ATOM 3481 C CA . ASP B 1 101 ? 0.226 15.945 21.984 1 95.69 101 ASP B CA 1
ATOM 3482 C C . ASP B 1 101 ? 0.239 16.219 23.484 1 95.69 101 ASP B C 1
ATOM 3484 O O . ASP B 1 101 ? -0.797 16.125 24.141 1 95.69 101 ASP B O 1
ATOM 3488 N N . SER B 1 102 ? 1.41 16.531 24 1 94.31 102 SER B N 1
ATOM 3489 C CA . SER B 1 102 ? 1.543 16.797 25.422 1 94.31 102 SER B CA 1
ATOM 3490 C C . SER B 1 102 ? 0.673 17.969 25.859 1 94.31 102 SER B C 1
ATOM 3492 O O . SER B 1 102 ? 0.004 17.906 26.891 1 94.31 102 SER B O 1
ATOM 3494 N N . TYR B 1 103 ? 0.683 19.016 25.109 1 95.19 103 TYR B N 1
ATOM 3495 C CA . TYR B 1 103 ? -0.141 20.172 25.406 1 95.19 103 TYR B CA 1
ATOM 3496 C C . TYR B 1 103 ? -1.621 19.812 25.406 1 95.19 103 TYR B C 1
ATOM 3498 O O . TYR B 1 103 ? -2.355 20.172 26.328 1 95.19 103 TYR B O 1
ATOM 3506 N N . ILE B 1 104 ? -2.068 19.078 24.391 1 95.88 104 ILE B N 1
ATOM 3507 C CA . ILE B 1 104 ? -3.471 18.719 24.203 1 95.88 104 ILE B CA 1
ATOM 3508 C C . ILE B 1 104 ? -3.92 17.797 25.344 1 95.88 104 ILE B C 1
ATOM 3510 O O . ILE B 1 104 ? -5.02 17.953 25.875 1 95.88 104 ILE B O 1
ATOM 3514 N N . ASP B 1 105 ? -3.037 16.906 25.719 1 93.44 105 ASP B N 1
ATOM 3515 C CA . ASP B 1 105 ? -3.355 15.961 26.781 1 93.44 105 ASP B CA 1
ATOM 3516 C C . ASP B 1 105 ? -3.553 16.688 28.125 1 93.44 105 ASP B C 1
ATOM 3518 O O . ASP B 1 105 ? -4.223 16.156 29.016 1 93.44 105 ASP B O 1
ATOM 3522 N N . ASN B 1 106 ? -2.986 17.797 28.25 1 92.75 106 ASN B N 1
ATOM 3523 C CA . ASN B 1 106 ? -3.045 18.531 29.516 1 92.75 106 ASN B CA 1
ATOM 3524 C C . ASN B 1 106 ? -4.172 19.562 29.516 1 92.75 106 ASN B C 1
ATOM 3526 O O . ASN B 1 106 ? -4.387 20.25 30.516 1 92.75 106 ASN B O 1
ATOM 3530 N N . LEU B 1 107 ? -4.859 19.625 28.391 1 92.94 107 LEU B N 1
ATOM 3531 C CA . LEU B 1 107 ? -6.004 20.531 28.344 1 92.94 107 LEU B CA 1
ATOM 3532 C C . LEU B 1 107 ? -7.191 19.953 29.109 1 92.94 107 LEU B C 1
ATOM 3534 O O . LEU B 1 107 ? -7.422 18.75 29.078 1 92.94 107 LEU B O 1
ATOM 3538 N N . ASP B 1 108 ? -7.926 20.859 29.781 1 89.25 108 ASP B N 1
ATOM 3539 C CA . ASP B 1 108 ? -9.211 20.438 30.328 1 89.25 108 ASP B CA 1
ATOM 3540 C C . ASP B 1 108 ? -10.188 20.062 29.219 1 89.25 108 ASP B C 1
ATOM 3542 O O . ASP B 1 108 ? -10.195 20.672 28.156 1 89.25 108 ASP B O 1
ATOM 3546 N N . TYR B 1 109 ? -10.914 19.031 29.578 1 85.5 109 TYR B N 1
ATOM 3547 C CA . TYR B 1 109 ? -11.883 18.594 28.578 1 85.5 109 TYR B CA 1
ATOM 3548 C C . TYR B 1 109 ? -12.859 19.703 28.234 1 85.5 109 TYR B C 1
ATOM 3550 O O . TYR B 1 109 ? -13.375 20.391 29.125 1 85.5 109 TYR B O 1
ATOM 3558 N N . LYS B 1 110 ? -12.992 19.859 26.969 1 87.56 110 LYS B N 1
ATOM 3559 C CA . LYS B 1 110 ? -13.977 20.781 26.406 1 87.56 110 LYS B CA 1
ATOM 3560 C C . LYS B 1 110 ? -14.75 20.125 25.266 1 87.56 110 LYS B C 1
ATOM 3562 O O . LYS B 1 110 ? -14.164 19.719 24.266 1 87.56 110 LYS B O 1
ATOM 3567 N N . LYS B 1 111 ? -16.062 20.172 25.375 1 89.56 111 LYS B N 1
ATOM 3568 C CA . LYS B 1 111 ? -16.922 19.453 24.438 1 89.56 111 LYS B CA 1
ATOM 3569 C C . LYS B 1 111 ? -16.812 20.047 23.031 1 89.56 111 LYS B C 1
ATOM 3571 O O . LYS B 1 111 ? -16.938 19.328 22.047 1 89.56 111 LYS B O 1
ATOM 3576 N N . ASN B 1 112 ? -16.531 21.391 22.969 1 95.25 112 ASN B N 1
ATOM 3577 C CA . ASN B 1 112 ? -16.547 22.062 21.688 1 95.25 112 ASN B CA 1
ATOM 3578 C C . ASN B 1 112 ? -15.133 22.281 21.141 1 95.25 112 ASN B C 1
ATOM 3580 O O . ASN B 1 112 ? -14.938 23.016 20.172 1 95.25 112 ASN B O 1
ATOM 3584 N N . LEU B 1 113 ? -14.156 21.609 21.766 1 96.88 113 LEU B N 1
ATOM 3585 C CA . LEU B 1 113 ? -12.789 21.656 21.266 1 96.88 113 LEU B CA 1
ATOM 3586 C C . LEU B 1 113 ? -12.586 20.641 20.156 1 96.88 113 LEU B C 1
ATOM 3588 O O . LEU B 1 113 ? -12.891 19.453 20.328 1 96.88 113 LEU B O 1
ATOM 3592 N N . ILE B 1 114 ? -12.195 21.094 18.984 1 97.81 114 ILE B N 1
ATOM 3593 C CA . ILE B 1 114 ? -11.883 20.266 17.828 1 97.81 114 ILE B CA 1
ATOM 3594 C C . ILE B 1 114 ? -10.383 20.281 17.562 1 97.81 114 ILE B C 1
ATOM 3596 O O . ILE B 1 114 ? -9.781 21.344 17.453 1 97.81 114 ILE B O 1
ATOM 3600 N N . ILE B 1 115 ? -9.773 19.141 17.469 1 97.81 115 ILE B N 1
ATOM 3601 C CA . ILE B 1 115 ? -8.344 19.078 17.203 1 97.81 115 ILE B CA 1
ATOM 3602 C C . ILE B 1 115 ? -8.102 18.797 15.719 1 97.81 115 ILE B C 1
ATOM 3604 O O . ILE B 1 115 ? -8.57 17.797 15.188 1 97.81 115 ILE B O 1
ATOM 3608 N N . ASP B 1 116 ? -7.438 19.734 15.07 1 98.06 116 ASP B N 1
ATOM 3609 C CA . ASP B 1 116 ? -6.926 19.516 13.727 1 98.06 116 ASP B CA 1
ATOM 3610 C C . ASP B 1 116 ? -5.66 18.656 13.742 1 98.06 116 ASP B C 1
ATOM 3612 O O . ASP B 1 116 ? -4.574 19.156 14.055 1 98.06 116 ASP B O 1
ATOM 3616 N N . CYS B 1 117 ? -5.836 17.453 13.352 1 97.31 117 CYS B N 1
ATOM 3617 C CA . CYS B 1 117 ? -4.73 16.5 13.352 1 97.31 117 CYS B CA 1
ATOM 3618 C C . CYS B 1 117 ? -4.246 16.234 11.93 1 97.31 117 CYS B C 1
ATOM 3620 O O . CYS B 1 117 ? -3.701 15.164 11.648 1 97.31 117 CYS B O 1
ATOM 3622 N N . CYS B 1 118 ? -4.434 17.156 11.055 1 96.44 118 CYS B N 1
ATOM 3623 C CA . CYS B 1 118 ? -4.008 16.969 9.672 1 96.44 118 CYS B CA 1
ATOM 3624 C C . CYS B 1 118 ? -2.496 16.781 9.586 1 96.44 118 CYS B C 1
ATOM 3626 O O . CYS B 1 118 ? -1.995 16.156 8.656 1 96.44 118 CYS B O 1
ATOM 3628 N N . GLN B 1 119 ? -1.747 17.25 10.547 1 96.44 119 GLN B N 1
ATOM 3629 C CA . GLN B 1 119 ? -0.301 17.062 10.586 1 96.44 119 GLN B CA 1
ATOM 3630 C C . GLN B 1 119 ? 0.097 16.109 11.711 1 96.44 119 GLN B C 1
ATOM 3632 O O . GLN B 1 119 ? 1.265 16.062 12.102 1 96.44 119 GLN B O 1
ATOM 3637 N N . ALA B 1 120 ? -0.847 15.391 12.273 1 96.44 120 ALA B N 1
ATOM 3638 C CA . ALA B 1 120 ? -0.648 14.5 13.414 1 96.44 120 ALA B CA 1
ATOM 3639 C C . ALA B 1 120 ? -1.471 13.227 13.258 1 96.44 120 ALA B C 1
ATOM 3641 O O . ALA B 1 120 ? -2.221 12.852 14.164 1 96.44 120 ALA B O 1
ATOM 3642 N N . PHE B 1 121 ? -1.243 12.492 12.25 1 95.81 121 PHE B N 1
ATOM 3643 C CA . PHE B 1 121 ? -2.074 11.359 11.859 1 95.81 121 PHE B CA 1
ATOM 3644 C C . PHE B 1 121 ? -2.098 10.297 12.961 1 95.81 121 PHE B C 1
ATOM 3646 O O . PHE B 1 121 ? -3.104 9.609 13.141 1 95.81 121 PHE B O 1
ATOM 3653 N N . TYR B 1 122 ? -1.039 10.242 13.719 1 94.88 122 TYR B N 1
ATOM 3654 C CA . TYR B 1 122 ? -0.882 9.133 14.648 1 94.88 122 TYR B CA 1
ATOM 3655 C C . TYR B 1 122 ? -1.328 9.516 16.047 1 94.88 122 TYR B C 1
ATOM 3657 O O . TYR B 1 122 ? -1.254 8.711 16.984 1 94.88 122 TYR B O 1
ATOM 3665 N N . SER B 1 123 ? -1.783 10.703 16.188 1 93.62 123 SER B N 1
ATOM 3666 C CA . SER B 1 123 ? -2.262 11.172 17.484 1 93.62 123 SER B CA 1
ATOM 3667 C C . SER B 1 123 ? -3.73 10.812 17.703 1 93.62 123 SER B C 1
ATOM 3669 O O . SER B 1 123 ? -4.535 10.906 16.766 1 93.62 123 SER B O 1
ATOM 3671 N N . ASP B 1 124 ? -4.012 10.344 18.781 1 88.12 124 ASP B N 1
ATOM 3672 C CA . ASP B 1 124 ? -5.391 10.008 19.125 1 88.12 124 ASP B CA 1
ATOM 3673 C C . ASP B 1 124 ? -5.812 10.688 20.422 1 88.12 124 ASP B C 1
ATOM 3675 O O . ASP B 1 124 ? -5.062 10.695 21.406 1 88.12 124 ASP B O 1
ATOM 3679 N N . PHE B 1 125 ? -6.965 11.328 20.375 1 86.12 125 PHE B N 1
ATOM 3680 C CA . PHE B 1 125 ? -7.473 12.078 21.516 1 86.12 125 PHE B CA 1
ATOM 3681 C C . PHE B 1 125 ? -8.93 11.727 21.797 1 86.12 125 PHE B C 1
ATOM 3683 O O . PHE B 1 125 ? -9.602 11.133 20.938 1 86.12 125 PHE B O 1
ATOM 3690 N N . ASN B 1 126 ? -9.359 12.031 23 1 85.19 126 ASN B N 1
ATOM 3691 C CA . ASN B 1 126 ? -10.773 11.953 23.328 1 85.19 126 ASN B CA 1
ATOM 3692 C C . ASN B 1 126 ? -11.516 13.219 22.922 1 85.19 126 ASN B C 1
ATOM 3694 O O . ASN B 1 126 ? -12.406 13.68 23.641 1 85.19 126 ASN B O 1
ATOM 3698 N N . TYR B 1 127 ? -11.094 13.891 21.891 1 90.44 127 TYR B N 1
ATOM 3699 C CA . TYR B 1 127 ? -11.719 15.062 21.297 1 90.44 127 TYR B CA 1
ATOM 3700 C C . TYR B 1 127 ? -12.18 14.773 19.859 1 90.44 127 TYR B C 1
ATOM 3702 O O . TYR B 1 127 ? -11.719 13.812 19.25 1 90.44 127 TYR B O 1
ATOM 3710 N N . ILE B 1 128 ? -13.156 15.617 19.5 1 94.44 128 ILE B N 1
ATOM 3711 C CA . ILE B 1 128 ? -13.414 15.641 18.062 1 94.44 128 ILE B CA 1
ATOM 3712 C C . ILE B 1 128 ? -12.125 15.969 17.312 1 94.44 128 ILE B C 1
ATOM 3714 O O . ILE B 1 128 ? -11.414 16.922 17.672 1 94.44 128 ILE B O 1
ATOM 3718 N N . SER B 1 129 ? -11.742 15.148 16.422 1 96.19 129 SER B N 1
ATOM 3719 C CA . SER B 1 129 ? -10.508 15.367 15.672 1 96.19 129 SER B CA 1
ATOM 3720 C C . SER B 1 129 ? -10.688 15.031 14.188 1 96.19 129 SER B C 1
ATOM 3722 O O . SER B 1 129 ? -11.57 14.242 13.828 1 96.19 129 SER B O 1
ATOM 3724 N N . PHE B 1 130 ? -9.938 15.672 13.391 1 96.81 130 PHE B N 1
ATOM 3725 C CA . PHE B 1 130 ? -9.914 15.312 11.977 1 96.81 130 PHE B CA 1
ATOM 3726 C C . PHE B 1 130 ? -8.477 15.227 11.469 1 96.81 130 PHE B C 1
ATOM 3728 O O . PHE B 1 130 ? -7.578 15.859 12.023 1 96.81 130 PHE B O 1
ATOM 3735 N N . TYR B 1 131 ? -8.289 14.375 10.453 1 96.62 131 TYR B N 1
ATOM 3736 C CA . TYR B 1 131 ? -6.969 13.969 9.984 1 96.62 131 TYR B CA 1
ATOM 3737 C C . TYR B 1 131 ? -6.863 14.102 8.469 1 96.62 131 TYR B C 1
ATOM 3739 O O . TYR B 1 131 ? -7.879 14.211 7.777 1 96.62 131 TYR B O 1
ATOM 3747 N N . SER B 1 132 ? -5.637 14.117 7.98 1 95.31 132 SER B N 1
ATOM 3748 C CA . SER B 1 132 ? -5.34 14.102 6.551 1 95.31 132 SER B CA 1
ATOM 3749 C C . SER B 1 132 ? -4.348 13 6.199 1 95.31 132 SER B C 1
ATOM 3751 O O . SER B 1 132 ? -3.148 13.25 6.066 1 95.31 132 SER B O 1
ATOM 3753 N N . PRO B 1 133 ? -4.867 11.812 5.961 1 93.19 133 PRO B N 1
ATOM 3754 C CA . PRO B 1 133 ? -3.967 10.703 5.648 1 93.19 133 PRO B CA 1
ATOM 3755 C C . PRO B 1 133 ? -3.109 10.969 4.414 1 93.19 133 PRO B C 1
ATOM 3757 O O . PRO B 1 133 ? -1.992 10.453 4.312 1 93.19 133 PRO B O 1
ATOM 3760 N N . ARG B 1 134 ? -3.551 11.789 3.488 1 89.25 134 ARG B N 1
ATOM 3761 C CA . ARG B 1 134 ? -2.824 12.031 2.246 1 89.25 134 ARG B CA 1
ATOM 3762 C C . ARG B 1 134 ? -1.507 12.758 2.514 1 89.25 134 ARG B C 1
ATOM 3764 O O . ARG B 1 134 ? -0.633 12.805 1.646 1 89.25 134 ARG B O 1
ATOM 3771 N N . LYS B 1 135 ? -1.38 13.32 3.672 1 91.19 135 LYS B N 1
ATOM 3772 C CA . LYS B 1 135 ? -0.133 13.992 4.027 1 91.19 135 LYS B CA 1
ATOM 3773 C C . LYS B 1 135 ? 0.887 13 4.582 1 91.19 135 LYS B C 1
ATOM 3775 O O . LYS B 1 135 ? 2.068 13.328 4.715 1 91.19 135 LYS B O 1
ATOM 3780 N N . PHE B 1 136 ? 0.462 11.828 4.879 1 91.75 136 PHE B N 1
ATOM 3781 C CA . PHE B 1 136 ? 1.317 10.836 5.523 1 91.75 136 PHE B CA 1
ATOM 3782 C C . PHE B 1 136 ? 1.543 9.641 4.605 1 91.75 136 PHE B C 1
ATOM 3784 O O . PHE B 1 136 ? 2.559 8.953 4.711 1 91.75 136 PHE B O 1
ATOM 3791 N N . PHE B 1 137 ? 0.609 9.406 3.746 1 88.5 137 PHE B N 1
ATOM 3792 C CA . PHE B 1 137 ? 0.627 8.227 2.891 1 88.5 137 PHE B CA 1
ATOM 3793 C C . PHE B 1 137 ? 0.458 8.617 1.427 1 88.5 137 PHE B C 1
ATOM 3795 O O . PHE B 1 137 ? -0.073 9.68 1.12 1 88.5 137 PHE B O 1
ATOM 3802 N N . PRO B 1 138 ? 0.962 7.777 0.515 1 84.12 138 PRO B N 1
ATOM 3803 C CA . PRO B 1 138 ? 0.883 8.117 -0.908 1 84.12 138 PRO B CA 1
ATOM 3804 C C . PRO B 1 138 ? -0.498 7.848 -1.502 1 84.12 138 PRO B C 1
ATOM 3806 O O . PRO B 1 138 ? -0.659 6.93 -2.307 1 84.12 138 PRO B O 1
ATOM 3809 N N . ILE B 1 139 ? -1.428 8.625 -1.143 1 86.56 139 ILE B N 1
ATOM 3810 C CA . ILE B 1 139 ? -2.789 8.555 -1.663 1 86.56 139 ILE B CA 1
ATOM 3811 C C . ILE B 1 139 ? -3.207 9.93 -2.193 1 86.56 139 ILE B C 1
ATOM 3813 O O . ILE B 1 139 ? -2.602 10.945 -1.846 1 86.56 139 ILE B O 1
ATOM 3817 N N . ALA B 1 140 ? -4.223 9.969 -3.018 1 85.06 140 ALA B N 1
ATOM 3818 C CA . ALA B 1 140 ? -4.559 11.172 -3.771 1 85.06 140 ALA B CA 1
ATOM 3819 C C . ALA B 1 140 ? -5.477 12.086 -2.965 1 85.06 140 ALA B C 1
ATOM 3821 O O . ALA B 1 140 ? -5.531 13.297 -3.207 1 85.06 140 ALA B O 1
ATOM 3822 N N . ASP B 1 141 ? -6.207 11.453 -2.047 1 90.31 141 ASP B N 1
ATOM 3823 C CA . ASP B 1 141 ? -7.172 12.195 -1.238 1 90.31 141 ASP B CA 1
ATOM 3824 C C . ASP B 1 141 ? -7.344 11.547 0.135 1 90.31 141 ASP B C 1
ATOM 3826 O O . ASP B 1 141 ? -6.613 10.625 0.49 1 90.31 141 ASP B O 1
ATOM 3830 N N . GLY B 1 142 ? -8.188 12.25 0.946 1 92.12 142 GLY B N 1
ATOM 3831 C CA . GLY B 1 142 ? -8.547 11.539 2.16 1 92.12 142 GLY B CA 1
ATOM 3832 C C . GLY B 1 142 ? -8.516 12.414 3.398 1 92.12 142 GLY B C 1
ATOM 3833 O O . GLY B 1 142 ? -7.633 13.258 3.547 1 92.12 142 GLY B O 1
ATOM 3834 N N . GLY B 1 143 ? -9.453 12.18 4.223 1 95.19 143 GLY B N 1
ATOM 3835 C CA . GLY B 1 143 ? -9.617 12.727 5.562 1 95.19 143 GLY B CA 1
ATOM 3836 C C . GLY B 1 143 ? -10.32 11.773 6.512 1 95.19 143 GLY B C 1
ATOM 3837 O O . GLY B 1 143 ? -11.102 10.922 6.078 1 95.19 143 GLY B O 1
ATOM 3838 N N . TYR B 1 144 ? -9.914 11.836 7.762 1 95.5 144 TYR B N 1
ATOM 3839 C CA . TYR B 1 144 ? -10.617 11.102 8.812 1 95.5 144 TYR B CA 1
ATOM 3840 C C . TYR B 1 144 ? -11.297 12.055 9.781 1 95.5 144 TYR B C 1
ATOM 3842 O O . TYR B 1 144 ? -10.695 13.039 10.219 1 95.5 144 TYR B O 1
ATOM 3850 N N . LEU B 1 145 ? -12.523 11.797 10.023 1 96.25 145 LEU B N 1
ATOM 3851 C CA . LEU B 1 145 ? -13.25 12.531 11.062 1 96.25 145 LEU B CA 1
ATOM 3852 C C . LEU B 1 145 ? -13.578 11.617 12.242 1 96.25 145 LEU B C 1
ATOM 3854 O O . LEU B 1 145 ? -14.297 10.633 12.086 1 96.25 145 LEU B O 1
ATOM 3858 N N . SER B 1 146 ? -12.914 11.914 13.367 1 93.38 146 SER B N 1
ATOM 3859 C CA . SER B 1 146 ? -13.203 11.188 14.602 1 93.38 146 SER B CA 1
ATOM 3860 C C . SER B 1 146 ? -14.383 11.812 15.336 1 93.38 146 SER B C 1
ATOM 3862 O O . SER B 1 146 ? -14.195 12.547 16.312 1 93.38 146 SER B O 1
ATOM 3864 N N . PHE B 1 147 ? -15.492 11.609 14.93 1 90.69 147 PHE B N 1
ATOM 3865 C CA . PHE B 1 147 ? -16.797 11.984 15.445 1 90.69 147 PHE B CA 1
ATOM 3866 C C . PHE B 1 147 ? -17.875 11.031 14.945 1 90.69 147 PHE B C 1
ATOM 3868 O O . PHE B 1 147 ? -18.062 10.875 13.734 1 90.69 147 PHE B O 1
ATOM 3875 N N . ASN B 1 148 ? -18.391 10.281 15.875 1 80.69 148 ASN B N 1
ATOM 3876 C CA . ASN B 1 148 ? -19.328 9.258 15.398 1 80.69 148 ASN B CA 1
ATOM 3877 C C . ASN B 1 148 ? -20.609 9.242 16.219 1 80.69 148 ASN B C 1
ATOM 3879 O O . ASN B 1 148 ? -20.562 9.203 17.453 1 80.69 148 ASN B O 1
ATOM 3883 N N . SER B 1 149 ? -21.609 9.516 15.57 1 88.62 149 SER B N 1
ATOM 3884 C CA . SER B 1 149 ? -22.984 9.328 16.047 1 88.62 149 SER B CA 1
ATOM 3885 C C . SER B 1 149 ? -23.828 8.617 14.992 1 88.62 149 SER B C 1
ATOM 3887 O O . SER B 1 149 ? -23.453 8.539 13.828 1 88.62 149 SER B O 1
ATOM 3889 N N . ARG B 1 150 ? -24.922 8.055 15.414 1 91.31 150 ARG B N 1
ATOM 3890 C CA . ARG B 1 150 ? -25.812 7.371 14.484 1 91.31 150 ARG B CA 1
ATOM 3891 C C . ARG B 1 150 ? -26.312 8.328 13.398 1 91.31 150 ARG B C 1
ATOM 3893 O O . ARG B 1 150 ? -26.438 7.945 12.234 1 91.31 150 ARG B O 1
ATOM 3900 N N . GLU B 1 151 ? -26.531 9.531 13.797 1 95.5 151 GLU B N 1
ATOM 3901 C CA . GLU B 1 151 ? -27.094 10.523 12.891 1 95.5 151 GLU B CA 1
ATOM 3902 C C . GLU B 1 151 ? -26.094 10.938 11.82 1 95.5 151 GLU B C 1
ATOM 3904 O O . GLU B 1 151 ? -26.422 10.992 10.633 1 95.5 151 GLU B O 1
ATOM 3909 N N . ILE B 1 152 ? -24.891 11.273 12.234 1 95.19 152 ILE B N 1
ATOM 3910 C CA . ILE B 1 152 ? -23.906 11.727 11.258 1 95.19 152 ILE B CA 1
ATOM 3911 C C . ILE B 1 152 ? -23.547 10.578 10.32 1 95.19 152 ILE B C 1
ATOM 3913 O O . ILE B 1 152 ? -23.266 10.797 9.133 1 95.19 152 ILE B O 1
ATOM 3917 N N . ARG B 1 153 ? -23.562 9.398 10.797 1 93.31 153 ARG B N 1
ATOM 3918 C CA . ARG B 1 153 ? -23.266 8.219 9.992 1 93.31 153 ARG B CA 1
ATOM 3919 C C . ARG B 1 153 ? -24.312 8.039 8.883 1 93.31 153 ARG B C 1
ATOM 3921 O O . ARG B 1 153 ? -23.969 7.66 7.762 1 93.31 153 ARG B O 1
ATOM 3928 N N . ARG B 1 154 ? -25.562 8.211 9.211 1 94.81 154 ARG B N 1
ATOM 3929 C CA . ARG B 1 154 ? -26.641 8.117 8.219 1 94.81 154 ARG B CA 1
ATOM 3930 C C . ARG B 1 154 ? -26.406 9.086 7.07 1 94.81 154 ARG B C 1
ATOM 3932 O O . ARG B 1 154 ? -26.609 8.742 5.902 1 94.81 154 ARG B O 1
ATOM 3939 N N . ILE B 1 155 ? -25.969 10.297 7.41 1 96.56 155 ILE B N 1
ATOM 3940 C CA . ILE B 1 155 ? -25.719 11.312 6.398 1 96.56 155 ILE B CA 1
ATOM 3941 C C . ILE B 1 155 ? -24.469 10.938 5.602 1 96.56 155 ILE B C 1
ATOM 3943 O O . ILE B 1 155 ? -24.453 11.047 4.371 1 96.56 155 ILE B O 1
ATOM 3947 N N . TYR B 1 156 ? -23.453 10.492 6.348 1 95.31 156 TYR B N 1
ATOM 3948 C CA . TYR B 1 156 ? -22.203 10.062 5.73 1 95.31 156 TYR B CA 1
ATOM 3949 C C . TYR B 1 156 ? -22.438 8.969 4.699 1 95.31 156 TYR B C 1
ATOM 3951 O O . TYR B 1 156 ? -21.875 9 3.605 1 95.31 156 TYR B O 1
ATOM 3959 N N . GLU B 1 157 ? -23.281 8 5.004 1 92.62 157 GLU B N 1
ATOM 3960 C CA . GLU B 1 157 ? -23.531 6.844 4.148 1 92.62 157 GLU B CA 1
ATOM 3961 C C . GLU B 1 157 ? -24.156 7.262 2.818 1 92.62 157 GLU B C 1
ATOM 3963 O O . GLU B 1 157 ? -24 6.566 1.812 1 92.62 157 GLU B O 1
ATOM 3968 N N . LYS B 1 158 ? -24.734 8.445 2.756 1 95.38 158 LYS B N 1
ATOM 3969 C CA . LYS B 1 158 ? -25.422 8.922 1.552 1 95.38 158 LYS B CA 1
ATOM 3970 C C . LYS B 1 158 ? -24.469 9.711 0.657 1 95.38 158 LYS B C 1
ATOM 3972 O O . LYS B 1 158 ? -24.797 10.008 -0.492 1 95.38 158 LYS B O 1
ATOM 3977 N N . LEU B 1 159 ? -23.297 10.016 1.188 1 95.31 159 LEU B N 1
ATOM 3978 C CA . LEU B 1 159 ? -22.328 10.766 0.396 1 95.31 159 LEU B CA 1
ATOM 3979 C C . LEU B 1 159 ? -21.75 9.898 -0.712 1 95.31 159 LEU B C 1
ATOM 3981 O O . LEU B 1 159 ? -21.5 8.711 -0.508 1 95.31 159 LEU B O 1
ATOM 3985 N N . PRO B 1 160 ? -21.531 10.484 -1.918 1 92.88 160 PRO B N 1
ATOM 3986 C CA . PRO B 1 160 ? -20.812 9.758 -2.967 1 92.88 160 PRO B CA 1
ATOM 3987 C C . PRO B 1 160 ? -19.312 9.648 -2.703 1 92.88 160 PRO B C 1
ATOM 3989 O O . PRO B 1 160 ? -18.766 10.461 -1.959 1 92.88 160 PRO B O 1
ATOM 3992 N N . PHE B 1 161 ? -18.719 8.695 -3.279 1 89.19 161 PHE B N 1
ATOM 3993 C CA . PHE B 1 161 ? -17.266 8.578 -3.244 1 89.19 161 PHE B CA 1
ATOM 3994 C C . PHE B 1 161 ? -16.625 9.609 -4.156 1 89.19 161 PHE B C 1
ATOM 3996 O O . PHE B 1 161 ? -17.156 9.938 -5.215 1 89.19 161 PHE B O 1
ATOM 4003 N N . ASP B 1 162 ? -15.461 10.07 -3.67 1 90.06 162 ASP B N 1
ATOM 4004 C CA . ASP B 1 162 ? -14.688 10.984 -4.5 1 90.06 162 ASP B CA 1
ATOM 4005 C C . ASP B 1 162 ? -14.133 10.273 -5.73 1 90.06 162 ASP B C 1
ATOM 4007 O O . ASP B 1 162 ? -13.695 9.125 -5.645 1 90.06 162 ASP B O 1
ATOM 4011 N N . ASP B 1 163 ? -14.164 10.969 -6.84 1 82.38 163 ASP B N 1
ATOM 4012 C CA . ASP B 1 163 ? -13.672 10.406 -8.094 1 82.38 163 ASP B CA 1
ATOM 4013 C C . ASP B 1 163 ? -12.867 11.438 -8.883 1 82.38 163 ASP B C 1
ATOM 4015 O O . ASP B 1 163 ? -12.742 11.336 -10.102 1 82.38 163 ASP B O 1
ATOM 4019 N N . HIS B 1 164 ? -12.336 12.398 -8.117 1 77 164 HIS B N 1
ATOM 4020 C CA . HIS B 1 164 ? -11.641 13.477 -8.82 1 77 164 HIS B CA 1
ATOM 4021 C C . HIS B 1 164 ? -10.367 12.969 -9.484 1 77 164 HIS B C 1
ATOM 4023 O O . HIS B 1 164 ? -10 13.43 -10.562 1 77 164 HIS B O 1
ATOM 4029 N N . CYS B 1 165 ? -9.758 12.133 -8.711 1 66.5 165 CYS B N 1
ATOM 4030 C CA . CYS B 1 165 ? -8.484 11.648 -9.219 1 66.5 165 CYS B CA 1
ATOM 4031 C C . CYS B 1 165 ? -8.672 10.375 -10.023 1 66.5 165 CYS B C 1
ATOM 4033 O O . CYS B 1 165 ? -8.914 9.305 -9.461 1 66.5 165 CYS B O 1
ATOM 4035 N N . ARG B 1 166 ? -8.445 10.641 -11.211 1 64.81 166 ARG B N 1
ATOM 4036 C CA . ARG B 1 166 ? -8.633 9.492 -12.094 1 64.81 166 ARG B CA 1
ATOM 4037 C C . ARG B 1 166 ? -7.336 8.703 -12.25 1 64.81 166 ARG B C 1
ATOM 4039 O O . ARG B 1 166 ? -7.367 7.508 -12.547 1 64.81 166 ARG B O 1
ATOM 4046 N N . SER B 1 167 ? -6.246 9.555 -11.992 1 65.12 167 SER B N 1
ATOM 4047 C CA . SER B 1 167 ? -4.973 8.867 -12.195 1 65.12 167 SER B CA 1
ATOM 4048 C C . SER B 1 167 ? -4.059 9.031 -10.984 1 65.12 167 SER B C 1
ATOM 4050 O O . SER B 1 167 ? -3.82 10.148 -10.523 1 65.12 167 SER B O 1
ATOM 4052 N N . TYR B 1 168 ? -3.625 7.922 -10.516 1 70.19 168 TYR B N 1
ATOM 4053 C CA . TYR B 1 168 ? -2.68 7.945 -9.406 1 70.19 168 TYR B CA 1
ATOM 4054 C C . TYR B 1 168 ? -1.242 7.93 -9.914 1 70.19 168 TYR B C 1
ATOM 4056 O O . TYR B 1 168 ? -0.313 7.645 -9.156 1 70.19 168 TYR B O 1
ATOM 4064 N N . ASP B 1 169 ? -1.07 8.305 -11.133 1 67.31 169 ASP B N 1
ATOM 4065 C CA . ASP B 1 169 ? 0.239 8.242 -11.773 1 67.31 169 ASP B CA 1
ATOM 4066 C C . ASP B 1 169 ? 1.212 9.234 -11.133 1 67.31 169 ASP B C 1
ATOM 4068 O O . ASP B 1 169 ? 2.426 9.023 -11.164 1 67.31 169 ASP B O 1
ATOM 4072 N N . PHE B 1 170 ? 0.692 10.188 -10.562 1 65.44 170 PHE B N 1
ATOM 4073 C CA . PHE B 1 170 ? 1.591 11.164 -9.961 1 65.44 170 PHE B CA 1
ATOM 4074 C C . PHE B 1 170 ? 2.258 10.594 -8.711 1 65.44 170 PHE B C 1
ATOM 4076 O O . PHE B 1 170 ? 3.279 11.117 -8.258 1 65.44 170 PHE B O 1
ATOM 4083 N N . LEU B 1 171 ? 1.696 9.523 -8.297 1 66.5 171 LEU B N 1
ATOM 4084 C CA . LEU B 1 171 ? 2.262 8.883 -7.117 1 66.5 171 LEU B CA 1
ATOM 4085 C C . LEU B 1 171 ? 3.16 7.711 -7.508 1 66.5 171 LEU B C 1
ATOM 4087 O O . LEU B 1 171 ? 4.129 7.406 -6.812 1 66.5 171 LEU B O 1
ATOM 4091 N N . TYR B 1 172 ? 2.818 7.09 -8.656 1 64.38 172 TYR B N 1
ATOM 4092 C CA . TYR B 1 172 ? 3.455 5.812 -8.953 1 64.38 172 TYR B CA 1
ATOM 4093 C C . TYR B 1 172 ? 4 5.789 -10.375 1 64.38 172 TYR B C 1
ATOM 4095 O O . TYR B 1 172 ? 3.992 4.746 -11.039 1 64.38 172 TYR B O 1
ATOM 4103 N N . GLU B 1 173 ? 4.516 6.832 -10.836 1 63.34 173 GLU B N 1
ATOM 4104 C CA . GLU B 1 173 ? 5.051 6.848 -12.188 1 63.34 173 GLU B CA 1
ATOM 4105 C C . GLU B 1 173 ? 6.523 6.449 -12.203 1 63.34 173 GLU B C 1
ATOM 4107 O O . GLU B 1 173 ? 7.285 6.816 -11.305 1 63.34 173 GLU B O 1
ATOM 4112 N N . ASN B 1 174 ? 6.758 5.594 -13.141 1 57.34 174 ASN B N 1
ATOM 4113 C CA . ASN B 1 174 ? 8.125 5.152 -13.398 1 57.34 174 ASN B CA 1
ATOM 4114 C C . ASN B 1 174 ? 8.852 6.098 -14.352 1 57.34 174 ASN B C 1
ATOM 4116 O O . ASN B 1 174 ? 8.977 5.816 -15.539 1 57.34 174 ASN B O 1
ATOM 4120 N N . THR B 1 175 ? 8.773 7.375 -14.016 1 57.03 175 THR B N 1
ATOM 4121 C CA . THR B 1 175 ? 9.438 8.266 -14.961 1 57.03 175 THR B CA 1
ATOM 4122 C C . THR B 1 175 ? 10.688 8.883 -14.336 1 57.03 175 THR B C 1
ATOM 4124 O O . THR B 1 175 ? 10.766 9.031 -13.117 1 57.03 175 THR B O 1
ATOM 4127 N N . ASP B 1 176 ? 11.602 8.875 -15.133 1 55.47 176 ASP B N 1
ATOM 4128 C CA . ASP B 1 176 ? 12.805 9.617 -14.766 1 55.47 176 ASP B CA 1
ATOM 4129 C C . ASP B 1 176 ? 12.531 11.125 -14.742 1 55.47 176 ASP B C 1
ATOM 4131 O O . ASP B 1 176 ? 13.383 11.906 -14.297 1 55.47 176 ASP B O 1
ATOM 4135 N N . ASP B 1 177 ? 11.328 11.375 -15.281 1 54.41 177 ASP B N 1
ATOM 4136 C CA . ASP B 1 177 ? 11.055 12.812 -15.336 1 54.41 177 ASP B CA 1
ATOM 4137 C C . ASP B 1 177 ? 10.336 13.289 -14.078 1 54.41 177 ASP B C 1
ATOM 4139 O O . ASP B 1 177 ? 9.102 13.227 -14 1 54.41 177 ASP B O 1
ATOM 4143 N N . ASN B 1 178 ? 11.07 13.789 -13.18 1 60.91 178 ASN B N 1
ATOM 4144 C CA . ASN B 1 178 ? 10.617 14.289 -11.891 1 60.91 178 ASN B CA 1
ATOM 4145 C C . ASN B 1 178 ? 9.75 15.539 -12.047 1 60.91 178 ASN B C 1
ATOM 4147 O O . ASN B 1 178 ? 8.828 15.766 -11.266 1 60.91 178 ASN B O 1
ATOM 4151 N N . LEU B 1 179 ? 9.844 16.141 -13.211 1 63.06 179 LEU B N 1
ATOM 4152 C CA . LEU B 1 179 ? 9.102 17.391 -13.398 1 63.06 179 LEU B CA 1
ATOM 4153 C C . LEU B 1 179 ? 7.637 17.109 -13.719 1 63.06 179 LEU B C 1
ATOM 4155 O O . LEU B 1 179 ? 6.746 17.812 -13.234 1 63.06 179 LEU B O 1
ATOM 4159 N N . GLU B 1 180 ? 7.445 16.125 -14.531 1 66.94 180 GLU B N 1
ATOM 4160 C CA . GLU B 1 180 ? 6.078 15.773 -14.891 1 66.94 180 GLU B CA 1
ATOM 4161 C C . GLU B 1 180 ? 5.285 15.305 -13.672 1 66.94 180 GLU B C 1
ATOM 4163 O O . GLU B 1 180 ? 4.141 15.719 -13.477 1 66.94 180 GLU B O 1
ATOM 4168 N N . SER B 1 181 ? 5.902 14.523 -12.93 1 67.38 181 SER B N 1
ATOM 4169 C CA . SER B 1 181 ? 5.242 14.031 -11.727 1 67.38 181 SER B CA 1
ATOM 4170 C C . SER B 1 181 ? 4.941 15.172 -10.758 1 67.38 181 SER B C 1
ATOM 4172 O O . SER B 1 181 ? 3.904 15.172 -10.094 1 67.38 181 SER B O 1
ATOM 4174 N N . TYR B 1 182 ? 5.82 16.141 -10.828 1 69.19 182 TYR B N 1
ATOM 4175 C CA . TYR B 1 182 ? 5.637 17.297 -9.969 1 69.19 182 TYR B CA 1
ATOM 4176 C C . TYR B 1 182 ? 4.422 18.109 -10.398 1 69.19 182 TYR B C 1
ATOM 4178 O O . TYR B 1 182 ? 3.623 18.531 -9.562 1 69.19 182 TYR B O 1
ATOM 4186 N N . PHE B 1 183 ? 4.242 18.219 -11.648 1 73.06 183 PHE B N 1
ATOM 4187 C CA . PHE B 1 183 ? 3.107 18.984 -12.156 1 73.06 183 PHE B CA 1
ATOM 4188 C C . PHE B 1 183 ? 1.799 18.25 -11.891 1 73.06 183 PHE B C 1
ATOM 4190 O O . PHE B 1 183 ? 0.8 18.875 -11.516 1 73.06 183 PHE B O 1
ATOM 4197 N N . LYS B 1 184 ? 1.87 16.984 -12.031 1 74.25 184 LYS B N 1
ATOM 4198 C CA . LYS B 1 184 ? 0.683 16.188 -11.734 1 74.25 184 LYS B CA 1
ATOM 4199 C C . LYS B 1 184 ? 0.315 16.281 -10.258 1 74.25 184 LYS B C 1
ATOM 4201 O O . LYS B 1 184 ? -0.865 16.344 -9.906 1 74.25 184 LYS B O 1
ATOM 4206 N N . TYR B 1 185 ? 1.314 16.344 -9.5 1 75.56 185 TYR B N 1
ATOM 4207 C CA . TYR B 1 185 ? 1.104 16.5 -8.07 1 75.56 185 TYR B CA 1
ATOM 4208 C C . TYR B 1 185 ? 0.483 17.859 -7.746 1 75.56 185 TYR B C 1
ATOM 4210 O O . TYR B 1 185 ? -0.474 17.938 -6.973 1 75.56 185 TYR B O 1
ATOM 4218 N N . LYS B 1 186 ? 1.041 18.859 -8.305 1 77.62 186 LYS B N 1
ATOM 4219 C CA . LYS B 1 186 ? 0.526 20.203 -8.078 1 77.62 186 LYS B CA 1
ATOM 4220 C C . LYS B 1 186 ? -0.93 20.312 -8.516 1 77.62 186 LYS B C 1
ATOM 4222 O O . LYS B 1 186 ? -1.739 20.953 -7.844 1 77.62 186 LYS B O 1
ATOM 4227 N N . ASP B 1 187 ? -1.186 19.656 -9.609 1 81.56 187 ASP B N 1
ATOM 4228 C CA . ASP B 1 187 ? -2.557 19.656 -10.109 1 81.56 187 ASP B CA 1
ATOM 4229 C C . ASP B 1 187 ? -3.496 18.953 -9.133 1 81.56 187 ASP B C 1
ATOM 4231 O O . ASP B 1 187 ? -4.602 19.438 -8.867 1 81.56 187 ASP B O 1
ATOM 4235 N N . ASN B 1 188 ? -3.057 17.906 -8.617 1 81.19 188 ASN B N 1
ATOM 4236 C CA . ASN B 1 188 ? -3.867 17.203 -7.637 1 81.19 188 ASN B CA 1
ATOM 4237 C C . ASN B 1 188 ? -4.105 18.047 -6.391 1 81.19 188 ASN B C 1
ATOM 4239 O O . ASN B 1 188 ? -5.211 18.062 -5.852 1 81.19 188 ASN B O 1
ATOM 4243 N N . GLU B 1 189 ? -3.064 18.734 -5.957 1 81.31 189 GLU B N 1
ATOM 4244 C CA . GLU B 1 189 ? -3.195 19.594 -4.781 1 81.31 189 GLU B CA 1
ATOM 4245 C C . GLU B 1 189 ? -4.234 20.688 -5.012 1 81.31 189 GLU B C 1
ATOM 4247 O O . GLU B 1 189 ? -5.023 21 -4.117 1 81.31 189 GLU B O 1
ATOM 4252 N N . LYS B 1 190 ? -4.184 21.203 -6.191 1 83.75 190 LYS B N 1
ATOM 4253 C CA . LYS B 1 190 ? -5.16 22.219 -6.543 1 83.75 190 LYS B CA 1
ATOM 4254 C C . LYS B 1 190 ? -6.578 21.656 -6.527 1 83.75 190 LYS B C 1
ATOM 4256 O O . LYS B 1 190 ? -7.492 22.297 -5.992 1 83.75 190 LYS B O 1
ATOM 4261 N N . GLU B 1 191 ? -6.734 20.531 -7.035 1 86 191 GLU B N 1
ATOM 4262 C CA . GLU B 1 191 ? -8.047 19.906 -7.094 1 86 191 GLU B CA 1
ATOM 4263 C C . GLU B 1 191 ? -8.555 19.547 -5.699 1 86 191 GLU B C 1
ATOM 4265 O O . GLU B 1 191 ? -9.734 19.734 -5.395 1 86 191 GLU B O 1
ATOM 4270 N N . VAL B 1 192 ? -7.723 19.062 -4.91 1 85.06 192 VAL B N 1
ATOM 4271 C CA . VAL B 1 192 ? -8.094 18.688 -3.549 1 85.06 192 VAL B CA 1
ATOM 4272 C C . VAL B 1 192 ? -8.602 19.922 -2.797 1 85.06 192 VAL B C 1
ATOM 4274 O O . VAL B 1 192 ? -9.539 19.828 -1.999 1 85.06 192 VAL B O 1
ATOM 4277 N N . GLY B 1 193 ? -7.988 21.047 -3.07 1 85.44 193 GLY B N 1
ATOM 4278 C CA . GLY B 1 193 ? -8.383 22.281 -2.426 1 85.44 193 GLY B CA 1
ATOM 4279 C C . GLY B 1 193 ? -9.797 22.719 -2.777 1 85.44 193 GLY B C 1
ATOM 4280 O O . GLY B 1 193 ? -10.414 23.484 -2.045 1 85.44 193 GLY B O 1
ATOM 4281 N N . GLU B 1 194 ? -10.312 22.094 -3.828 1 87.94 194 GLU B N 1
ATOM 4282 C CA . GLU B 1 194 ? -11.602 22.562 -4.332 1 87.94 194 GLU B CA 1
ATOM 4283 C C . GLU B 1 194 ? -12.656 21.453 -4.219 1 87.94 194 GLU B C 1
ATOM 4285 O O . GLU B 1 194 ? -13.797 21.625 -4.668 1 87.94 194 GLU B O 1
ATOM 4290 N N . LEU B 1 195 ? -12.305 20.469 -3.613 1 90.38 195 LEU B N 1
ATOM 4291 C CA . LEU B 1 195 ? -13.211 19.344 -3.537 1 90.38 195 LEU B CA 1
ATOM 4292 C C . LEU B 1 195 ? -14.43 19.672 -2.682 1 90.38 195 LEU B C 1
ATOM 4294 O O . LEU B 1 195 ? -14.297 20.297 -1.626 1 90.38 195 LEU B O 1
ATOM 4298 N N . LYS B 1 196 ? -15.555 19.234 -3.182 1 94.94 196 LYS B N 1
ATOM 4299 C CA . LYS B 1 196 ? -16.75 19.234 -2.35 1 94.94 196 LYS B CA 1
ATOM 4300 C C . LYS B 1 196 ? -16.734 18.078 -1.356 1 94.94 196 LYS B C 1
ATOM 4302 O O . LYS B 1 196 ? -15.898 17.172 -1.463 1 94.94 196 LYS B O 1
ATOM 4307 N N . ILE B 1 197 ? -17.625 18.156 -0.385 1 97.5 197 ILE B N 1
ATOM 4308 C CA . ILE B 1 197 ? -17.688 17.125 0.639 1 97.5 197 ILE B CA 1
ATOM 4309 C C . ILE B 1 197 ? -18.125 15.805 0.005 1 97.5 197 ILE B C 1
ATOM 4311 O O . ILE B 1 197 ? -19.234 15.688 -0.506 1 97.5 197 ILE B O 1
ATOM 4315 N N . LYS B 1 198 ? -17.266 14.828 0.031 1 96.75 198 LYS B N 1
ATOM 4316 C CA . LYS B 1 198 ? -17.5 13.461 -0.427 1 96.75 198 LYS B CA 1
ATOM 4317 C C . LYS B 1 198 ? -16.766 12.453 0.456 1 96.75 198 LYS B C 1
ATOM 4319 O O . LYS B 1 198 ? -15.961 12.828 1.31 1 96.75 198 LYS B O 1
ATOM 4324 N N . LYS B 1 199 ? -17.125 11.219 0.224 1 93.88 199 LYS B N 1
ATOM 4325 C CA . LYS B 1 199 ? -16.328 10.156 0.82 1 93.88 199 LYS B CA 1
ATOM 4326 C C . LYS B 1 199 ? -14.953 10.07 0.161 1 93.88 199 LYS B C 1
ATOM 4328 O O . LYS B 1 199 ? -14.797 10.445 -1.002 1 93.88 199 LYS B O 1
ATOM 4333 N N . MET B 1 200 ? -14.055 9.648 0.925 1 92.56 200 MET B N 1
ATOM 4334 C CA . MET B 1 200 ? -12.75 9.305 0.369 1 92.56 200 MET B CA 1
ATOM 4335 C C . MET B 1 200 ? -12.898 8.359 -0.816 1 92.56 200 MET B C 1
ATOM 4337 O O . MET B 1 200 ? -13.75 7.465 -0.8 1 92.56 200 MET B O 1
ATOM 4341 N N . SER B 1 201 ? -12.062 8.586 -1.812 1 87.56 201 SER B N 1
ATOM 4342 C CA . SER B 1 201 ? -12.141 7.711 -2.979 1 87.56 201 SER B CA 1
ATOM 4343 C C . SER B 1 201 ? -11.898 6.254 -2.596 1 87.56 201 SER B C 1
ATOM 4345 O O . SER B 1 201 ? -11.18 5.969 -1.637 1 87.56 201 SER B O 1
ATOM 4347 N N . ILE B 1 202 ? -12.469 5.398 -3.375 1 81.81 202 ILE B N 1
ATOM 4348 C CA . ILE B 1 202 ? -12.328 3.965 -3.139 1 81.81 202 ILE B CA 1
ATOM 4349 C C . ILE B 1 202 ? -10.859 3.564 -3.26 1 81.81 202 ILE B C 1
ATOM 4351 O O . ILE B 1 202 ? -10.359 2.77 -2.463 1 81.81 202 ILE B O 1
ATOM 4355 N N . ALA B 1 203 ? -10.141 4.125 -4.188 1 81.38 203 ALA B N 1
ATOM 4356 C CA . ALA B 1 203 ? -8.727 3.836 -4.398 1 81.38 203 ALA B CA 1
ATOM 4357 C C . ALA B 1 203 ? -7.902 4.215 -3.17 1 81.38 203 ALA B C 1
ATOM 4359 O O . ALA B 1 203 ? -7.07 3.43 -2.709 1 81.38 203 ALA B O 1
ATOM 4360 N N . SER B 1 204 ? -8.18 5.41 -2.645 1 86.38 204 SER B N 1
ATOM 4361 C CA . SER B 1 204 ? -7.438 5.871 -1.474 1 86.38 204 SER B CA 1
ATOM 4362 C C . SER B 1 204 ? -7.738 5.004 -0.255 1 86.38 204 SER B C 1
ATOM 4364 O O . SER B 1 204 ? -6.836 4.672 0.516 1 86.38 204 SER B O 1
ATOM 4366 N N . GLN B 1 205 ? -8.992 4.66 -0.116 1 86.38 205 GLN B N 1
ATOM 4367 C CA . GLN B 1 205 ? -9.375 3.795 0.995 1 86.38 205 GLN B CA 1
ATOM 4368 C C . GLN B 1 205 ? -8.68 2.439 0.897 1 86.38 205 GLN B C 1
ATOM 4370 O O . GLN B 1 205 ? -8.148 1.934 1.889 1 86.38 205 GLN B O 1
ATOM 4375 N N . SER B 1 206 ? -8.641 1.893 -0.294 1 79.88 206 SER B N 1
ATOM 4376 C CA . SER B 1 206 ? -8.055 0.579 -0.525 1 79.88 206 SER B CA 1
ATOM 4377 C C . SER B 1 206 ? -6.555 0.587 -0.23 1 79.88 206 SER B C 1
ATOM 4379 O O . SER B 1 206 ? -6.035 -0.337 0.399 1 79.88 206 SER B O 1
ATOM 4381 N N . LEU B 1 207 ? -5.926 1.59 -0.687 1 83.88 207 LEU B N 1
ATOM 4382 C CA . LEU B 1 207 ? -4.492 1.716 -0.452 1 83.88 207 LEU B CA 1
ATOM 4383 C C . LEU B 1 207 ? -4.199 1.881 1.035 1 83.88 207 LEU B C 1
ATOM 4385 O O . LEU B 1 207 ? -3.305 1.221 1.572 1 83.88 207 LEU B O 1
ATOM 4389 N N . LEU B 1 208 ? -4.941 2.688 1.63 1 87 208 LEU B N 1
ATOM 4390 C CA . LEU B 1 208 ? -4.734 2.943 3.051 1 87 208 LEU B CA 1
ATOM 4391 C C . LEU B 1 208 ? -4.941 1.671 3.867 1 87 208 LEU B C 1
ATOM 4393 O O . LEU B 1 208 ? -4.246 1.446 4.859 1 87 208 LEU B O 1
ATOM 4397 N N . ASP B 1 209 ? -5.875 0.892 3.432 1 83.31 209 ASP B N 1
ATOM 4398 C CA . ASP B 1 209 ? -6.188 -0.34 4.152 1 83.31 209 ASP B CA 1
ATOM 4399 C C . ASP B 1 209 ? -5.066 -1.365 3.996 1 83.31 209 ASP B C 1
ATOM 4401 O O . ASP B 1 209 ? -4.957 -2.299 4.793 1 83.31 209 ASP B O 1
ATOM 4405 N N . LEU B 1 210 ? -4.23 -1.158 3.029 1 83.5 210 LEU B N 1
ATOM 4406 C CA . LEU B 1 210 ? -3.158 -2.105 2.742 1 83.5 210 LEU B CA 1
ATOM 4407 C C . LEU B 1 210 ? -1.857 -1.674 3.41 1 83.5 210 LEU B C 1
ATOM 4409 O O . LEU B 1 210 ? -0.996 -2.508 3.699 1 83.5 210 LEU B O 1
ATOM 4413 N N . ILE B 1 211 ? -1.744 -0.486 3.711 1 87.56 211 ILE B N 1
ATOM 4414 C CA . ILE B 1 211 ? -0.489 0.094 4.176 1 87.56 211 ILE B CA 1
ATOM 4415 C C . ILE B 1 211 ? -0.213 -0.358 5.609 1 87.56 211 ILE B C 1
ATOM 4417 O O . ILE B 1 211 ? -1.124 -0.406 6.438 1 87.56 211 ILE B O 1
ATOM 4421 N N . ASP B 1 212 ? 1.031 -0.702 5.863 1 88.19 212 ASP B N 1
ATOM 4422 C CA . ASP B 1 212 ? 1.522 -0.952 7.215 1 88.19 212 ASP B CA 1
ATOM 4423 C C . ASP B 1 212 ? 1.753 0.357 7.965 1 88.19 212 ASP B C 1
ATOM 4425 O O . ASP B 1 212 ? 2.883 0.841 8.047 1 88.19 212 ASP B O 1
ATOM 4429 N N . VAL B 1 213 ? 0.687 0.836 8.539 1 89.31 213 VAL B N 1
ATOM 4430 C CA . VAL B 1 213 ? 0.684 2.162 9.148 1 89.31 213 VAL B CA 1
ATOM 4431 C C . VAL B 1 213 ? 1.698 2.207 10.289 1 89.31 213 VAL B C 1
ATOM 4433 O O . VAL B 1 213 ? 2.35 3.232 10.508 1 89.31 213 VAL B O 1
ATOM 4436 N N . GLU B 1 214 ? 1.83 1.133 11 1 90.75 214 GLU B N 1
ATOM 4437 C CA . GLU B 1 214 ? 2.756 1.099 12.133 1 90.75 214 GLU B CA 1
ATOM 4438 C C . GLU B 1 214 ? 4.207 1.113 11.656 1 90.75 214 GLU B C 1
ATOM 4440 O O . GLU B 1 214 ? 5.066 1.736 12.281 1 90.75 214 GLU B O 1
ATOM 4445 N N . LYS B 1 215 ? 4.473 0.399 10.633 1 88.75 215 LYS B N 1
ATOM 4446 C CA . LYS B 1 215 ? 5.816 0.431 10.055 1 88.75 215 LYS B CA 1
ATOM 4447 C C . LYS B 1 215 ? 6.207 1.85 9.648 1 88.75 215 LYS B C 1
ATOM 4449 O O . LYS B 1 215 ? 7.316 2.301 9.938 1 88.75 215 LYS B O 1
ATOM 4454 N N . VAL B 1 216 ? 5.312 2.502 8.984 1 89.75 216 VAL B N 1
ATOM 4455 C CA . VAL B 1 216 ? 5.547 3.875 8.547 1 89.75 216 VAL B CA 1
ATOM 4456 C C . VAL B 1 216 ? 5.777 4.773 9.766 1 89.75 216 VAL B C 1
ATOM 4458 O O . VAL B 1 216 ? 6.707 5.586 9.773 1 89.75 216 VAL B O 1
ATOM 4461 N N . ARG B 1 217 ? 4.988 4.578 10.773 1 93.38 217 ARG B N 1
ATOM 4462 C CA . ARG B 1 217 ? 5.109 5.359 12 1 93.38 217 ARG B CA 1
ATOM 4463 C C . ARG B 1 217 ? 6.484 5.176 12.633 1 93.38 217 ARG B C 1
ATOM 4465 O O . ARG B 1 217 ? 7.125 6.152 13.031 1 93.38 217 ARG B O 1
ATOM 4472 N N . LYS B 1 218 ? 6.906 3.967 12.688 1 93.38 218 LYS B N 1
ATOM 4473 C CA . LYS B 1 218 ? 8.188 3.65 13.32 1 93.38 218 LYS B CA 1
ATOM 4474 C C . LYS B 1 218 ? 9.344 4.328 12.586 1 93.38 218 LYS B C 1
ATOM 4476 O O . LYS B 1 218 ? 10.266 4.84 13.219 1 93.38 218 LYS B O 1
ATOM 4481 N N . ILE B 1 219 ? 9.273 4.324 11.305 1 91.56 219 ILE B N 1
ATOM 4482 C CA . ILE B 1 219 ? 10.312 4.957 10.508 1 91.56 219 ILE B CA 1
ATOM 4483 C C . ILE B 1 219 ? 10.336 6.461 10.781 1 91.56 219 ILE B C 1
ATOM 4485 O O . ILE B 1 219 ? 11.398 7.047 10.992 1 91.56 219 ILE B O 1
ATOM 4489 N N . ARG B 1 220 ? 9.18 7.098 10.828 1 93.62 220 ARG B N 1
ATOM 4490 C CA . ARG B 1 220 ? 9.07 8.523 11.125 1 93.62 220 ARG B CA 1
ATOM 4491 C C . ARG B 1 220 ? 9.664 8.844 12.492 1 93.62 220 ARG B C 1
ATOM 4493 O O . ARG B 1 220 ? 10.391 9.828 12.648 1 93.62 220 ARG B O 1
ATOM 4500 N N . LEU B 1 221 ? 9.344 8.008 13.422 1 95.94 221 LEU B N 1
ATOM 4501 C CA . LEU B 1 221 ? 9.82 8.234 14.781 1 95.94 221 LEU B CA 1
ATOM 4502 C C . LEU B 1 221 ? 11.336 8.078 14.859 1 95.94 221 LEU B C 1
ATOM 4504 O O . LEU B 1 221 ? 12.016 8.883 15.516 1 95.94 221 LEU B O 1
ATOM 4508 N N . GLU B 1 222 ? 11.828 7.031 14.211 1 96 222 GLU B N 1
ATOM 4509 C CA . GLU B 1 222 ? 13.273 6.824 14.188 1 96 222 GLU B CA 1
ATOM 4510 C C . GLU B 1 222 ? 13.992 8.023 13.578 1 96 222 GLU B C 1
ATOM 4512 O O . GLU B 1 222 ? 14.984 8.5 14.133 1 96 222 GLU B O 1
ATOM 4517 N N . ASN B 1 223 ? 13.5 8.445 12.445 1 95.44 223 ASN B N 1
ATOM 4518 C CA . ASN B 1 223 ? 14.086 9.594 11.781 1 95.44 223 ASN B CA 1
ATOM 4519 C C . ASN B 1 223 ? 13.984 10.852 12.641 1 95.44 223 ASN B C 1
ATOM 4521 O O . ASN B 1 223 ? 14.953 11.609 12.758 1 95.44 223 ASN B O 1
ATOM 4525 N N . PHE B 1 224 ? 12.828 11.062 13.25 1 97.44 224 PHE B N 1
ATOM 4526 C CA . PHE B 1 224 ? 12.586 12.227 14.102 1 97.44 224 PHE B CA 1
ATOM 4527 C C . PHE B 1 224 ? 13.562 12.25 15.273 1 97.44 224 PHE B C 1
ATOM 4529 O O . PHE B 1 224 ? 14.195 13.273 15.531 1 97.44 224 PHE B O 1
ATOM 4536 N N . MET B 1 225 ? 13.672 11.117 15.914 1 97.69 225 MET B N 1
ATOM 4537 C CA . MET B 1 225 ? 14.516 11.023 17.109 1 97.69 225 MET B CA 1
ATOM 4538 C C . MET B 1 225 ? 15.984 11.188 16.734 1 97.69 225 MET B C 1
ATOM 4540 O O . MET B 1 225 ? 16.75 11.773 17.5 1 97.69 225 MET B O 1
ATOM 4544 N N . TYR B 1 226 ? 16.328 10.648 15.594 1 97.81 226 TYR B N 1
ATOM 4545 C CA . TYR B 1 226 ? 17.703 10.812 15.141 1 97.81 226 TYR B CA 1
ATOM 4546 C C . TYR B 1 226 ? 18.047 12.289 14.945 1 97.81 226 TYR B C 1
ATOM 4548 O O . TYR B 1 226 ? 19.078 12.766 15.43 1 97.81 226 TYR B O 1
ATOM 4556 N N . LEU B 1 227 ? 17.172 12.992 14.25 1 97.62 227 LEU B N 1
ATOM 4557 C CA . LEU B 1 227 ? 17.406 14.422 14.031 1 97.62 227 LEU B CA 1
ATOM 4558 C C . LEU B 1 227 ? 17.438 15.172 15.359 1 97.62 227 LEU B C 1
ATOM 4560 O O . LEU B 1 227 ? 18.312 16 15.578 1 97.62 227 LEU B O 1
ATOM 4564 N N . HIS B 1 228 ? 16.5 14.867 16.234 1 97.88 228 HIS B N 1
ATOM 4565 C CA . HIS B 1 228 ? 16.422 15.57 17.5 1 97.88 228 HIS B CA 1
ATOM 4566 C C . HIS B 1 228 ? 17.703 15.359 18.328 1 97.88 228 HIS B C 1
ATOM 4568 O O . HIS B 1 228 ? 18.203 16.297 18.953 1 97.88 228 HIS B O 1
ATOM 4574 N N . LYS B 1 229 ? 18.141 14.156 18.344 1 97.5 229 LYS B N 1
ATOM 4575 C CA . LYS B 1 229 ? 19.375 13.852 19.062 1 97.5 229 LYS B CA 1
ATOM 4576 C C . LYS B 1 229 ? 20.547 14.656 18.516 1 97.5 229 LYS B C 1
ATOM 4578 O O . LYS B 1 229 ? 21.391 15.125 19.297 1 97.5 229 LYS B O 1
ATOM 4583 N N . LYS B 1 230 ? 20.625 14.859 17.25 1 97.62 230 LYS B N 1
ATOM 4584 C CA . LYS B 1 230 ? 21.781 15.461 16.609 1 97.62 230 LYS B CA 1
ATOM 4585 C C . LYS B 1 230 ? 21.656 16.984 16.562 1 97.62 230 LYS B C 1
ATOM 4587 O O . LYS B 1 230 ? 22.656 17.703 16.703 1 97.62 230 LYS B O 1
ATOM 4592 N N . ILE B 1 231 ? 20.453 17.469 16.328 1 96.5 231 ILE B N 1
ATOM 4593 C CA . ILE B 1 231 ? 20.375 18.906 16.078 1 96.5 231 ILE B CA 1
ATOM 4594 C C . ILE B 1 231 ? 19.328 19.531 16.984 1 96.5 231 ILE B C 1
ATOM 4596 O O . ILE B 1 231 ? 19 20.719 16.859 1 96.5 231 ILE B O 1
ATOM 4600 N N . GLY B 1 232 ? 18.797 18.859 17.984 1 96.31 232 GLY B N 1
ATOM 4601 C CA . GLY B 1 232 ? 17.781 19.359 18.891 1 96.31 232 GLY B CA 1
ATOM 4602 C C . GLY B 1 232 ? 18.234 20.578 19.672 1 96.31 232 GLY B C 1
ATOM 4603 O O . GLY B 1 232 ? 17.422 21.438 20.047 1 96.31 232 GLY B O 1
ATOM 4604 N N . HIS B 1 233 ? 19.5 20.656 19.906 1 95.31 233 HIS B N 1
ATOM 4605 C CA . HIS B 1 233 ? 20.047 21.766 20.672 1 95.31 233 HIS B CA 1
ATOM 4606 C C . HIS B 1 233 ? 19.953 23.078 19.891 1 95.31 233 HIS B C 1
ATOM 4608 O O . HIS B 1 233 ? 20.016 24.156 20.484 1 95.31 233 HIS B O 1
ATOM 4614 N N . LEU B 1 234 ? 19.797 22.969 18.562 1 95.38 234 LEU B N 1
ATOM 4615 C CA . LEU B 1 234 ? 19.656 24.156 17.719 1 95.38 234 LEU B CA 1
ATOM 4616 C C . LEU B 1 234 ? 18.203 24.609 17.641 1 95.38 234 LEU B C 1
ATOM 4618 O O . LEU B 1 234 ? 17.906 25.703 17.188 1 95.38 234 LEU B O 1
ATOM 4622 N N . ASN B 1 235 ? 17.266 23.766 18.078 1 96.56 235 ASN B N 1
ATOM 4623 C CA . ASN B 1 235 ? 15.828 24 17.906 1 96.56 235 ASN B CA 1
ATOM 4624 C C . ASN B 1 235 ? 15.273 24.891 19 1 96.56 235 ASN B C 1
ATOM 4626 O O . ASN B 1 235 ? 15.406 24.578 20.188 1 96.56 235 ASN B O 1
ATOM 4630 N N . GLU B 1 236 ? 14.656 25.969 18.609 1 96.5 236 GLU B N 1
ATOM 4631 C CA . GLU B 1 236 ? 14.094 26.906 19.578 1 96.5 236 GLU B CA 1
ATOM 4632 C C . GLU B 1 236 ? 12.742 26.422 20.094 1 96.5 236 GLU B C 1
ATOM 4634 O O . GLU B 1 236 ? 12.242 26.938 21.094 1 96.5 236 GLU B O 1
ATOM 4639 N N . LEU B 1 237 ? 12.133 25.406 19.391 1 95.12 237 LEU B N 1
ATOM 4640 C CA . LEU B 1 237 ? 10.898 24.797 19.875 1 95.12 237 LEU B CA 1
ATOM 4641 C C . LEU B 1 237 ? 11.172 23.828 21.016 1 95.12 237 LEU B C 1
ATOM 4643 O O . LEU B 1 237 ? 12.156 23.078 20.969 1 95.12 237 LEU B O 1
ATOM 4647 N N . ASN B 1 238 ? 10.375 23.969 21.984 1 89.25 238 ASN B N 1
ATOM 4648 C CA . ASN B 1 238 ? 10.438 22.969 23.047 1 89.25 238 ASN B CA 1
ATOM 4649 C C . ASN B 1 238 ? 9.664 21.719 22.672 1 89.25 238 ASN B C 1
ATOM 4651 O O . ASN B 1 238 ? 8.43 21.703 22.734 1 89.25 238 ASN B O 1
ATOM 4655 N N . LEU B 1 239 ? 10.398 20.672 22.344 1 91.44 239 LEU B N 1
ATOM 4656 C CA . LEU B 1 239 ? 9.773 19.422 21.922 1 91.44 239 LEU B CA 1
ATOM 4657 C C . LEU B 1 239 ? 9.789 18.391 23.047 1 91.44 239 LEU B C 1
ATOM 4659 O O . LEU B 1 239 ? 10.836 18.125 23.641 1 91.44 239 LEU B O 1
ATOM 4663 N N . ASP B 1 240 ? 8.617 17.938 23.438 1 90.75 240 ASP B N 1
ATOM 4664 C CA . ASP B 1 240 ? 8.516 16.812 24.359 1 90.75 240 ASP B CA 1
ATOM 4665 C C . ASP B 1 240 ? 8.625 15.484 23.609 1 90.75 240 ASP B C 1
ATOM 4667 O O . ASP B 1 240 ? 7.613 14.922 23.188 1 90.75 240 ASP B O 1
ATOM 4671 N N . THR B 1 241 ? 9.766 14.906 23.562 1 90.81 241 THR B N 1
ATOM 4672 C CA . THR B 1 241 ? 10.039 13.75 22.719 1 90.81 241 THR B CA 1
ATOM 4673 C C . THR B 1 241 ? 9.375 12.5 23.297 1 90.81 241 THR B C 1
ATOM 4675 O O . THR B 1 241 ? 9.219 11.5 22.578 1 90.81 241 THR B O 1
ATOM 4678 N N . GLN B 1 242 ? 8.938 12.539 24.531 1 89.62 242 GLN B N 1
ATOM 4679 C CA . GLN B 1 242 ? 8.297 11.383 25.141 1 89.62 242 GLN B CA 1
ATOM 4680 C C . GLN B 1 242 ? 6.871 11.203 24.641 1 89.62 242 GLN B C 1
ATOM 4682 O O . GLN B 1 242 ? 6.301 10.117 24.75 1 89.62 242 GLN B O 1
ATOM 4687 N N . LEU B 1 243 ? 6.301 12.211 24.094 1 91.81 243 LEU B N 1
ATOM 4688 C CA . LEU B 1 243 ? 4.906 12.156 23.656 1 91.81 243 LEU B CA 1
ATOM 4689 C C . LEU B 1 243 ? 4.785 12.438 22.172 1 91.81 243 LEU B C 1
ATOM 4691 O O . LEU B 1 243 ? 3.783 12.992 21.719 1 91.81 243 LEU B O 1
ATOM 4695 N N . ILE B 1 244 ? 5.812 12.109 21.5 1 92.88 244 ILE B N 1
ATOM 4696 C CA . ILE B 1 244 ? 5.793 12.227 20.047 1 92.88 244 ILE B CA 1
ATOM 4697 C C . ILE B 1 244 ? 5.371 10.898 19.422 1 92.88 244 ILE B C 1
ATOM 4699 O O . ILE B 1 24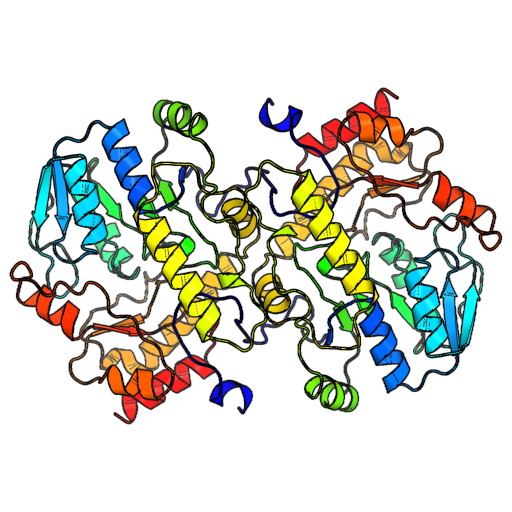4 ? 5.969 9.859 19.703 1 92.88 244 ILE B O 1
ATOM 4703 N N . HIS B 1 245 ? 4.336 10.852 18.562 1 92.38 245 HIS B N 1
ATOM 4704 C CA . HIS B 1 245 ? 3.744 9.594 18.125 1 92.38 245 HIS B CA 1
ATOM 4705 C C . HIS B 1 245 ? 3.963 9.383 16.625 1 92.38 245 HIS B C 1
ATOM 4707 O O . HIS B 1 245 ? 3.674 8.312 16.094 1 92.38 245 HIS B O 1
ATOM 4713 N N . GLY B 1 246 ? 4.566 10.242 15.93 1 93.12 246 GLY B N 1
ATOM 4714 C CA . GLY B 1 246 ? 4.777 10.148 14.5 1 93.12 246 GLY B CA 1
ATOM 4715 C C . GLY B 1 246 ? 4.508 11.445 13.766 1 93.12 246 GLY B C 1
ATOM 4716 O O . GLY B 1 246 ? 3.586 11.531 12.953 1 93.12 246 GLY B O 1
ATOM 4717 N N . PRO B 1 247 ? 5.266 12.414 14.023 1 95.31 247 PRO B N 1
ATOM 4718 C CA . PRO B 1 247 ? 5.066 13.75 13.453 1 95.31 247 PRO B CA 1
ATOM 4719 C C . PRO B 1 247 ? 5.203 13.766 11.93 1 95.31 247 PRO B C 1
ATOM 4721 O O . PRO B 1 247 ? 5.801 12.852 11.352 1 95.31 247 PRO B O 1
ATOM 4724 N N . MET B 1 248 ? 4.574 14.734 11.312 1 95.06 248 MET B N 1
ATOM 4725 C CA . MET B 1 248 ? 4.617 14.852 9.859 1 95.06 248 MET B CA 1
ATOM 4726 C C . MET B 1 248 ? 6.02 15.219 9.391 1 95.06 248 MET B C 1
ATOM 4728 O O . MET B 1 248 ? 6.488 14.711 8.367 1 95.06 248 MET B O 1
ATOM 4732 N N . VAL B 1 249 ? 6.684 16.078 10.133 1 96.25 249 VAL B N 1
ATOM 4733 C CA . VAL B 1 249 ? 8.023 16.594 9.844 1 96.25 249 VAL B CA 1
ATOM 4734 C C . VAL B 1 249 ? 8.781 16.812 11.148 1 96.25 249 VAL B C 1
ATOM 4736 O O . VAL B 1 249 ? 8.219 16.656 12.234 1 96.25 249 VAL B O 1
ATOM 4739 N N . TYR B 1 250 ? 10.039 17.047 11.086 1 96.94 250 TYR B N 1
ATOM 4740 C CA . TYR B 1 250 ? 10.789 17.625 12.195 1 96.94 250 TYR B CA 1
ATOM 4741 C C . TYR B 1 250 ? 10.844 19.141 12.078 1 96.94 250 TYR B C 1
ATOM 4743 O O . TYR B 1 250 ? 11.586 19.672 11.25 1 96.94 250 TYR B O 1
ATOM 4751 N N . PRO B 1 251 ? 10.031 19.812 12.906 1 96.94 251 PRO B N 1
ATOM 4752 C CA . PRO B 1 251 ? 10.062 21.281 12.828 1 96.94 251 PRO B CA 1
ATOM 4753 C C . PRO B 1 251 ? 11.289 21.875 13.523 1 96.94 251 PRO B C 1
ATOM 4755 O O . PRO B 1 251 ? 11.383 21.828 14.758 1 96.94 251 PRO B O 1
ATOM 4758 N N . LEU B 1 252 ? 12.156 22.359 12.734 1 96.31 252 LEU B N 1
ATOM 4759 C CA . LEU B 1 252 ? 13.336 23.031 13.258 1 96.31 252 LEU B CA 1
ATOM 4760 C C . LEU B 1 252 ? 13.164 24.547 13.203 1 96.31 252 LEU B C 1
ATOM 4762 O O . LEU B 1 252 ? 13.109 25.141 12.125 1 96.31 252 LEU B O 1
ATOM 4766 N N . LEU B 1 253 ? 12.969 25.156 14.352 1 95.88 253 LEU B N 1
ATOM 4767 C CA . LEU B 1 253 ? 12.883 26.609 14.445 1 95.88 253 LEU B CA 1
ATOM 4768 C C . LEU B 1 253 ? 14.242 27.219 14.781 1 95.88 253 LEU B C 1
ATOM 4770 O O . LEU B 1 253 ? 14.789 26.969 15.859 1 95.88 253 LEU B O 1
ATOM 4774 N N . THR B 1 254 ? 14.789 27.859 13.867 1 94.62 254 THR B N 1
ATOM 4775 C CA . THR B 1 254 ? 16.078 28.531 14.055 1 94.62 254 THR B CA 1
ATOM 4776 C C . THR B 1 254 ? 16.281 29.609 13 1 94.62 254 THR B C 1
ATOM 4778 O O . THR B 1 254 ? 15.844 29.469 11.859 1 94.62 254 THR B O 1
ATOM 4781 N N . ASN B 1 255 ? 16.891 30.656 13.336 1 91.19 255 ASN B N 1
ATOM 4782 C CA . ASN B 1 255 ? 17.188 31.719 12.375 1 91.19 255 ASN B CA 1
ATOM 4783 C C . ASN B 1 255 ? 18.562 31.547 11.758 1 91.19 255 ASN B C 1
ATOM 4785 O O . ASN B 1 255 ? 19.062 32.438 11.062 1 91.19 255 ASN B O 1
ATOM 4789 N N . LYS B 1 256 ? 19.109 30.406 11.898 1 88.69 256 LYS B N 1
ATOM 4790 C CA . LYS B 1 256 ? 20.484 30.188 11.461 1 88.69 256 LYS B CA 1
ATOM 4791 C C . LYS B 1 256 ? 20.531 29.281 10.227 1 88.69 256 LYS B C 1
ATOM 4793 O O . LYS B 1 256 ? 21.609 28.984 9.711 1 88.69 256 LYS B O 1
ATOM 4798 N N . LEU B 1 257 ? 19.453 28.828 9.82 1 88.81 257 LEU B N 1
ATOM 4799 C CA . LEU B 1 257 ? 19.422 27.875 8.719 1 88.81 257 LEU B CA 1
ATOM 4800 C C . LEU B 1 257 ? 18.906 28.531 7.445 1 88.81 257 LEU B C 1
ATOM 4802 O O . LEU B 1 257 ? 17.938 29.312 7.492 1 88.81 257 LEU B O 1
ATOM 4806 N N . SER B 1 258 ? 19.609 28.312 6.352 1 86.94 258 SER B N 1
ATOM 4807 C CA . SER B 1 258 ? 19.172 28.797 5.039 1 86.94 258 SER B CA 1
ATOM 4808 C C . SER B 1 258 ? 18.391 27.719 4.297 1 86.94 258 SER B C 1
ATOM 4810 O O . SER B 1 258 ? 18.953 26.688 3.904 1 86.94 258 SER B O 1
ATOM 4812 N N . ARG B 1 259 ? 17.109 27.969 4.055 1 87.38 259 ARG B N 1
ATOM 4813 C CA . ARG B 1 259 ? 16.281 27.062 3.271 1 87.38 259 ARG B CA 1
ATOM 4814 C C . ARG B 1 259 ? 16.844 26.875 1.865 1 87.38 259 ARG B C 1
ATOM 4816 O O . ARG B 1 259 ? 16.812 25.781 1.314 1 87.38 259 ARG B O 1
ATOM 4823 N N . GLU B 1 260 ? 17.328 27.953 1.352 1 86.62 260 GLU B N 1
ATOM 4824 C CA . GLU B 1 260 ? 17.891 27.938 0.006 1 86.62 260 GLU B CA 1
ATOM 4825 C C . GLU B 1 260 ? 19.062 26.969 -0.092 1 86.62 260 GLU B C 1
ATOM 4827 O O . GLU B 1 260 ? 19.203 26.266 -1.092 1 86.62 260 GLU B O 1
ATOM 4832 N N . ASN B 1 261 ? 19.828 27 0.945 1 88 261 ASN B N 1
ATOM 4833 C CA . ASN B 1 261 ? 20.969 26.094 0.961 1 88 261 ASN B CA 1
ATOM 4834 C C . ASN B 1 261 ? 20.531 24.625 0.992 1 88 261 ASN B C 1
ATOM 4836 O O . ASN B 1 261 ? 21.141 23.766 0.364 1 88 261 ASN B O 1
ATOM 4840 N N . MET B 1 262 ? 19.516 24.328 1.735 1 89.06 262 MET B N 1
ATOM 4841 C CA . MET B 1 262 ? 18.969 22.984 1.793 1 89.06 262 MET B CA 1
ATOM 4842 C C . MET B 1 262 ? 18.484 22.531 0.421 1 89.06 262 MET B C 1
ATOM 4844 O O . MET B 1 262 ? 18.812 21.438 -0.039 1 89.06 262 MET B O 1
ATOM 4848 N N . ILE B 1 263 ? 17.75 23.359 -0.286 1 84.69 263 ILE B N 1
ATOM 4849 C CA . ILE B 1 263 ? 17.156 23.047 -1.579 1 84.69 263 ILE B CA 1
ATOM 4850 C C . ILE B 1 263 ? 18.25 22.859 -2.625 1 84.69 263 ILE B C 1
ATOM 4852 O O . ILE B 1 263 ? 18.188 21.922 -3.432 1 84.69 263 ILE B O 1
ATOM 4856 N N . LYS B 1 264 ? 19.266 23.703 -2.557 1 86.19 264 LYS B N 1
ATOM 4857 C CA . LYS B 1 264 ? 20.391 23.578 -3.465 1 86.19 264 LYS B CA 1
ATOM 4858 C C . LYS B 1 264 ? 21.078 22.219 -3.326 1 86.19 264 LYS B C 1
ATOM 4860 O O . LYS B 1 264 ? 21.641 21.703 -4.289 1 86.19 264 LYS B O 1
ATOM 4865 N N . ASN B 1 265 ? 20.969 21.703 -2.166 1 86.88 265 ASN B N 1
ATOM 4866 C CA . ASN B 1 265 ? 21.578 20.391 -1.905 1 86.88 265 ASN B CA 1
ATOM 4867 C C . ASN B 1 265 ? 20.547 19.266 -1.973 1 86.88 265 ASN B C 1
ATOM 4869 O O . ASN B 1 265 ? 20.734 18.203 -1.376 1 86.88 265 ASN B O 1
ATOM 4873 N N . LYS B 1 266 ? 19.344 19.484 -2.521 1 82.75 266 LYS B N 1
ATOM 4874 C CA . LYS B 1 266 ? 18.328 18.516 -2.893 1 82.75 266 LYS B CA 1
ATOM 4875 C C . LYS B 1 266 ? 17.578 18.016 -1.663 1 82.75 266 LYS B C 1
ATOM 4877 O O . LYS B 1 266 ? 17.172 16.844 -1.607 1 82.75 266 LYS B O 1
ATOM 4882 N N . VAL B 1 267 ? 17.625 18.812 -0.684 1 87.25 267 VAL B N 1
ATOM 4883 C CA . VAL B 1 267 ? 16.734 18.609 0.453 1 87.25 267 VAL B CA 1
ATOM 4884 C C . VAL B 1 267 ? 15.586 19.609 0.387 1 87.25 267 VAL B C 1
ATOM 4886 O O . VAL B 1 267 ? 15.734 20.766 0.768 1 87.25 267 VAL B O 1
ATOM 4889 N N . PHE B 1 268 ? 14.484 19.109 -0.032 1 82.62 268 PHE B N 1
ATOM 4890 C CA . PHE B 1 268 ? 13.328 19.969 -0.262 1 82.62 268 PHE B CA 1
ATOM 4891 C C . PHE B 1 268 ? 12.516 20.125 1.016 1 82.62 268 PHE B C 1
ATOM 4893 O O . PHE B 1 268 ? 11.867 19.188 1.471 1 82.62 268 PHE B O 1
ATOM 4900 N N . VAL B 1 269 ? 12.602 21.281 1.538 1 88.19 269 VAL B N 1
ATOM 4901 C CA . VAL B 1 269 ? 11.922 21.578 2.795 1 88.19 269 VAL B CA 1
ATOM 4902 C C . VAL B 1 269 ? 10.734 22.5 2.531 1 88.19 269 VAL B C 1
ATOM 4904 O O . VAL B 1 269 ? 10.844 23.469 1.79 1 88.19 269 VAL B O 1
ATOM 4907 N N . ALA B 1 270 ? 9.633 22.125 3.076 1 80.25 270 ALA B N 1
ATOM 4908 C CA . ALA B 1 270 ? 8.406 22.891 2.891 1 80.25 270 ALA B CA 1
ATOM 4909 C C . ALA B 1 270 ? 8.406 24.141 3.771 1 80.25 270 ALA B C 1
ATOM 4911 O O . ALA B 1 270 ? 9.078 24.172 4.809 1 80.25 270 ALA B O 1
ATOM 4912 N N . ARG B 1 271 ? 7.789 25.109 3.201 1 80 271 ARG B N 1
ATOM 4913 C CA . ARG B 1 271 ? 7.469 26.312 3.977 1 80 271 ARG B CA 1
ATOM 4914 C C . ARG B 1 271 ? 5.973 26.391 4.266 1 80 271 ARG B C 1
ATOM 4916 O O . ARG B 1 271 ? 5.156 26.375 3.344 1 80 271 ARG B O 1
ATOM 4923 N N . TYR B 1 272 ? 5.746 26.094 5.426 1 8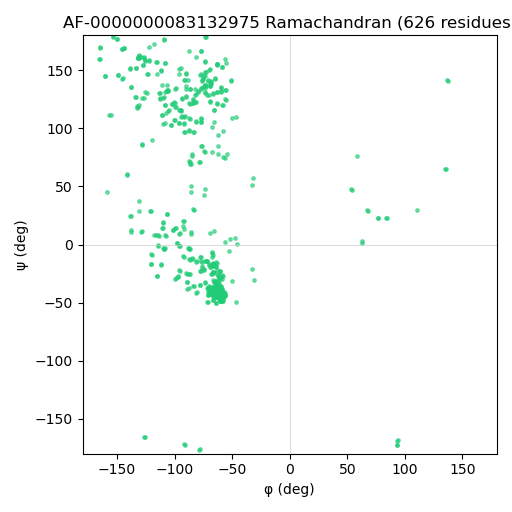2 272 TYR B N 1
ATOM 4924 C CA . TYR B 1 272 ? 4.352 26.266 5.812 1 82 272 TYR B CA 1
ATOM 4925 C C . TYR B 1 272 ? 4.105 27.688 6.305 1 82 272 TYR B C 1
ATOM 4927 O O . TYR B 1 272 ? 4.887 28.234 7.09 1 82 272 TYR B O 1
ATOM 4935 N N . TRP B 1 273 ? 3.094 28.328 6.07 1 82.06 273 TRP B N 1
ATOM 4936 C CA . TRP B 1 273 ? 1.94 29.125 5.664 1 82.06 273 TRP B CA 1
ATOM 4937 C C . TRP B 1 273 ? 2.338 30.578 5.422 1 82.06 273 TRP B C 1
ATOM 4939 O O . TRP B 1 273 ? 3.004 31.188 6.262 1 82.06 273 TRP B O 1
ATOM 4949 N N . GLU B 1 274 ? 2.596 30.734 4.129 1 65.62 274 GLU B N 1
ATOM 4950 C CA . GLU B 1 274 ? 2.963 32.094 3.764 1 65.62 274 GLU B CA 1
ATOM 4951 C C . GLU B 1 274 ? 1.823 33.094 4.051 1 65.62 274 GLU B C 1
ATOM 4953 O O . GLU B 1 274 ? 0.661 32.781 3.762 1 65.62 274 GLU B O 1
ATOM 4958 N N . ASN B 1 275 ? 1.79 33.5 5.145 1 60.41 275 ASN B N 1
ATOM 4959 C CA . ASN B 1 275 ? 0.839 34.594 5.309 1 60.41 275 ASN B CA 1
ATOM 4960 C C . ASN B 1 275 ? 1.472 35.938 4.977 1 60.41 275 ASN B C 1
ATOM 4962 O O . ASN B 1 275 ? 2.141 36.562 5.816 1 60.41 275 ASN B O 1
ATOM 4966 N N . SER B 1 276 ? 1.662 36.031 3.742 1 53.22 276 SER B N 1
ATOM 4967 C CA . SER B 1 276 ? 2.281 37.219 3.217 1 53.22 276 SER B CA 1
ATOM 4968 C C . SER B 1 276 ? 1.555 38.469 3.707 1 53.22 276 SER B C 1
ATOM 4970 O O . SER B 1 276 ? 2.016 39.594 3.486 1 53.22 276 SER B O 1
ATOM 4972 N N . GLY B 1 277 ? 0.494 38.188 4.668 1 56.59 277 GLY B N 1
ATOM 4973 C CA . GLY B 1 277 ? -0.189 39.406 4.98 1 56.59 277 GLY B CA 1
ATOM 4974 C C . GLY B 1 277 ? -0.178 39.75 6.457 1 56.59 277 GLY B C 1
ATOM 4975 O O . GLY B 1 277 ? 0.34 38.969 7.27 1 56.59 277 GLY B O 1
ATOM 4976 N N . SER B 1 278 ? -0.572 40.906 6.984 1 62.62 278 SER B N 1
ATOM 4977 C CA . SER B 1 278 ? -0.584 41.844 8.102 1 62.62 278 SER B CA 1
ATOM 4978 C C . SER B 1 278 ? -1.309 41.281 9.312 1 62.62 278 SER B C 1
ATOM 4980 O O . SER B 1 278 ? -1.255 41.812 10.406 1 62.62 278 SER B O 1
ATOM 4982 N N . SER B 1 279 ? -1.704 39.719 9.336 1 86.94 279 SER B N 1
ATOM 4983 C CA . SER B 1 279 ? -2.521 39.375 10.5 1 86.94 279 SER B CA 1
ATOM 4984 C C . SER B 1 279 ? -1.74 38.531 11.492 1 86.94 279 SER B C 1
ATOM 4986 O O . SER B 1 279 ? -2.225 38.219 12.586 1 86.94 279 SER B O 1
ATOM 4988 N N . PHE B 1 280 ? -0.521 38.156 11.188 1 92.19 280 PH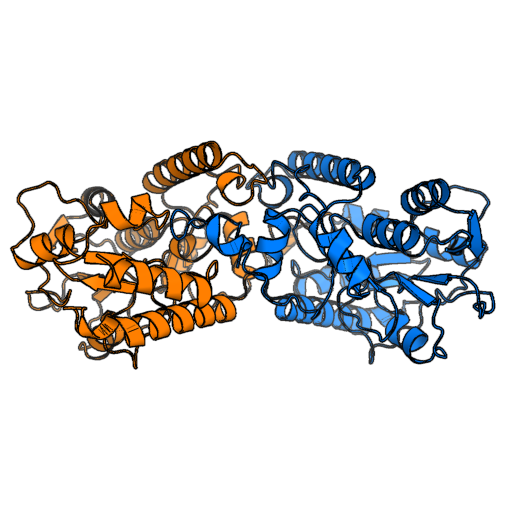E B N 1
ATOM 4989 C CA . PHE B 1 280 ? 0.297 37.375 12.109 1 92.19 280 PHE B CA 1
ATOM 4990 C C . PHE B 1 280 ? 0.846 38.281 13.219 1 92.19 280 PHE B C 1
ATOM 4992 O O . PHE B 1 280 ? 1.206 39.438 12.984 1 92.19 280 PHE B O 1
ATOM 4999 N N . ASN B 1 281 ? 0.895 37.781 14.383 1 94.12 281 ASN B N 1
ATOM 5000 C CA . ASN B 1 281 ? 1.648 38.438 15.445 1 94.12 281 ASN B CA 1
ATOM 5001 C C . ASN B 1 281 ? 3.145 38.188 15.328 1 94.12 281 ASN B C 1
ATOM 5003 O O . ASN B 1 281 ? 3.584 37.5 14.383 1 94.12 281 ASN B O 1
ATOM 5007 N N . ILE B 1 282 ? 3.885 38.656 16.266 1 93.19 282 ILE B N 1
ATOM 5008 C CA . ILE B 1 282 ? 5.34 38.594 16.203 1 93.19 282 ILE B CA 1
ATOM 5009 C C . ILE B 1 282 ? 5.781 37.125 16.234 1 93.19 282 ILE B C 1
ATOM 5011 O O . ILE B 1 282 ? 6.641 36.719 15.445 1 93.19 282 ILE B O 1
ATOM 5015 N N . ALA B 1 283 ? 5.188 36.344 17.078 1 93.81 283 ALA B N 1
ATOM 5016 C CA . ALA B 1 283 ? 5.539 34.938 17.203 1 93.81 283 ALA B CA 1
ATOM 5017 C C . ALA B 1 283 ? 5.23 34.188 15.922 1 93.81 283 ALA B C 1
ATOM 5019 O O . ALA B 1 283 ? 6.062 33.406 15.43 1 93.81 283 ALA B O 1
ATOM 5020 N N . GLU B 1 284 ? 4.066 34.438 15.352 1 94.75 284 GLU B N 1
ATOM 5021 C CA . GLU B 1 284 ? 3.625 33.75 14.133 1 94.75 284 GLU B CA 1
ATOM 5022 C C . GLU B 1 284 ? 4.5 34.156 12.945 1 94.75 284 GLU B C 1
ATOM 5024 O O . GLU B 1 284 ? 4.816 33.312 12.102 1 94.75 284 GLU B O 1
ATOM 5029 N N . GLN B 1 285 ? 4.867 35.406 12.867 1 92.25 285 GLN B N 1
ATOM 5030 C CA . GLN B 1 285 ? 5.773 35.844 11.812 1 92.25 285 GLN B CA 1
ATOM 5031 C C . GLN B 1 285 ? 7.125 35.156 11.922 1 92.25 285 GLN B C 1
ATOM 5033 O O . GLN B 1 285 ? 7.691 34.719 10.914 1 92.25 285 GLN B O 1
ATOM 5038 N N . TYR B 1 286 ? 7.586 35.094 13.148 1 92.81 286 TYR B N 1
ATOM 5039 C CA . TYR B 1 286 ? 8.867 34.438 13.383 1 92.81 286 TYR B CA 1
ATOM 5040 C C . TYR B 1 286 ? 8.805 32.969 12.977 1 92.81 286 TYR B C 1
ATOM 5042 O O . TYR B 1 286 ? 9.727 32.469 12.328 1 92.81 286 TYR B O 1
ATOM 5050 N N . LEU B 1 287 ? 7.738 32.312 13.359 1 93.5 287 LEU B N 1
ATOM 5051 C CA . LEU B 1 287 ? 7.527 30.922 12.992 1 93.5 287 LEU B CA 1
ATOM 5052 C C . LEU B 1 287 ? 7.484 30.75 11.477 1 93.5 287 LEU B C 1
ATOM 5054 O O . LEU B 1 287 ? 8.156 29.875 10.922 1 93.5 287 LEU B O 1
ATOM 5058 N N . ALA B 1 288 ? 6.719 31.594 10.758 1 91.69 288 ALA B N 1
ATOM 5059 C CA . ALA B 1 288 ? 6.551 31.516 9.312 1 91.69 288 ALA B CA 1
ATOM 5060 C C . ALA B 1 288 ? 7.879 31.719 8.586 1 91.69 288 ALA B C 1
ATOM 5062 O O . ALA B 1 288 ? 8.133 31.094 7.555 1 91.69 288 ALA B O 1
ATOM 5063 N N . GLU B 1 289 ? 8.695 32.5 9.156 1 89.75 289 GLU B N 1
ATOM 5064 C CA . GLU B 1 289 ? 9.938 32.906 8.484 1 89.75 289 GLU B CA 1
ATOM 5065 C C . GLU B 1 289 ? 11.062 31.922 8.789 1 89.75 289 GLU B C 1
ATOM 5067 O O . GLU B 1 289 ? 11.938 31.688 7.953 1 89.75 289 GLU B O 1
ATOM 5072 N N . ASN B 1 290 ? 11.016 31.328 10.016 1 91.81 290 ASN B N 1
ATOM 5073 C CA . ASN B 1 290 ? 12.25 30.703 10.477 1 91.81 290 ASN B CA 1
ATOM 5074 C C . ASN B 1 290 ? 12.047 29.219 10.734 1 91.81 290 ASN B C 1
ATOM 5076 O O . ASN B 1 290 ? 13.016 28.484 10.961 1 91.81 290 ASN B O 1
ATOM 5080 N N . LEU B 1 291 ? 10.836 28.719 10.688 1 93.75 291 LEU B N 1
ATOM 5081 C CA . LEU B 1 291 ? 10.609 27.281 10.906 1 93.75 291 LEU B CA 1
ATOM 5082 C C . LEU B 1 291 ? 10.859 26.5 9.625 1 93.75 291 LEU B C 1
ATOM 5084 O O . LEU B 1 291 ? 10.297 26.812 8.578 1 93.75 291 LEU B O 1
ATOM 5088 N N . VAL B 1 292 ? 11.758 25.562 9.688 1 93.38 292 VAL B N 1
ATOM 5089 C CA . VAL B 1 292 ? 12.078 24.688 8.57 1 93.38 292 VAL B CA 1
ATOM 5090 C C . VAL B 1 292 ? 11.539 23.281 8.844 1 93.38 292 VAL B C 1
ATOM 5092 O O . VAL B 1 292 ? 11.898 22.656 9.844 1 93.38 292 VAL B O 1
ATOM 5095 N N . ALA B 1 293 ? 10.68 22.828 7.984 1 94.38 293 ALA B N 1
ATOM 5096 C CA . ALA B 1 293 ? 10.07 21.5 8.133 1 94.38 293 ALA B CA 1
ATOM 5097 C C . ALA B 1 293 ? 10.938 20.422 7.488 1 94.38 293 ALA B C 1
ATOM 5099 O O . ALA B 1 293 ? 10.867 20.203 6.281 1 94.38 293 ALA B O 1
ATOM 5100 N N . LEU B 1 294 ? 11.727 19.734 8.266 1 95.19 294 LEU B N 1
ATOM 5101 C CA . LEU B 1 294 ? 12.633 18.703 7.746 1 95.19 294 LEU B CA 1
ATOM 5102 C C . LEU B 1 294 ? 11.891 17.406 7.48 1 95.19 294 LEU B C 1
ATOM 5104 O O . LEU B 1 294 ? 11.133 16.922 8.336 1 95.19 294 LEU B O 1
ATOM 5108 N N . PRO B 1 295 ? 12.109 16.812 6.277 1 92.94 295 PRO B N 1
ATOM 5109 C CA . PRO B 1 295 ? 11.414 15.578 5.938 1 92.94 295 PRO B CA 1
ATOM 5110 C C . PRO B 1 295 ? 11.891 14.383 6.762 1 92.94 295 PRO B C 1
ATOM 5112 O O . PRO B 1 295 ? 13.094 14.219 6.98 1 92.94 295 PRO B O 1
ATOM 5115 N N . ILE B 1 296 ? 10.93 13.578 7.238 1 94.38 296 ILE B N 1
ATOM 5116 C CA . ILE B 1 296 ? 11.297 12.438 8.07 1 94.38 296 ILE B CA 1
ATOM 5117 C C . ILE B 1 296 ? 10.461 11.219 7.672 1 94.38 296 ILE B C 1
ATOM 5119 O O . ILE B 1 296 ? 10.414 10.227 8.406 1 94.38 296 ILE B O 1
ATOM 5123 N N . ASP B 1 297 ? 9.758 11.25 6.559 1 90.56 297 ASP B N 1
ATOM 5124 C CA . ASP B 1 297 ? 8.766 10.234 6.223 1 90.56 297 ASP B CA 1
ATOM 5125 C C . ASP B 1 297 ? 9.438 8.93 5.809 1 90.56 297 ASP B C 1
ATOM 5127 O O . ASP B 1 297 ? 10.664 8.828 5.805 1 90.56 297 ASP B O 1
ATOM 5131 N N . HIS B 1 298 ? 8.664 7.93 5.508 1 84.62 298 HIS B N 1
ATOM 5132 C CA . HIS B 1 298 ? 9.055 6.531 5.367 1 84.62 298 HIS B CA 1
ATOM 5133 C C . HIS B 1 298 ? 9.953 6.328 4.152 1 84.62 298 HIS B C 1
ATOM 5135 O O . HIS B 1 298 ? 10.57 5.273 4.004 1 84.62 298 HIS B O 1
ATOM 5141 N N . ARG B 1 299 ? 10.156 7.316 3.359 1 82.75 299 ARG B N 1
ATOM 5142 C CA . ARG B 1 299 ? 11 7.199 2.176 1 82.75 299 ARG B CA 1
ATOM 5143 C C . ARG B 1 299 ? 12.484 7.223 2.553 1 82.75 299 ARG B C 1
ATOM 5145 O O . ARG B 1 299 ? 13.336 6.82 1.762 1 82.75 299 ARG B O 1
ATOM 5152 N N . TYR B 1 300 ? 12.672 7.652 3.805 1 84.56 300 TYR B N 1
ATOM 5153 C CA . TYR B 1 300 ? 14.055 7.938 4.176 1 84.56 300 TYR B CA 1
ATOM 5154 C C . TYR B 1 300 ? 14.477 7.105 5.383 1 84.56 300 TYR B C 1
ATOM 5156 O O . TYR B 1 300 ? 13.625 6.602 6.125 1 84.56 300 TYR B O 1
ATOM 5164 N N . GLY B 1 301 ? 15.789 6.961 5.5 1 86.88 301 GLY B N 1
ATOM 5165 C CA . GLY B 1 301 ? 16.391 6.328 6.664 1 86.88 301 GLY B CA 1
ATOM 5166 C C . GLY B 1 301 ? 17.453 7.184 7.328 1 86.88 301 GLY B C 1
ATOM 5167 O O . GLY B 1 301 ? 17.547 8.383 7.07 1 86.88 301 GLY B O 1
ATOM 5168 N N . ILE B 1 302 ? 18.172 6.57 8.148 1 91.94 302 ILE B N 1
ATOM 5169 C CA . ILE B 1 302 ? 19.141 7.266 8.977 1 91.94 302 ILE B CA 1
ATOM 5170 C C . ILE B 1 302 ? 20.203 7.91 8.094 1 91.94 302 ILE B C 1
ATOM 5172 O O . ILE B 1 302 ? 20.703 8.992 8.406 1 91.94 302 ILE B O 1
ATOM 5176 N N . GLU B 1 303 ? 20.516 7.242 6.992 1 89.75 303 GLU B N 1
ATOM 5177 C CA . GLU B 1 303 ? 21.516 7.805 6.086 1 89.75 303 GLU B CA 1
ATOM 5178 C C . GLU B 1 303 ? 21.047 9.141 5.512 1 89.75 303 GLU B C 1
ATOM 5180 O O . GLU B 1 303 ? 21.844 10.062 5.336 1 89.75 303 GLU B O 1
ATOM 5185 N N . HIS B 1 304 ? 19.797 9.227 5.223 1 89.5 304 HIS B N 1
ATOM 5186 C CA . HIS B 1 304 ? 19.234 10.477 4.734 1 89.5 304 HIS B CA 1
ATOM 5187 C C . HIS B 1 304 ? 19.219 11.539 5.828 1 89.5 304 HIS B C 1
ATOM 5189 O O . HIS B 1 304 ? 19.5 12.711 5.57 1 89.5 304 HIS B O 1
ATOM 5195 N N . MET B 1 305 ? 18.891 11.109 7.051 1 94.75 305 MET B N 1
ATOM 5196 C CA . MET B 1 305 ? 18.891 12.031 8.18 1 94.75 305 MET B CA 1
ATOM 5197 C C . MET B 1 305 ? 20.297 12.578 8.422 1 94.75 305 MET B C 1
ATOM 5199 O O . MET B 1 305 ? 20.469 13.766 8.719 1 94.75 305 MET B O 1
ATOM 5203 N N . GLU B 1 306 ? 21.25 11.727 8.266 1 95 306 GLU B N 1
ATOM 5204 C CA . GLU B 1 306 ? 22.641 12.164 8.445 1 95 306 GLU B CA 1
ATOM 5205 C C . GLU B 1 306 ? 23.016 13.227 7.418 1 95 306 GLU B C 1
ATOM 5207 O O . GLU B 1 306 ? 23.734 14.18 7.738 1 95 306 GLU B O 1
ATOM 5212 N N . LYS B 1 307 ? 22.562 13.055 6.246 1 91.5 307 LYS B N 1
ATOM 5213 C CA . LYS B 1 307 ? 22.781 14.07 5.223 1 91.5 307 LYS B CA 1
ATOM 5214 C C . LYS B 1 307 ? 22.203 15.414 5.645 1 91.5 307 LYS B C 1
ATOM 5216 O O . LYS B 1 307 ? 22.828 16.453 5.469 1 91.5 307 LYS B O 1
ATOM 5221 N N . ILE B 1 308 ? 21.031 15.398 6.141 1 93.94 308 ILE B N 1
ATOM 5222 C CA . ILE B 1 308 ? 20.359 16.609 6.602 1 93.94 308 ILE B CA 1
ATOM 5223 C C . ILE B 1 308 ? 21.172 17.25 7.727 1 93.94 308 ILE B C 1
ATOM 5225 O O . ILE B 1 308 ? 21.438 18.453 7.703 1 93.94 308 ILE B O 1
ATOM 5229 N N . VAL B 1 309 ? 21.625 16.453 8.641 1 96.19 309 VAL B N 1
ATOM 5230 C CA . VAL B 1 309 ? 22.391 16.938 9.781 1 96.19 309 VAL B CA 1
ATOM 5231 C C . VAL B 1 309 ? 23.672 17.609 9.305 1 96.19 309 VAL B C 1
ATOM 5233 O O . VAL B 1 309 ? 24.031 18.688 9.766 1 96.19 309 VAL B O 1
ATOM 5236 N N . ASN B 1 310 ? 24.297 16.953 8.367 1 94.38 310 ASN B N 1
ATOM 5237 C CA . ASN B 1 310 ? 25.562 17.484 7.852 1 94.38 310 ASN B CA 1
ATOM 5238 C C . ASN B 1 310 ? 25.359 18.828 7.152 1 94.38 310 ASN B C 1
ATOM 5240 O O . ASN B 1 310 ? 26.188 19.734 7.277 1 94.38 310 ASN B O 1
ATOM 5244 N N . LEU B 1 311 ? 24.312 18.922 6.469 1 91.81 311 LEU B N 1
ATOM 5245 C CA . LEU B 1 311 ? 24.016 20.172 5.77 1 91.81 311 LEU B CA 1
ATOM 5246 C C . LEU B 1 311 ? 23.75 21.297 6.758 1 91.81 311 LEU B C 1
ATOM 5248 O O . LEU B 1 311 ? 24.125 22.453 6.512 1 91.81 311 LEU B O 1
ATOM 5252 N N . ILE B 1 312 ? 23.109 21.031 7.859 1 93 312 ILE B N 1
ATOM 5253 C CA . ILE B 1 312 ? 22.75 22.031 8.867 1 93 312 ILE B CA 1
ATOM 5254 C C . ILE B 1 312 ? 23.984 22.453 9.648 1 93 312 ILE B C 1
ATOM 5256 O O . ILE B 1 312 ? 24.156 23.625 9.977 1 93 312 ILE B O 1
ATOM 5260 N N . ARG B 1 313 ? 24.875 21.562 9.82 1 89.19 313 ARG B N 1
ATOM 5261 C CA . ARG B 1 313 ? 26.094 21.859 10.586 1 89.19 313 ARG B CA 1
ATOM 5262 C C . ARG B 1 313 ? 27.078 22.656 9.75 1 89.19 313 ARG B C 1
ATOM 5264 O O . ARG B 1 313 ? 27.844 23.453 10.297 1 89.19 313 ARG B O 1
ATOM 5271 N N . MET B 1 314 ? 27.125 22.391 8.477 1 78.44 314 MET B N 1
ATOM 5272 C CA . MET B 1 314 ? 28.078 23.062 7.594 1 78.44 314 MET B CA 1
ATOM 5273 C C . MET B 1 314 ? 27.609 24.469 7.254 1 78.44 314 MET B C 1
ATOM 5275 O O . MET B 1 314 ? 28.391 25.297 6.812 1 78.44 314 MET B O 1
ATOM 5279 N N . GLY B 1 315 ? 26.359 24.781 7.348 1 66.81 315 GLY B N 1
ATOM 5280 C CA . GLY B 1 315 ? 25.875 26.125 7.066 1 66.81 315 GLY B CA 1
ATOM 5281 C C . GLY B 1 315 ? 25.844 27.016 8.297 1 66.81 315 GLY B C 1
ATOM 5282 O O . GLY B 1 315 ? 25.969 26.531 9.422 1 66.81 315 GLY B O 1
#